Protein AF-A0A848WW21-F1 (afdb_monomer)

Structure (mmCIF, N/CA/C/O backbone):
data_AF-A0A848WW21-F1
#
_entry.id   AF-A0A848WW21-F1
#
loop_
_atom_site.group_PDB
_atom_site.id
_atom_site.type_symbol
_atom_site.label_atom_id
_atom_site.label_alt_id
_atom_site.label_comp_id
_atom_site.label_asym_id
_atom_site.label_entity_id
_atom_site.label_seq_id
_atom_site.pdbx_PDB_ins_code
_atom_site.Cartn_x
_atom_site.Cartn_y
_atom_site.Cartn_z
_atom_site.occupancy
_atom_site.B_iso_or_equiv
_atom_site.auth_seq_id
_atom_site.auth_comp_id
_atom_site.auth_asym_id
_atom_site.auth_atom_id
_atom_site.pdbx_PDB_model_num
ATOM 1 N N . ALA A 1 1 ? 15.641 -14.775 15.110 1.00 90.38 1 ALA A N 1
ATOM 2 C CA . ALA A 1 1 ? 14.722 -13.807 15.744 1.00 90.38 1 ALA A CA 1
ATOM 3 C C . ALA A 1 1 ? 13.717 -14.532 16.638 1.00 90.38 1 ALA A C 1
ATOM 5 O O . ALA A 1 1 ? 13.318 -15.645 16.284 1.00 90.38 1 ALA A O 1
ATOM 6 N N . SER A 1 2 ? 13.311 -13.917 17.759 1.00 95.12 2 SER A N 1
ATOM 7 C CA . SER A 1 2 ? 12.201 -14.426 18.583 1.00 95.12 2 SER A CA 1
ATOM 8 C C . SER A 1 2 ? 10.879 -14.392 17.809 1.00 95.12 2 SER A C 1
ATOM 10 O O . SER A 1 2 ? 10.785 -13.752 16.756 1.00 95.12 2 SER A O 1
ATOM 12 N N . ASP A 1 3 ? 9.860 -15.079 18.319 1.00 96.81 3 ASP A N 1
ATOM 13 C CA . ASP A 1 3 ? 8.545 -15.126 17.680 1.00 96.81 3 ASP A CA 1
ATOM 14 C C . ASP A 1 3 ? 7.829 -13.771 17.698 1.00 96.81 3 ASP A C 1
ATOM 16 O O . ASP A 1 3 ? 7.162 -13.437 16.724 1.00 96.81 3 ASP A O 1
ATOM 20 N N . GLU A 1 4 ? 8.033 -12.932 18.717 1.00 95.44 4 GLU A N 1
ATOM 21 C CA . GLU A 1 4 ? 7.510 -11.559 18.755 1.00 95.44 4 GLU A CA 1
ATOM 22 C C . GLU A 1 4 ? 8.121 -10.686 17.655 1.00 95.44 4 GLU A C 1
ATOM 24 O O . GLU A 1 4 ? 7.406 -9.945 16.973 1.00 95.44 4 GLU A O 1
ATOM 29 N N . VAL A 1 5 ? 9.443 -10.788 17.468 1.00 95.50 5 VAL A N 1
ATOM 30 C CA . VAL A 1 5 ? 10.165 -10.038 16.431 1.00 95.50 5 VAL A CA 1
ATOM 31 C C . VAL A 1 5 ? 9.717 -10.504 15.050 1.00 95.50 5 VAL A C 1
ATOM 33 O O . VAL A 1 5 ? 9.349 -9.675 14.218 1.00 95.50 5 VAL A O 1
ATOM 36 N N . PHE A 1 6 ? 9.682 -11.820 14.820 1.00 97.94 6 PHE A N 1
ATOM 37 C CA . PHE A 1 6 ? 9.220 -12.389 13.556 1.00 97.94 6 PHE A CA 1
ATOM 38 C C . PHE A 1 6 ? 7.774 -11.986 13.242 1.00 97.94 6 PHE A C 1
ATOM 40 O O . PHE A 1 6 ? 7.500 -11.521 12.139 1.00 97.94 6 PHE A O 1
ATOM 47 N N . LEU A 1 7 ? 6.862 -12.111 14.211 1.00 97.88 7 LEU A N 1
ATOM 48 C CA . LEU A 1 7 ? 5.455 -11.756 14.055 1.00 97.88 7 LEU A CA 1
ATOM 49 C C . LEU A 1 7 ? 5.302 -10.296 13.622 1.00 97.88 7 LEU A C 1
ATOM 51 O O . LEU A 1 7 ? 4.641 -10.008 12.624 1.00 97.88 7 LEU A O 1
ATOM 55 N N . ARG A 1 8 ? 5.937 -9.363 14.342 1.00 97.81 8 ARG A N 1
ATOM 56 C CA . ARG A 1 8 ? 5.851 -7.938 14.011 1.00 97.81 8 ARG A CA 1
ATOM 57 C C . ARG A 1 8 ? 6.451 -7.644 12.635 1.00 97.81 8 ARG A C 1
ATOM 59 O O . ARG A 1 8 ? 5.841 -6.898 11.870 1.00 97.81 8 ARG A O 1
ATOM 66 N N . ARG A 1 9 ? 7.604 -8.240 12.307 1.00 98.19 9 ARG A N 1
ATOM 67 C CA . ARG A 1 9 ? 8.256 -8.107 10.994 1.00 98.19 9 ARG A CA 1
ATOM 68 C C . ARG A 1 9 ? 7.339 -8.584 9.867 1.00 98.19 9 ARG A C 1
ATOM 70 O O . ARG A 1 9 ? 7.085 -7.823 8.939 1.00 98.19 9 ARG A O 1
ATOM 77 N N . ALA A 1 10 ? 6.774 -9.785 9.992 1.00 98.50 10 ALA A N 1
ATOM 78 C CA . ALA A 1 10 ? 5.896 -10.380 8.987 1.00 98.50 10 ALA A CA 1
ATOM 79 C C . ALA A 1 10 ? 4.628 -9.543 8.751 1.00 98.50 10 ALA A C 1
ATOM 81 O O . ALA A 1 10 ? 4.270 -9.272 7.607 1.00 98.50 10 ALA A O 1
ATOM 82 N N . PHE A 1 11 ? 3.976 -9.064 9.814 1.00 98.62 11 PHE A N 1
ATOM 83 C CA . PHE A 1 11 ? 2.808 -8.185 9.689 1.00 98.62 11 PHE A CA 1
ATOM 84 C C . PHE A 1 11 ? 3.141 -6.865 8.981 1.00 98.62 11 PHE A C 1
ATOM 86 O O . PHE A 1 11 ? 2.395 -6.425 8.100 1.00 98.62 11 PHE A O 1
ATOM 93 N N . LEU A 1 12 ? 4.269 -6.243 9.327 1.00 98.56 12 LEU A N 1
ATOM 94 C CA . LEU A 1 12 ? 4.681 -4.977 8.727 1.00 98.56 12 LEU A CA 1
ATOM 95 C C . LEU A 1 12 ? 5.134 -5.139 7.275 1.00 98.56 12 LEU A C 1
ATOM 97 O O . LEU A 1 12 ? 4.807 -4.279 6.461 1.00 98.56 12 LEU A O 1
ATOM 101 N N . ASP A 1 13 ? 5.837 -6.213 6.932 1.00 98.50 13 ASP A N 1
ATOM 102 C CA . ASP A 1 13 ? 6.341 -6.430 5.573 1.00 98.50 13 ASP A CA 1
ATOM 103 C C . ASP A 1 13 ? 5.297 -6.964 4.604 1.00 98.50 13 ASP A C 1
ATOM 105 O O . ASP A 1 13 ? 5.339 -6.635 3.420 1.00 98.50 13 ASP A O 1
ATOM 109 N N . LEU A 1 14 ? 4.372 -7.799 5.079 1.00 98.75 14 LEU A N 1
ATOM 110 C CA . LEU A 1 14 ? 3.370 -8.410 4.210 1.00 98.75 14 LEU A CA 1
ATOM 111 C C . LEU A 1 14 ? 2.110 -7.545 4.106 1.00 98.75 14 LEU A C 1
ATOM 113 O O . LEU A 1 14 ? 1.552 -7.441 3.012 1.00 98.75 14 LEU A O 1
ATOM 117 N N . LEU A 1 15 ? 1.685 -6.901 5.204 1.00 98.25 15 LEU A N 1
ATOM 118 C CA . LEU A 1 15 ? 0.415 -6.157 5.300 1.00 98.25 15 LEU A CA 1
ATOM 119 C C . LEU A 1 15 ? 0.560 -4.691 5.747 1.00 98.25 15 LEU A C 1
ATOM 121 O O . LEU A 1 15 ? -0.413 -3.927 5.721 1.00 98.25 15 LEU A O 1
ATOM 125 N N . GLY A 1 16 ? 1.749 -4.259 6.170 1.00 97.94 16 GLY A N 1
ATOM 126 C CA . GLY A 1 16 ? 2.003 -2.879 6.584 1.00 97.94 16 GLY A CA 1
ATOM 127 C C . GLY A 1 16 ? 1.248 -2.406 7.817 1.00 97.94 16 GLY A C 1
ATOM 128 O O . GLY A 1 16 ? 1.038 -1.203 7.943 1.00 97.94 16 GLY A O 1
ATOM 129 N N . ILE A 1 17 ? 0.806 -3.319 8.679 1.00 97.38 17 ILE A N 1
ATOM 130 C CA . ILE A 1 17 ? 0.058 -3.012 9.907 1.00 97.38 17 ILE A CA 1
ATOM 131 C C . ILE A 1 17 ? 0.729 -3.648 11.114 1.00 97.38 17 ILE A C 1
ATOM 133 O O . ILE A 1 17 ? 1.560 -4.540 10.975 1.00 97.38 17 ILE A O 1
ATOM 137 N N . LEU A 1 18 ? 0.355 -3.191 12.306 1.00 97.81 18 LEU A N 1
ATOM 138 C CA . LEU A 1 18 ? 0.752 -3.840 13.550 1.00 97.81 18 LEU A CA 1
ATOM 139 C C . LEU A 1 18 ? -0.082 -5.117 13.769 1.00 97.81 18 LEU A C 1
ATOM 141 O O . LEU A 1 18 ? -1.264 -5.123 13.407 1.00 97.81 18 LEU A O 1
ATOM 145 N N . PRO A 1 19 ? 0.482 -6.175 14.385 1.00 97.06 19 PRO A N 1
ATOM 146 C CA . PRO A 1 19 ? -0.275 -7.373 14.738 1.00 97.06 19 PRO A CA 1
ATOM 147 C C . PRO A 1 19 ? -1.460 -7.045 15.664 1.00 97.06 19 PRO A C 1
ATOM 149 O O . PRO A 1 19 ? -1.248 -6.477 16.742 1.00 97.06 19 PRO A O 1
ATOM 152 N N . PRO A 1 20 ? -2.704 -7.415 15.307 1.00 93.75 20 PRO A N 1
ATOM 153 C CA . PRO A 1 20 ? -3.845 -7.259 16.201 1.00 93.75 20 PRO A CA 1
ATOM 154 C C . PRO A 1 20 ? -3.658 -8.050 17.495 1.00 93.75 20 PRO A C 1
ATOM 156 O O . PRO A 1 20 ? -3.091 -9.141 17.502 1.00 93.75 20 PRO A O 1
ATOM 159 N N . GLU A 1 21 ? -4.170 -7.520 18.607 1.00 89.56 21 GLU A N 1
ATOM 160 C CA . GLU A 1 21 ? -3.867 -8.046 19.943 1.00 89.56 21 GLU A CA 1
ATOM 161 C C . GLU A 1 21 ? -4.230 -9.526 20.117 1.00 89.56 21 GLU A C 1
ATOM 163 O O . GLU A 1 21 ? -3.443 -10.296 20.670 1.00 89.56 21 GLU A O 1
ATOM 168 N N . LYS A 1 22 ? -5.395 -9.919 19.595 1.00 90.12 22 LYS A N 1
ATOM 169 C CA . LYS A 1 22 ? -5.862 -11.305 19.614 1.00 90.12 22 LYS A CA 1
ATOM 170 C C . LYS A 1 22 ? -4.994 -12.210 18.737 1.00 90.12 22 LYS A C 1
ATOM 172 O O . LYS A 1 22 ? -4.560 -13.249 19.209 1.00 90.12 22 LYS A O 1
ATOM 177 N N . GLU A 1 23 ? -4.706 -11.803 17.499 1.00 94.19 23 GLU A N 1
ATOM 178 C CA . GLU A 1 23 ? -3.871 -12.588 16.573 1.00 94.19 23 GLU A CA 1
ATOM 179 C C . GLU A 1 23 ? -2.459 -12.793 17.138 1.00 94.19 23 GLU A C 1
ATOM 181 O O . GLU A 1 23 ? -1.917 -13.894 17.073 1.00 94.19 23 GLU A O 1
ATOM 186 N N . ARG A 1 24 ? -1.894 -11.762 17.779 1.00 95.81 24 ARG A N 1
ATOM 187 C CA . ARG A 1 24 ? -0.615 -11.856 18.491 1.00 95.81 24 ARG A CA 1
ATOM 188 C C . ARG A 1 24 ? -0.673 -12.880 19.624 1.00 95.81 24 ARG A C 1
ATOM 190 O O . ARG A 1 24 ? 0.206 -13.728 19.713 1.00 95.81 24 ARG A O 1
ATOM 197 N N . ALA A 1 25 ? -1.673 -12.783 20.502 1.00 94.25 25 ALA A N 1
ATOM 198 C CA . ALA A 1 25 ? -1.812 -13.698 21.633 1.00 94.25 25 ALA A CA 1
ATOM 199 C C . ALA A 1 25 ? -2.003 -15.153 21.171 1.00 94.25 25 ALA A C 1
ATOM 201 O O . ALA A 1 25 ? -1.343 -16.046 21.696 1.00 94.25 25 ALA A O 1
ATOM 202 N N . ASP A 1 26 ? -2.847 -15.367 20.158 1.00 94.94 26 ASP A N 1
ATOM 203 C CA . ASP A 1 26 ? -3.117 -16.684 19.578 1.00 94.94 26 ASP A CA 1
ATOM 204 C C . ASP A 1 26 ? -1.839 -17.290 18.961 1.00 94.94 26 ASP A C 1
ATOM 206 O O . ASP A 1 26 ? -1.527 -18.455 19.212 1.00 94.94 26 ASP A O 1
ATOM 210 N N . PHE A 1 27 ? -1.060 -16.495 18.213 1.00 97.50 27 PHE A N 1
ATOM 211 C CA . PHE A 1 27 ? 0.204 -16.940 17.619 1.00 97.50 27 PHE A CA 1
ATOM 212 C C . PHE A 1 27 ? 1.270 -17.254 18.672 1.00 97.50 27 PHE A C 1
ATOM 214 O O . PHE A 1 27 ? 1.868 -18.321 18.623 1.00 97.50 27 PHE A O 1
ATOM 221 N N . LEU A 1 28 ? 1.505 -16.364 19.643 1.00 96.31 28 LEU A N 1
ATOM 222 C CA . LEU A 1 28 ? 2.552 -16.572 20.653 1.00 96.31 28 LEU A CA 1
ATOM 223 C C . LEU A 1 28 ? 2.242 -17.745 21.594 1.00 96.31 28 LEU A C 1
ATOM 225 O O . LEU A 1 28 ? 3.161 -18.333 22.157 1.00 96.31 28 LEU A O 1
ATOM 229 N N . ALA A 1 29 ? 0.966 -18.105 21.757 1.00 97.12 29 ALA A N 1
ATOM 230 C CA . ALA A 1 29 ? 0.577 -19.292 22.508 1.00 97.12 29 ALA A CA 1
ATOM 231 C C . ALA A 1 29 ? 0.917 -20.596 21.766 1.00 97.12 29 ALA A C 1
ATOM 233 O O . ALA A 1 29 ? 1.272 -21.578 22.413 1.00 97.12 29 ALA A O 1
ATOM 234 N N . ASN A 1 30 ? 0.806 -20.618 20.431 1.00 96.69 30 ASN A N 1
ATOM 235 C CA . ASN A 1 30 ? 1.115 -21.784 19.595 1.00 96.69 30 ASN A CA 1
ATOM 236 C C . ASN A 1 30 ? 1.792 -21.356 18.275 1.00 96.69 30 ASN A C 1
ATOM 238 O O . ASN A 1 30 ? 1.128 -21.322 17.231 1.00 96.69 30 ASN A O 1
ATOM 242 N N . PRO A 1 31 ? 3.098 -21.023 18.296 1.00 97.12 31 PRO A N 1
ATOM 243 C CA . PRO A 1 31 ? 3.770 -20.448 17.137 1.00 97.12 31 PRO A CA 1
ATOM 244 C C . PRO A 1 31 ? 3.814 -21.407 15.946 1.00 97.12 31 PRO A C 1
ATOM 246 O O . PRO A 1 31 ? 4.389 -22.492 16.006 1.00 97.12 31 PRO A O 1
ATOM 249 N N . ASN A 1 32 ? 3.240 -20.974 14.826 1.00 98.06 32 ASN A N 1
ATOM 250 C CA . ASN A 1 32 ? 3.401 -21.616 13.526 1.00 98.06 32 ASN A CA 1
ATOM 251 C C . ASN A 1 32 ? 3.624 -20.532 12.467 1.00 98.06 32 ASN A C 1
ATOM 253 O O . ASN A 1 32 ? 2.686 -19.877 12.012 1.00 98.06 32 ASN A O 1
ATOM 257 N N . ARG A 1 33 ? 4.898 -20.307 12.130 1.00 98.38 33 ARG A N 1
ATOM 258 C CA . ARG A 1 33 ? 5.339 -19.207 11.263 1.00 98.38 33 ARG A CA 1
ATOM 259 C C . ARG A 1 33 ? 4.861 -19.356 9.822 1.00 98.38 33 ARG A C 1
ATOM 261 O O . ARG A 1 33 ? 4.430 -18.371 9.236 1.00 98.38 33 ARG A O 1
ATOM 268 N N . GLU A 1 34 ? 4.901 -20.573 9.287 1.00 98.44 34 GLU A N 1
ATOM 269 C CA . GLU A 1 34 ? 4.442 -20.881 7.928 1.00 98.44 34 GLU A CA 1
ATOM 270 C C . GLU A 1 34 ? 2.944 -20.607 7.796 1.00 98.44 34 GLU A C 1
ATOM 272 O O . GLU A 1 34 ? 2.528 -19.808 6.958 1.00 98.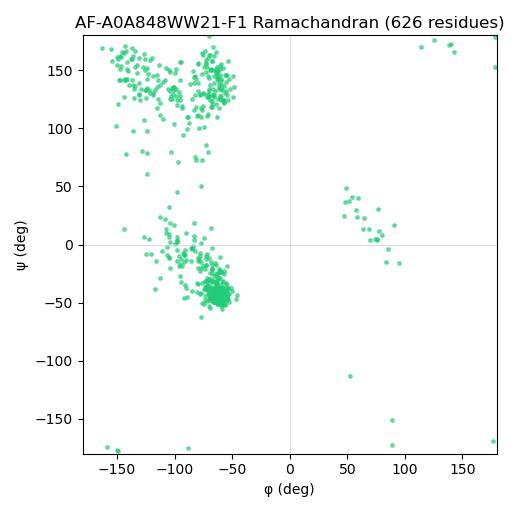44 34 GLU A O 1
ATOM 277 N N . LYS A 1 35 ? 2.144 -21.152 8.724 1.00 98.19 35 LYS A N 1
ATOM 278 C CA . LYS A 1 35 ? 0.705 -20.890 8.761 1.00 98.19 35 LYS A CA 1
ATOM 279 C C . LYS A 1 35 ? 0.394 -19.399 8.904 1.00 98.19 35 LYS A C 1
ATOM 281 O O . LYS A 1 35 ? -0.527 -18.912 8.254 1.00 98.19 35 LYS A O 1
ATOM 286 N N . LEU A 1 36 ? 1.139 -18.676 9.744 1.00 98.62 36 LEU A N 1
ATOM 287 C CA . LEU A 1 36 ? 0.965 -17.231 9.880 1.00 98.62 36 LEU A CA 1
ATOM 288 C C . LEU A 1 36 ? 1.187 -16.525 8.535 1.00 98.62 36 LEU A C 1
ATOM 290 O O . LEU A 1 36 ? 0.371 -15.696 8.151 1.00 98.62 36 LEU A O 1
ATOM 294 N N . ILE A 1 37 ? 2.271 -16.839 7.821 1.00 98.81 37 ILE A N 1
ATOM 295 C CA . ILE A 1 37 ? 2.577 -16.228 6.519 1.00 98.81 37 ILE A CA 1
ATOM 296 C C . ILE A 1 37 ? 1.438 -16.478 5.522 1.00 98.81 37 ILE A C 1
ATOM 298 O O . ILE A 1 37 ? 0.994 -15.534 4.862 1.00 98.81 37 ILE A O 1
ATOM 302 N N . ASP A 1 38 ? 0.930 -17.710 5.457 1.00 98.25 38 ASP A N 1
ATOM 303 C CA . ASP A 1 38 ? -0.189 -18.075 4.584 1.00 98.25 38 ASP A CA 1
ATOM 304 C C . ASP A 1 38 ? -1.470 -17.310 4.947 1.00 98.25 38 ASP A C 1
ATOM 306 O O . ASP A 1 38 ? -2.122 -16.730 4.073 1.00 98.25 38 ASP A O 1
ATOM 310 N N . ASP A 1 39 ? -1.805 -17.243 6.239 1.00 97.25 39 ASP A N 1
ATOM 311 C CA . ASP A 1 39 ? -2.976 -16.516 6.737 1.00 97.25 39 ASP A CA 1
ATOM 312 C C . ASP A 1 39 ? -2.879 -15.012 6.424 1.00 97.25 39 ASP A C 1
ATOM 314 O O . ASP A 1 39 ? -3.871 -14.392 6.030 1.00 97.25 39 ASP A O 1
ATOM 318 N N . LEU A 1 40 ? -1.687 -14.416 6.554 1.00 98.38 40 LEU A N 1
ATOM 319 C CA . LEU A 1 40 ? -1.456 -13.011 6.217 1.00 98.38 40 LEU A CA 1
ATOM 320 C C . LEU A 1 40 ? -1.624 -12.773 4.714 1.00 98.38 40 LEU A C 1
ATOM 322 O O . LEU A 1 40 ? -2.368 -11.878 4.316 1.00 98.38 40 LEU A O 1
ATOM 326 N N . LEU A 1 41 ? -0.992 -13.579 3.861 1.00 97.94 41 LEU A N 1
ATOM 327 C CA . LEU A 1 41 ? -1.080 -13.413 2.406 1.00 97.94 41 LEU A CA 1
ATOM 328 C C . LEU A 1 41 ? -2.482 -13.712 1.849 1.00 97.94 41 LEU A C 1
ATOM 330 O O . LEU A 1 41 ? -2.841 -13.189 0.788 1.00 97.94 41 LEU A O 1
ATOM 334 N N . ALA A 1 42 ? -3.308 -14.468 2.576 1.00 94.12 42 ALA A N 1
ATOM 335 C CA . ALA A 1 42 ? -4.722 -14.676 2.265 1.00 94.12 42 ALA A CA 1
ATOM 336 C C . ALA A 1 42 ? -5.613 -13.442 2.541 1.00 94.12 42 ALA A C 1
ATOM 338 O O . ALA A 1 42 ? -6.761 -13.394 2.084 1.00 94.12 42 ALA A O 1
ATOM 339 N N . ARG A 1 43 ? -5.116 -12.414 3.249 1.00 92.25 43 ARG A N 1
ATOM 340 C CA . ARG A 1 43 ? -5.841 -11.153 3.508 1.00 92.25 43 ARG A CA 1
ATOM 341 C C . ARG A 1 43 ? -5.745 -10.212 2.310 1.00 92.25 43 ARG A C 1
ATOM 343 O O . ARG A 1 43 ? -5.068 -9.189 2.344 1.00 92.25 43 ARG A O 1
ATOM 350 N N . ASP A 1 44 ? -6.465 -10.556 1.245 1.00 89.50 44 ASP A N 1
ATOM 351 C CA . ASP A 1 44 ? -6.372 -9.920 -0.079 1.00 89.50 44 ASP A CA 1
ATOM 352 C C . ASP A 1 44 ? -6.479 -8.383 -0.063 1.00 89.50 44 ASP A C 1
ATOM 354 O O . ASP A 1 44 ? -5.781 -7.708 -0.818 1.00 89.50 44 ASP A O 1
ATOM 358 N N . VAL A 1 45 ? -7.335 -7.823 0.799 1.00 90.25 45 VAL A N 1
ATOM 359 C CA . VAL A 1 45 ? -7.522 -6.366 0.921 1.00 90.25 45 VAL A CA 1
ATOM 360 C C . VAL A 1 45 ? -6.344 -5.709 1.634 1.00 90.25 45 VAL A C 1
ATOM 362 O O . VAL A 1 45 ? -5.769 -4.768 1.099 1.00 90.25 45 VAL A O 1
ATOM 365 N N . ASP A 1 46 ? -5.949 -6.217 2.804 1.00 94.62 46 ASP A N 1
ATOM 366 C CA . ASP A 1 46 ? -4.812 -5.666 3.553 1.00 94.62 46 ASP A CA 1
ATOM 367 C C . ASP A 1 46 ? -3.513 -5.772 2.744 1.00 94.62 46 ASP A C 1
ATOM 369 O O . ASP A 1 46 ? -2.718 -4.832 2.716 1.00 94.62 46 ASP A O 1
ATOM 373 N N . TYR A 1 47 ? -3.342 -6.890 2.030 1.00 97.62 47 TYR A N 1
ATOM 374 C CA . TYR A 1 47 ? -2.253 -7.105 1.085 1.00 97.62 47 TYR A CA 1
ATOM 375 C C . TYR A 1 47 ? -2.259 -6.040 -0.018 1.00 97.62 47 TYR A C 1
ATOM 377 O O . TYR A 1 47 ? -1.267 -5.335 -0.208 1.00 97.62 47 TYR A O 1
ATOM 385 N N . ALA A 1 48 ? -3.380 -5.883 -0.731 1.00 96.81 48 ALA A N 1
ATOM 386 C CA . ALA A 1 48 ? -3.471 -4.930 -1.831 1.00 96.81 48 ALA A CA 1
ATOM 387 C C . ALA A 1 48 ? -3.212 -3.495 -1.355 1.00 96.81 48 ALA A C 1
ATOM 389 O O . ALA A 1 48 ? -2.466 -2.754 -1.991 1.00 96.81 48 ALA A O 1
ATOM 390 N N . GLU A 1 49 ? -3.773 -3.111 -0.210 1.00 96.56 49 GLU A N 1
ATOM 391 C CA . GLU A 1 49 ? -3.622 -1.769 0.345 1.00 96.56 49 GLU A CA 1
ATOM 392 C C . GLU A 1 49 ? -2.208 -1.485 0.859 1.00 96.56 49 GLU A C 1
ATOM 394 O O . GLU A 1 49 ? -1.752 -0.343 0.759 1.00 96.56 49 GLU A O 1
ATOM 399 N N . HIS A 1 50 ? -1.478 -2.499 1.330 1.00 98.12 50 HIS A N 1
ATOM 400 C CA . HIS A 1 50 ? -0.061 -2.361 1.650 1.00 98.12 50 HIS A CA 1
ATOM 401 C C . HIS A 1 50 ? 0.798 -2.183 0.396 1.00 98.12 50 HIS A C 1
ATOM 403 O O . HIS A 1 50 ? 1.537 -1.201 0.265 1.00 98.12 50 HIS A O 1
ATOM 409 N N . TRP A 1 51 ? 0.682 -3.120 -0.547 1.00 98.44 51 TRP A N 1
ATOM 410 C CA . TRP A 1 51 ? 1.531 -3.172 -1.737 1.00 98.44 51 TRP A CA 1
ATOM 411 C C . TRP A 1 51 ? 1.200 -2.081 -2.756 1.00 98.44 51 TRP A C 1
ATOM 413 O O . TRP A 1 51 ? 2.064 -1.720 -3.558 1.00 98.44 51 TRP A O 1
ATOM 423 N N . LEU A 1 52 ? 0.019 -1.461 -2.661 1.00 97.75 52 LEU A N 1
ATOM 424 C CA . LEU A 1 52 ? -0.302 -0.223 -3.370 1.00 97.75 52 LEU A CA 1
ATOM 425 C C . LEU A 1 52 ? 0.781 0.840 -3.177 1.00 97.75 52 LEU A C 1
ATOM 427 O O . LEU A 1 52 ? 1.121 1.530 -4.128 1.00 97.75 52 LEU A O 1
ATOM 431 N N . THR A 1 53 ? 1.343 0.976 -1.975 1.00 96.19 53 THR A N 1
ATOM 432 C CA . THR A 1 53 ? 2.395 1.963 -1.693 1.00 96.19 53 THR A CA 1
ATOM 433 C C . THR A 1 53 ? 3.639 1.725 -2.547 1.00 96.19 53 THR A C 1
ATOM 435 O O . THR A 1 53 ? 4.101 2.645 -3.220 1.00 96.19 53 THR A O 1
ATOM 438 N N . PHE A 1 54 ? 4.140 0.486 -2.561 1.00 97.50 54 PHE A N 1
ATOM 439 C CA . PHE A 1 54 ? 5.311 0.083 -3.344 1.00 97.50 54 PHE A CA 1
ATOM 440 C C . PHE A 1 54 ? 5.090 0.314 -4.844 1.00 97.50 54 PHE A C 1
ATOM 442 O O . PHE A 1 54 ? 5.919 0.924 -5.519 1.00 97.50 54 PHE A O 1
ATOM 449 N N . TRP A 1 55 ? 3.938 -0.112 -5.362 1.00 98.12 55 TRP A N 1
ATOM 450 C CA . TRP A 1 55 ? 3.627 0.036 -6.781 1.00 98.12 55 TRP A CA 1
ATOM 451 C C . TRP A 1 55 ? 3.336 1.475 -7.185 1.00 98.12 55 TRP A C 1
ATOM 453 O O . TRP A 1 55 ? 3.730 1.886 -8.268 1.00 98.12 55 TRP A O 1
ATOM 463 N N . ASN A 1 56 ? 2.696 2.272 -6.334 1.00 97.00 56 ASN A N 1
ATOM 464 C CA . ASN A 1 56 ? 2.444 3.677 -6.631 1.00 97.00 56 ASN A CA 1
ATOM 465 C C . ASN A 1 56 ? 3.747 4.471 -6.799 1.00 97.00 56 ASN A C 1
ATOM 467 O O . ASN A 1 56 ? 3.830 5.320 -7.687 1.00 97.00 56 ASN A O 1
ATOM 471 N N . ASP A 1 57 ? 4.764 4.174 -5.987 1.00 96.12 57 ASP A N 1
ATOM 472 C CA . ASP A 1 57 ? 6.087 4.796 -6.084 1.00 96.12 57 ASP A CA 1
ATOM 473 C C . ASP A 1 57 ? 6.791 4.435 -7.406 1.00 96.12 57 ASP A C 1
ATOM 475 O O . ASP A 1 57 ? 7.323 5.312 -8.092 1.00 96.12 57 ASP A O 1
ATOM 479 N N . LEU A 1 58 ? 6.724 3.164 -7.818 1.00 95.81 58 LEU A N 1
ATOM 480 C CA . LEU A 1 58 ? 7.302 2.697 -9.082 1.00 95.81 58 LEU A CA 1
ATOM 481 C C . LEU A 1 58 ? 6.529 3.198 -10.309 1.00 95.81 58 LEU A C 1
ATOM 483 O O . LEU A 1 58 ? 7.121 3.627 -11.296 1.00 95.81 58 LEU A O 1
ATOM 487 N N . LEU A 1 59 ? 5.199 3.168 -10.253 1.00 95.56 59 LEU A N 1
ATOM 488 C CA . LEU A 1 59 ? 4.313 3.471 -11.378 1.00 95.56 59 LEU A CA 1
ATOM 489 C C . LEU A 1 59 ? 3.931 4.953 -11.453 1.00 95.56 59 LEU A C 1
ATOM 491 O O . LEU A 1 59 ? 3.050 5.332 -12.229 1.00 95.56 59 LEU A O 1
ATOM 495 N N . ARG A 1 60 ? 4.587 5.806 -10.654 1.00 93.06 60 ARG A N 1
ATOM 496 C CA . ARG A 1 60 ? 4.353 7.255 -10.604 1.00 93.06 60 ARG A CA 1
ATOM 497 C C . ARG A 1 60 ? 2.891 7.604 -10.253 1.00 93.06 60 ARG A C 1
ATOM 499 O O . ARG A 1 60 ? 2.390 8.624 -10.708 1.00 93.06 60 ARG A O 1
ATOM 506 N N . ASN A 1 61 ? 2.137 6.732 -9.584 1.00 93.50 61 ASN A N 1
ATOM 507 C CA . ASN A 1 61 ? 0.682 6.875 -9.432 1.00 93.50 61 ASN A CA 1
ATOM 508 C C . ASN A 1 61 ? 0.312 7.564 -8.110 1.00 93.50 61 ASN A C 1
ATOM 510 O O . ASN A 1 61 ? 0.669 7.089 -7.036 1.00 93.50 61 ASN A O 1
ATOM 514 N N . ASP A 1 62 ? -0.445 8.658 -8.168 1.00 90.56 62 ASP A N 1
ATOM 515 C CA . ASP A 1 62 ? -0.859 9.419 -6.982 1.00 90.56 62 ASP A CA 1
ATOM 516 C C . ASP A 1 62 ? -2.286 9.965 -7.124 1.00 90.56 62 ASP A C 1
ATOM 518 O O . ASP A 1 62 ? -2.890 9.902 -8.191 1.00 90.56 62 ASP A O 1
ATOM 522 N N . TYR A 1 63 ? -2.836 10.513 -6.042 1.00 85.25 63 TYR A N 1
ATOM 523 C CA . TYR A 1 63 ? -4.187 11.082 -5.997 1.00 85.25 63 TYR A CA 1
ATOM 524 C C . TYR A 1 63 ? -4.252 12.546 -6.440 1.00 85.25 63 TYR A C 1
ATOM 526 O O . TYR A 1 63 ? -5.341 13.088 -6.644 1.00 85.25 63 TYR A O 1
ATOM 534 N N . VAL A 1 64 ? -3.098 13.203 -6.528 1.00 80.94 64 VAL A N 1
ATOM 535 C CA . VAL A 1 64 ? -2.906 14.608 -6.905 1.00 80.94 64 VAL A CA 1
ATOM 536 C C . VAL A 1 64 ? -1.546 14.750 -7.591 1.00 80.94 64 VAL A C 1
ATOM 538 O O . VAL A 1 64 ? -0.696 13.881 -7.439 1.00 80.94 64 VAL A O 1
ATOM 541 N N . GLY A 1 65 ? -1.320 15.829 -8.338 1.00 79.75 65 GLY A N 1
ATOM 542 C CA . GLY A 1 65 ? -0.026 16.088 -8.979 1.00 79.75 65 GLY A CA 1
ATOM 543 C C . GLY A 1 65 ? -0.160 16.724 -10.357 1.00 79.75 65 GLY A C 1
ATOM 544 O O . GLY A 1 65 ? -1.247 16.735 -10.941 1.00 79.75 65 GLY A O 1
ATOM 545 N N . THR A 1 66 ? 0.950 17.252 -10.875 1.00 74.62 66 THR A N 1
ATOM 546 C CA . THR A 1 66 ? 0.985 18.000 -12.146 1.00 74.62 66 THR A CA 1
ATOM 547 C C . THR A 1 66 ? 0.471 17.188 -13.332 1.00 74.62 66 THR A C 1
ATOM 549 O O . THR A 1 66 ? -0.252 17.723 -14.171 1.00 74.62 66 THR A O 1
ATOM 552 N N . GLY A 1 67 ? 0.758 15.883 -13.357 1.00 70.50 67 GLY A N 1
ATOM 553 C CA . GLY A 1 67 ? 0.326 14.976 -14.420 1.00 70.50 67 GLY A CA 1
ATOM 554 C C . GLY A 1 67 ? -1.191 14.845 -14.591 1.00 70.50 67 GLY A C 1
ATOM 555 O O . GLY A 1 67 ? -1.632 14.468 -15.669 1.00 70.50 67 GLY A O 1
ATOM 556 N N . PHE A 1 68 ? -1.992 15.166 -13.571 1.00 78.00 68 PHE A N 1
ATOM 557 C CA . PHE A 1 68 ? -3.452 15.007 -13.621 1.00 78.00 68 PHE A CA 1
ATOM 558 C C . PHE A 1 68 ? -4.197 16.299 -13.998 1.00 78.00 68 PHE A C 1
ATOM 560 O O . PHE A 1 68 ? -5.402 16.259 -14.231 1.00 78.00 68 PHE A O 1
ATOM 567 N N . ILE A 1 69 ? -3.507 17.447 -14.045 1.00 72.94 69 ILE A N 1
ATOM 568 C CA . ILE A 1 69 ? -4.141 18.773 -14.180 1.00 72.94 69 ILE A CA 1
ATOM 569 C C . ILE A 1 69 ? -4.756 18.982 -15.569 1.00 72.94 69 ILE A C 1
ATOM 571 O O . ILE A 1 69 ? -5.777 19.653 -15.693 1.00 72.94 69 ILE A O 1
ATOM 575 N N . ASP A 1 70 ? -4.137 18.440 -16.616 1.00 69.44 70 ASP A N 1
ATOM 576 C CA . ASP A 1 70 ? -4.582 18.604 -18.004 1.00 69.44 70 ASP A CA 1
ATOM 577 C C . ASP A 1 70 ? -5.423 17.423 -18.521 1.00 69.44 70 ASP A C 1
ATOM 579 O O . ASP A 1 70 ? -5.801 17.404 -19.691 1.00 69.44 70 ASP A O 1
ATOM 583 N N . GLY A 1 71 ? -5.700 16.432 -17.664 1.00 68.81 71 GLY A N 1
ATOM 584 C CA . GLY A 1 71 ? -6.390 15.194 -18.031 1.00 68.81 71 GLY A CA 1
ATOM 585 C C . GLY A 1 71 ? -5.573 14.242 -18.916 1.00 68.81 71 GLY A C 1
ATOM 586 O O . GLY A 1 71 ? -6.099 13.206 -19.320 1.00 68.81 71 GLY A O 1
ATOM 587 N N . GLY A 1 72 ? -4.306 14.560 -19.216 1.00 70.75 72 GLY A N 1
ATOM 588 C CA . GLY A 1 72 ? -3.432 13.758 -20.073 1.00 70.75 72 GLY A CA 1
ATOM 589 C C . GLY A 1 72 ? -2.966 12.459 -19.415 1.00 70.75 72 GLY A C 1
ATOM 590 O O . GLY A 1 72 ? -2.795 11.447 -20.095 1.00 70.75 72 GLY A O 1
ATOM 591 N N . ARG A 1 73 ? -2.817 12.458 -18.086 1.00 82.12 73 ARG A N 1
ATOM 592 C CA . ARG A 1 73 ? -2.571 11.260 -17.279 1.00 82.12 73 ARG A CA 1
ATOM 593 C C . ARG A 1 73 ? -3.776 10.973 -16.387 1.00 82.12 73 ARG A C 1
ATOM 595 O O . ARG A 1 73 ? -4.320 11.884 -15.770 1.00 82.12 73 ARG A O 1
ATOM 602 N N . LYS A 1 74 ? -4.176 9.703 -16.289 1.00 84.50 74 LYS A N 1
ATOM 603 C CA . LYS A 1 74 ? -5.254 9.236 -15.399 1.00 84.50 74 LYS A CA 1
ATOM 604 C C . LYS A 1 74 ? -4.676 8.461 -14.215 1.00 84.50 74 LYS A C 1
ATOM 606 O O . LYS A 1 74 ? -3.607 7.865 -14.325 1.00 84.50 74 LYS A O 1
ATOM 611 N N . GLN A 1 75 ? -5.379 8.477 -13.086 1.00 87.19 75 GLN A N 1
ATOM 612 C CA . GLN A 1 75 ? -5.038 7.631 -11.939 1.00 87.19 75 GLN A CA 1
ATOM 613 C C . GLN A 1 75 ? -5.332 6.173 -12.280 1.00 87.19 75 GLN A C 1
ATOM 615 O O . GLN A 1 75 ? -6.396 5.883 -12.821 1.00 87.19 75 GLN A O 1
ATOM 620 N N . ILE A 1 76 ? -4.428 5.267 -11.912 1.00 91.19 76 ILE A N 1
ATOM 621 C CA . ILE A 1 76 ? -4.607 3.819 -12.115 1.00 91.19 76 ILE A CA 1
ATOM 622 C C . ILE A 1 76 ? -4.950 3.086 -10.814 1.00 91.19 76 ILE A C 1
ATOM 624 O O . ILE A 1 76 ? -4.963 1.863 -10.784 1.00 91.19 76 ILE A O 1
ATOM 628 N N . THR A 1 77 ? -5.222 3.808 -9.719 1.00 91.38 77 THR A N 1
ATOM 629 C CA . THR A 1 77 ? -5.433 3.217 -8.385 1.00 91.38 77 THR A CA 1
ATOM 630 C C . THR A 1 77 ? -6.537 2.162 -8.370 1.00 91.38 77 THR A C 1
ATOM 632 O O . THR A 1 77 ? -6.377 1.136 -7.717 1.00 91.38 77 THR A O 1
ATOM 635 N N . GLY A 1 78 ? -7.641 2.392 -9.091 1.00 84.69 78 GLY A N 1
ATOM 636 C CA . GLY A 1 78 ? -8.746 1.432 -9.188 1.00 84.69 78 GLY A CA 1
ATOM 637 C C . GLY A 1 78 ? -8.296 0.095 -9.777 1.00 84.69 78 GLY A C 1
ATOM 638 O O . GLY A 1 78 ? -8.466 -0.949 -9.144 1.00 84.69 78 GLY A O 1
ATOM 639 N N . TRP A 1 79 ? -7.646 0.152 -10.943 1.00 90.12 79 TRP A N 1
ATOM 640 C CA . TRP A 1 79 ? -7.062 -1.012 -11.607 1.00 90.12 79 TRP A CA 1
ATOM 641 C C . TRP A 1 79 ? -5.972 -1.667 -10.756 1.00 90.12 79 TRP A C 1
ATOM 643 O O . TRP A 1 79 ? -6.023 -2.869 -10.524 1.00 90.12 79 TRP A O 1
ATOM 653 N N . LEU A 1 80 ? -5.029 -0.886 -10.225 1.00 95.38 80 LEU A N 1
ATOM 654 C CA . LEU A 1 80 ? -3.882 -1.393 -9.472 1.00 95.38 80 LEU A CA 1
ATOM 655 C C . LEU A 1 80 ? -4.323 -2.112 -8.193 1.00 95.38 80 LEU A C 1
ATOM 657 O O . LEU A 1 80 ? -3.874 -3.220 -7.916 1.00 95.38 80 LEU A O 1
ATOM 661 N N . HIS A 1 81 ? -5.247 -1.516 -7.437 1.00 93.38 81 HIS A N 1
ATOM 662 C CA . HIS A 1 81 ? -5.821 -2.154 -6.257 1.00 93.38 81 HIS A CA 1
ATOM 663 C C . HIS A 1 81 ? -6.533 -3.460 -6.626 1.00 93.38 81 HIS A C 1
ATOM 665 O O . HIS A 1 81 ? -6.395 -4.462 -5.927 1.00 93.38 81 HIS A O 1
ATOM 671 N N . HIS A 1 82 ? -7.298 -3.470 -7.724 1.00 84.88 82 HIS A N 1
ATOM 672 C CA . HIS A 1 82 ? -7.961 -4.679 -8.201 1.00 84.88 82 HIS A CA 1
ATOM 673 C C . HIS A 1 82 ? -6.953 -5.765 -8.599 1.00 84.88 82 HIS A C 1
ATOM 675 O O . HIS A 1 82 ? -7.082 -6.897 -8.138 1.00 84.88 82 HIS A O 1
ATOM 681 N N . ALA A 1 83 ? -5.932 -5.420 -9.386 1.00 89.56 83 ALA A N 1
ATOM 682 C CA . ALA A 1 83 ? -4.908 -6.346 -9.853 1.00 89.56 83 ALA A CA 1
ATOM 683 C C . ALA A 1 83 ? -4.134 -6.985 -8.689 1.00 89.56 83 ALA A C 1
ATOM 685 O O . ALA A 1 83 ? -3.930 -8.196 -8.680 1.00 89.56 83 ALA A O 1
ATOM 686 N N . LEU A 1 84 ? -3.782 -6.197 -7.665 1.00 96.31 84 LEU A N 1
ATOM 687 C CA . LEU A 1 84 ? -3.137 -6.706 -6.449 1.00 96.31 84 LEU A CA 1
ATOM 688 C C . LEU A 1 84 ? -4.071 -7.602 -5.633 1.00 96.31 84 LEU A C 1
ATOM 690 O O . LEU A 1 84 ? -3.665 -8.673 -5.188 1.00 96.31 84 LEU A O 1
ATOM 694 N N . LYS A 1 85 ? -5.335 -7.198 -5.462 1.00 89.88 85 LYS A N 1
ATOM 695 C CA . LYS A 1 85 ? -6.323 -7.982 -4.709 1.00 89.88 85 LYS A CA 1
ATOM 696 C C . LYS A 1 85 ? -6.602 -9.338 -5.364 1.00 89.88 85 LYS A C 1
ATOM 698 O O . LYS A 1 85 ? -6.788 -10.319 -4.656 1.00 89.88 85 LYS A O 1
ATOM 703 N N . GLN A 1 86 ? -6.624 -9.389 -6.697 1.00 85.94 86 GLN A N 1
ATOM 704 C CA . GLN A 1 86 ? -6.791 -10.627 -7.469 1.00 85.94 86 GLN A CA 1
ATOM 705 C C . GLN A 1 86 ? -5.482 -11.398 -7.674 1.00 85.94 86 GLN A C 1
ATOM 707 O O . GLN A 1 86 ? -5.507 -12.456 -8.294 1.00 85.94 86 GLN A O 1
ATOM 712 N N . ASN A 1 87 ? -4.353 -10.878 -7.176 1.00 94.06 87 ASN A N 1
ATOM 713 C CA . ASN A 1 87 ? -3.021 -11.441 -7.388 1.00 94.06 87 ASN A CA 1
ATOM 714 C C . ASN A 1 87 ? -2.753 -11.758 -8.872 1.00 94.06 87 ASN A C 1
ATOM 716 O O . ASN A 1 87 ? -2.352 -12.867 -9.219 1.00 94.06 87 ASN A O 1
ATOM 720 N N . VAL A 1 88 ? -3.045 -10.795 -9.756 1.00 94.44 88 VAL A N 1
ATOM 721 C CA . VAL A 1 88 ? -2.805 -10.944 -11.199 1.00 94.44 88 VAL A CA 1
ATOM 722 C C . VAL A 1 88 ? -1.330 -11.312 -11.422 1.00 94.44 88 VAL A C 1
ATOM 724 O O . VAL A 1 88 ? -0.469 -10.591 -10.909 1.00 94.44 88 VAL A O 1
ATOM 727 N N . PRO A 1 89 ? -1.029 -12.382 -12.189 1.00 98.19 89 PRO A N 1
ATOM 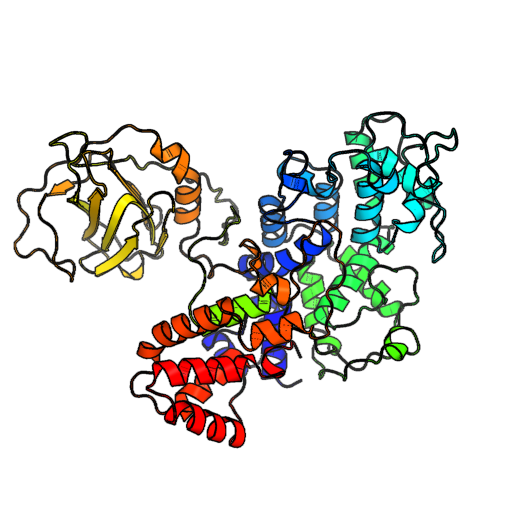728 C CA . PRO A 1 89 ? 0.339 -12.770 -12.523 1.00 98.19 89 PRO A CA 1
ATOM 729 C C . PRO A 1 89 ? 1.161 -11.587 -13.028 1.00 98.19 89 PRO A C 1
ATOM 731 O O . PRO A 1 89 ? 0.669 -10.779 -13.821 1.00 98.19 89 PRO A O 1
ATOM 734 N N . TYR A 1 90 ? 2.401 -11.446 -12.561 1.00 98.75 90 TYR A N 1
ATOM 735 C CA . TYR A 1 90 ? 3.190 -10.241 -12.818 1.00 98.75 90 TYR A CA 1
ATOM 736 C C . TYR A 1 90 ? 3.488 -10.005 -14.308 1.00 98.75 90 TYR A C 1
ATOM 738 O O . TYR A 1 90 ? 3.517 -8.861 -14.758 1.00 98.75 90 TYR A O 1
ATOM 746 N N . ASP A 1 91 ? 3.643 -11.059 -15.107 1.00 98.62 91 ASP A N 1
ATOM 747 C CA . ASP A 1 91 ? 3.747 -10.943 -16.563 1.00 98.62 91 ASP A CA 1
ATOM 748 C C . ASP A 1 91 ? 2.481 -10.299 -17.162 1.00 98.62 91 ASP A C 1
ATOM 750 O O . ASP A 1 91 ? 2.569 -9.350 -17.942 1.00 98.62 91 ASP A O 1
ATOM 754 N N . GLN A 1 92 ? 1.291 -10.731 -16.740 1.00 98.25 92 GLN A N 1
ATOM 755 C CA . GLN A 1 92 ? 0.020 -10.156 -17.184 1.00 98.25 92 GLN A CA 1
ATOM 756 C C . GLN A 1 92 ? -0.187 -8.740 -16.647 1.00 98.25 92 GLN A C 1
ATOM 758 O O . GLN A 1 92 ? -0.636 -7.861 -17.383 1.00 98.25 92 GLN A O 1
ATOM 763 N N . PHE A 1 93 ? 0.189 -8.493 -15.394 1.00 98.25 93 PHE A N 1
ATOM 764 C CA . PHE A 1 93 ? 0.185 -7.170 -14.779 1.00 98.25 93 PHE A CA 1
ATOM 765 C C . PHE A 1 93 ? 0.996 -6.172 -15.618 1.00 98.25 93 PHE A C 1
ATOM 767 O O . PHE A 1 93 ? 0.515 -5.085 -15.940 1.00 98.25 93 PHE A O 1
ATOM 774 N N . VAL A 1 94 ? 2.205 -6.555 -16.040 1.00 98.56 94 VAL A N 1
ATOM 775 C CA . VAL A 1 94 ? 3.078 -5.700 -16.854 1.00 98.56 94 VAL A CA 1
ATOM 776 C C . VAL A 1 94 ? 2.577 -5.575 -18.288 1.00 98.56 94 VAL A C 1
ATOM 778 O O . VAL A 1 94 ? 2.594 -4.470 -18.836 1.00 98.56 94 VAL A O 1
ATOM 781 N N . ARG A 1 95 ? 2.045 -6.649 -18.886 1.00 98.44 95 ARG A N 1
ATOM 782 C CA . ARG A 1 95 ? 1.396 -6.576 -20.206 1.00 98.44 95 ARG A CA 1
ATOM 783 C C . ARG A 1 95 ? 0.244 -5.577 -20.211 1.00 98.44 95 ARG A C 1
ATOM 785 O O . ARG A 1 95 ? 0.179 -4.755 -21.116 1.00 98.44 95 ARG A O 1
ATOM 792 N N . GLN A 1 96 ? -0.607 -5.592 -19.187 1.00 96.31 96 GLN A N 1
ATOM 793 C CA . GLN A 1 96 ? -1.732 -4.660 -19.054 1.00 96.31 96 GLN A CA 1
ATOM 794 C C . GLN A 1 96 ? -1.298 -3.215 -18.780 1.00 96.31 96 GLN A C 1
ATOM 796 O O . GLN A 1 96 ? -2.047 -2.289 -19.082 1.00 96.31 96 GLN A O 1
ATOM 801 N N . LEU A 1 97 ? -0.110 -2.992 -18.217 1.00 96.31 97 LEU A N 1
ATOM 802 C CA . LEU A 1 97 ? 0.447 -1.648 -18.062 1.00 96.31 97 LEU A CA 1
ATOM 803 C C . LEU A 1 97 ? 1.029 -1.117 -19.375 1.00 96.31 97 LEU A C 1
ATOM 805 O O . LEU A 1 97 ? 0.812 0.045 -19.706 1.00 96.31 97 LEU A O 1
ATOM 809 N N . ILE A 1 98 ? 1.760 -1.953 -20.121 1.00 97.75 98 ILE A N 1
ATOM 810 C CA . ILE A 1 98 ? 2.422 -1.564 -21.376 1.00 97.75 98 ILE A CA 1
ATOM 811 C C . ILE A 1 98 ? 1.427 -1.479 -22.538 1.00 97.75 98 ILE A C 1
ATOM 813 O O . ILE A 1 98 ? 1.484 -0.543 -23.330 1.00 97.75 98 ILE A O 1
ATOM 817 N N . ALA A 1 99 ? 0.506 -2.433 -22.633 1.00 96.62 99 ALA A N 1
ATOM 818 C CA . ALA A 1 99 ? -0.547 -2.497 -23.639 1.00 96.62 99 ALA A CA 1
ATOM 819 C C . ALA A 1 99 ? -1.923 -2.588 -22.946 1.00 96.62 99 ALA A C 1
ATOM 821 O O . ALA A 1 99 ? -2.487 -3.680 -22.840 1.00 96.62 99 ALA A O 1
ATOM 822 N N . PRO A 1 100 ? -2.461 -1.453 -22.455 1.00 91.88 100 PRO A N 1
ATOM 823 C CA . PRO A 1 100 ? -3.729 -1.411 -21.731 1.00 91.88 100 PRO A CA 1
ATOM 824 C C . PRO A 1 100 ? -4.882 -2.064 -22.507 1.00 91.88 100 PRO A C 1
ATOM 826 O O . PRO A 1 100 ? -5.156 -1.645 -23.634 1.00 91.88 100 PRO A O 1
ATOM 829 N N . PRO A 1 101 ? -5.589 -3.057 -21.929 1.00 82.12 101 PRO A N 1
ATOM 830 C CA . PRO A 1 101 ? -6.798 -3.615 -22.541 1.00 82.12 101 PRO A CA 1
ATOM 831 C C . PRO A 1 101 ? -7.992 -2.651 -22.436 1.00 82.12 101 PRO A C 1
ATOM 833 O O . PRO A 1 101 ? -8.950 -2.758 -23.196 1.00 82.12 101 PRO A O 1
ATOM 836 N N . THR A 1 102 ? -7.928 -1.717 -21.486 1.00 85.06 102 THR A N 1
ATOM 837 C CA . THR A 1 102 ? -8.931 -0.694 -21.177 1.00 85.06 102 THR A CA 1
ATOM 838 C C . THR A 1 102 ? -8.231 0.584 -20.714 1.00 85.06 102 THR A C 1
ATOM 840 O O . THR A 1 102 ? -7.078 0.535 -20.284 1.00 85.06 102 THR A O 1
ATOM 843 N N . ASP A 1 103 ? -8.949 1.704 -20.671 1.00 84.94 103 ASP A N 1
ATOM 844 C CA . ASP A 1 103 ? -8.442 2.983 -20.151 1.00 84.94 103 ASP A CA 1
ATOM 845 C C . ASP A 1 103 ? -7.938 2.924 -18.694 1.00 84.94 103 ASP A C 1
ATOM 847 O O . ASP A 1 103 ? -7.120 3.757 -18.295 1.00 84.94 103 ASP A O 1
ATOM 851 N N . ASP A 1 104 ? -8.399 1.959 -17.894 1.00 83.00 104 ASP A N 1
ATOM 852 C CA . ASP A 1 104 ? -8.161 1.914 -16.445 1.00 83.00 104 ASP A CA 1
ATOM 853 C C . ASP A 1 104 ? -6.682 1.747 -16.038 1.00 83.00 104 ASP A C 1
ATOM 855 O O . ASP A 1 104 ? -6.296 2.186 -14.953 1.00 83.00 104 ASP A O 1
ATOM 859 N N . SER A 1 105 ? -5.834 1.160 -16.895 1.00 89.06 105 SER A N 1
ATOM 860 C CA . SER A 1 105 ? -4.389 0.981 -16.648 1.00 89.06 105 SER A CA 1
ATOM 861 C C . SER A 1 105 ? -3.496 1.918 -17.474 1.00 89.06 105 SER A C 1
ATOM 863 O O . SER A 1 105 ? -2.276 1.935 -17.296 1.00 89.06 105 SER A O 1
ATOM 865 N N . GLN A 1 106 ? -4.073 2.756 -18.346 1.00 89.19 106 GLN A N 1
ATOM 866 C CA . GLN A 1 106 ? -3.304 3.548 -19.319 1.00 89.19 106 GLN A CA 1
ATOM 867 C C . GLN A 1 106 ? -2.415 4.630 -18.692 1.00 89.19 106 GLN A C 1
ATOM 869 O O . GLN A 1 106 ? -1.470 5.118 -19.314 1.00 89.19 106 GLN A O 1
ATOM 874 N N . GLY A 1 107 ? -2.722 5.033 -17.457 1.00 88.25 107 GLY A N 1
ATOM 875 C CA . GLY A 1 107 ? -2.073 6.154 -16.781 1.00 88.25 107 GLY A CA 1
ATOM 876 C C . GLY A 1 107 ? -0.583 5.960 -16.484 1.00 88.25 107 GLY A C 1
ATOM 877 O O . GLY A 1 107 ? 0.102 6.943 -16.204 1.00 88.25 107 GLY A O 1
ATOM 878 N N . PHE A 1 108 ? -0.063 4.730 -16.542 1.00 90.81 108 PHE A N 1
ATOM 879 C CA . PHE A 1 108 ? 1.362 4.464 -16.326 1.00 90.81 108 PHE A CA 1
ATOM 880 C C . PHE A 1 108 ? 2.228 4.848 -17.533 1.00 90.81 108 PHE A C 1
ATOM 882 O O . PHE A 1 108 ? 3.204 5.582 -17.381 1.00 90.81 108 PHE A O 1
ATOM 889 N N . ILE A 1 109 ? 1.858 4.389 -18.732 1.00 89.44 109 ILE A N 1
ATOM 890 C CA . ILE A 1 109 ? 2.590 4.709 -19.969 1.00 89.44 109 ILE A CA 1
ATOM 891 C C . ILE A 1 109 ? 2.299 6.127 -20.472 1.00 89.44 109 ILE A C 1
ATOM 893 O O . ILE A 1 109 ? 3.041 6.661 -21.296 1.00 89.44 109 ILE A O 1
ATOM 897 N N . ALA A 1 110 ? 1.239 6.758 -19.962 1.00 86.75 110 ALA A N 1
ATOM 898 C CA . ALA A 1 110 ? 0.967 8.169 -20.183 1.00 86.75 110 ALA A CA 1
ATOM 899 C C . ALA A 1 110 ? 1.980 9.045 -19.418 1.00 86.75 110 ALA A C 1
ATOM 901 O O . ALA A 1 110 ? 1.991 9.102 -18.187 1.00 86.75 110 ALA A O 1
ATOM 902 N N . GLY A 1 111 ? 2.838 9.751 -20.159 1.00 80.88 111 GLY A N 1
ATOM 903 C CA . GLY A 1 111 ? 3.772 10.731 -19.599 1.00 80.88 111 GLY A CA 1
ATOM 904 C C . GLY A 1 111 ? 3.097 12.037 -19.159 1.00 80.88 111 GLY A C 1
ATOM 905 O O . GLY A 1 111 ? 1.967 12.337 -19.541 1.00 80.88 111 GLY A O 1
ATOM 906 N N . ILE A 1 112 ? 3.823 12.854 -18.394 1.00 83.69 112 ILE A N 1
ATOM 907 C CA . ILE A 1 112 ? 3.377 14.196 -17.992 1.00 83.69 112 ILE A CA 1
ATOM 908 C C . ILE A 1 112 ? 3.567 15.151 -19.170 1.00 83.69 112 ILE A C 1
ATOM 910 O O . ILE A 1 112 ? 4.661 15.238 -19.731 1.00 83.69 112 ILE A O 1
ATOM 914 N N . LYS A 1 113 ? 2.519 15.894 -19.537 1.00 84.38 113 LYS A N 1
ATOM 915 C CA . LYS A 1 113 ? 2.632 17.010 -20.477 1.00 84.38 113 LYS A CA 1
ATOM 916 C C . LYS A 1 113 ? 2.943 18.289 -19.700 1.00 84.38 113 LYS A C 1
ATOM 918 O O . LYS A 1 113 ? 2.062 18.928 -19.130 1.00 84.38 113 LYS A O 1
ATOM 923 N N . TRP A 1 114 ? 4.211 18.664 -19.682 1.00 80.38 114 TRP A N 1
ATOM 924 C CA . TRP A 1 114 ? 4.649 19.911 -19.067 1.00 80.38 114 TRP A CA 1
ATOM 925 C C . TRP A 1 114 ? 4.146 21.140 -19.845 1.00 80.38 114 TRP A C 1
ATOM 927 O O . TRP A 1 114 ? 3.942 21.081 -21.060 1.00 80.38 114 TRP A O 1
ATOM 937 N N . ARG A 1 115 ? 3.919 22.256 -19.139 1.00 76.38 115 ARG A N 1
ATOM 938 C CA . ARG A 1 115 ? 3.560 23.547 -19.749 1.00 76.38 115 ARG A CA 1
ATOM 939 C C . ARG A 1 115 ? 4.834 24.309 -20.127 1.00 76.38 115 ARG A C 1
ATOM 941 O O . ARG A 1 115 ? 5.743 24.385 -19.309 1.00 76.38 115 ARG A O 1
ATOM 948 N N . GLY A 1 116 ? 4.844 24.931 -21.305 1.00 76.69 116 GLY A N 1
ATOM 949 C CA . GLY A 1 116 ? 5.988 25.699 -21.811 1.00 76.69 116 GLY A CA 1
ATOM 950 C C . GLY A 1 116 ? 6.986 24.855 -22.608 1.00 76.69 116 GLY A C 1
ATOM 951 O O . GLY A 1 116 ? 6.718 23.693 -22.920 1.00 76.69 116 GLY A O 1
ATOM 952 N N . GLU A 1 117 ? 8.119 25.460 -22.964 1.00 73.00 117 GLU A N 1
ATOM 953 C CA . GLU A 1 117 ? 9.234 24.747 -23.591 1.00 73.00 117 GLU A CA 1
ATOM 954 C C . GLU A 1 117 ? 9.884 23.815 -22.569 1.00 73.00 117 GLU A C 1
ATOM 956 O O . GLU A 1 117 ? 10.240 24.227 -21.465 1.00 73.00 117 GLU A O 1
ATOM 961 N N . VAL A 1 118 ? 10.024 22.544 -22.939 1.00 81.75 118 VAL A N 1
ATOM 962 C CA . VAL A 1 118 ? 10.702 21.543 -22.119 1.00 81.75 118 VAL A CA 1
ATOM 963 C C . VAL A 1 118 ? 11.801 20.866 -22.902 1.00 81.75 118 VAL A C 1
ATOM 965 O O . VAL A 1 118 ? 11.704 20.699 -24.118 1.00 81.75 118 VAL A O 1
ATOM 968 N N . ASN A 1 119 ? 12.823 20.440 -22.165 1.00 87.06 119 ASN A N 1
ATOM 969 C CA . ASN A 1 119 ? 13.941 19.700 -22.719 1.00 87.06 119 ASN A CA 1
ATOM 970 C C . ASN A 1 119 ? 13.458 18.437 -23.460 1.00 87.06 119 ASN A C 1
ATOM 972 O O . ASN A 1 119 ? 12.481 17.803 -23.046 1.00 87.06 119 ASN A O 1
ATOM 976 N N . ALA A 1 120 ? 14.141 18.042 -24.536 1.00 88.81 120 ALA A N 1
ATOM 977 C CA . ALA A 1 120 ? 13.761 16.891 -25.357 1.00 88.81 120 ALA A CA 1
ATOM 978 C C . ALA A 1 120 ? 13.626 15.587 -24.543 1.00 88.81 120 ALA A C 1
ATOM 980 O O . ALA A 1 120 ? 12.712 14.798 -24.793 1.00 88.81 120 ALA A O 1
ATOM 981 N N . SER A 1 121 ? 14.440 15.407 -23.495 1.00 88.75 121 SER A N 1
ATOM 982 C CA . SER A 1 121 ? 14.364 14.260 -22.572 1.00 88.75 121 SER A CA 1
ATOM 983 C C . SER A 1 121 ? 13.109 14.230 -21.693 1.00 88.75 12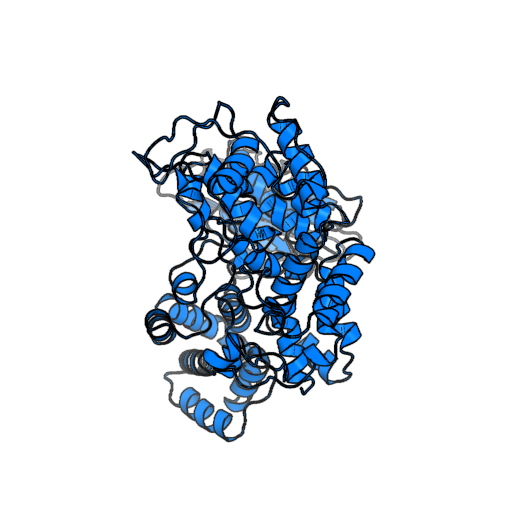1 SER A C 1
ATOM 985 O O . SER A 1 121 ? 12.804 13.203 -21.088 1.00 88.75 121 SER A O 1
ATOM 987 N N . GLN A 1 122 ? 12.378 15.344 -21.611 1.00 89.94 122 GLN A N 1
ATOM 988 C CA . GLN A 1 122 ? 11.133 15.483 -20.855 1.00 89.94 122 GLN A CA 1
ATOM 989 C C . GLN A 1 122 ? 9.890 15.320 -21.739 1.00 89.94 122 GLN A C 1
ATOM 991 O O . GLN A 1 122 ? 8.767 15.424 -21.237 1.00 89.94 122 GLN A O 1
ATOM 996 N N . ARG A 1 123 ? 10.046 15.039 -23.041 1.00 91.38 123 ARG A N 1
ATOM 997 C CA . ARG A 1 123 ? 8.925 14.660 -23.918 1.00 91.38 123 ARG A CA 1
ATOM 998 C C . ARG A 1 123 ? 8.301 13.343 -23.447 1.00 91.38 123 ARG A C 1
ATOM 1000 O O . ARG A 1 123 ? 8.961 12.524 -22.808 1.00 91.38 123 ARG A O 1
ATOM 1007 N N . ARG A 1 124 ? 7.011 13.129 -23.733 1.00 91.94 124 ARG A N 1
ATOM 1008 C CA . ARG A 1 124 ? 6.260 11.976 -23.194 1.00 91.94 124 ARG A CA 1
ATOM 1009 C C . ARG A 1 124 ? 6.831 10.644 -23.679 1.00 91.94 124 ARG A C 1
ATOM 1011 O O . ARG A 1 124 ? 6.869 9.692 -22.910 1.00 91.94 124 ARG A O 1
ATOM 1018 N N . GLU A 1 125 ? 7.315 10.614 -24.913 1.00 95.06 125 GLU A N 1
ATOM 1019 C CA . GLU A 1 125 ? 7.994 9.489 -25.552 1.00 95.06 125 GLU A CA 1
ATOM 1020 C C . GLU A 1 125 ? 9.258 9.092 -24.774 1.00 95.06 125 GLU A C 1
ATOM 1022 O O . GLU A 1 125 ? 9.451 7.921 -24.447 1.00 95.06 125 GLU A O 1
ATOM 1027 N N . LEU A 1 126 ? 10.093 10.067 -24.400 1.00 95.56 126 LEU A N 1
ATOM 1028 C CA . LEU A 1 126 ? 11.324 9.808 -23.647 1.00 95.56 126 LEU A CA 1
ATOM 1029 C C . LEU A 1 126 ? 11.030 9.460 -22.188 1.00 95.56 126 LEU A C 1
ATOM 1031 O O . LEU A 1 126 ? 11.633 8.533 -21.651 1.00 95.56 126 LEU A O 1
ATOM 1035 N N . GLN A 1 127 ? 10.044 10.116 -21.566 1.00 94.38 127 GLN A N 1
ATOM 1036 C CA . GLN A 1 127 ? 9.559 9.703 -20.249 1.00 94.38 127 GLN A CA 1
ATOM 1037 C C . GLN A 1 127 ? 9.120 8.232 -20.262 1.00 94.38 127 GLN A C 1
ATOM 1039 O O . GLN A 1 127 ? 9.435 7.500 -19.331 1.00 94.38 127 GLN A O 1
ATOM 1044 N N . PHE A 1 128 ? 8.402 7.783 -21.297 1.00 95.56 128 PHE A N 1
ATOM 1045 C CA . PHE A 1 128 ? 7.997 6.384 -21.438 1.00 95.56 128 PHE A CA 1
ATOM 1046 C C . PHE A 1 128 ? 9.205 5.443 -21.459 1.00 95.56 128 PHE A C 1
ATOM 1048 O O . PHE A 1 128 ? 9.261 4.537 -20.628 1.00 95.56 128 PHE A O 1
ATOM 1055 N N . SER A 1 129 ? 10.187 5.713 -22.326 1.00 96.94 129 SER A N 1
ATOM 1056 C CA . SER A 1 129 ? 11.438 4.945 -22.429 1.00 96.94 129 SER A CA 1
ATOM 1057 C C . SER A 1 129 ? 12.174 4.844 -21.086 1.00 96.94 129 SER A C 1
ATOM 1059 O O . SER A 1 129 ? 12.547 3.749 -20.654 1.00 96.94 129 SER A O 1
ATOM 1061 N N . GLN A 1 130 ? 12.285 5.967 -20.368 1.00 95.44 130 GLN A N 1
ATOM 1062 C CA . GLN A 1 130 ? 12.874 6.026 -19.028 1.00 95.44 130 GLN A CA 1
ATOM 1063 C C . GLN A 1 130 ? 12.123 5.148 -18.025 1.00 95.44 130 GLN A C 1
ATOM 1065 O O . GLN A 1 130 ? 12.743 4.344 -17.328 1.00 95.44 130 GLN A O 1
ATOM 1070 N N . ASN A 1 131 ? 10.796 5.270 -17.954 1.00 95.19 131 ASN A N 1
ATOM 1071 C CA . ASN A 1 131 ? 10.019 4.599 -16.913 1.00 95.19 131 ASN A CA 1
ATOM 1072 C C . ASN A 1 131 ? 9.970 3.087 -17.108 1.00 95.19 131 ASN A C 1
ATOM 1074 O O . ASN A 1 131 ? 10.194 2.358 -16.146 1.00 95.19 131 ASN A O 1
ATOM 1078 N N . ILE A 1 132 ? 9.681 2.597 -18.320 1.00 96.44 132 ILE A N 1
ATOM 1079 C CA . ILE A 1 132 ? 9.551 1.147 -18.532 1.00 96.44 132 ILE A CA 1
ATOM 1080 C C . ILE A 1 132 ? 10.888 0.436 -18.302 1.00 96.44 132 ILE A C 1
ATOM 1082 O O . ILE A 1 132 ? 10.915 -0.639 -17.703 1.00 96.44 132 ILE A O 1
ATOM 1086 N N . SER A 1 133 ? 11.996 1.076 -18.693 1.00 96.56 133 SER A N 1
ATOM 1087 C CA . SER A 1 133 ? 13.346 0.549 -18.496 1.00 96.56 133 SER A CA 1
ATOM 1088 C C . SER A 1 133 ? 13.720 0.532 -17.016 1.00 96.56 133 SER A C 1
ATOM 1090 O O . SER A 1 133 ? 14.189 -0.482 -16.497 1.00 96.56 133 SER A O 1
ATOM 1092 N N . GLN A 1 134 ? 13.448 1.625 -16.299 1.00 96.19 134 GLN A N 1
ATOM 1093 C CA . GLN A 1 134 ? 13.808 1.726 -14.888 1.00 96.19 134 GLN A CA 1
ATOM 1094 C C . GLN A 1 134 ? 12.964 0.783 -14.027 1.00 96.19 134 GLN A C 1
ATOM 1096 O O . GLN A 1 134 ? 13.505 0.069 -13.180 1.00 96.19 134 GLN A O 1
ATOM 1101 N N . VAL A 1 135 ? 11.647 0.746 -14.246 1.00 97.19 135 VAL A N 1
ATOM 1102 C CA . VAL A 1 135 ? 10.716 -0.032 -13.419 1.00 97.19 135 VAL A CA 1
ATOM 1103 C C . VAL A 1 135 ? 10.904 -1.532 -13.640 1.00 97.19 135 VAL A C 1
ATOM 1105 O O . VAL A 1 135 ? 11.117 -2.255 -12.666 1.00 97.19 135 VAL A O 1
ATOM 1108 N N . PHE A 1 136 ? 10.867 -1.995 -14.894 1.00 97.94 136 PHE A N 1
ATOM 1109 C CA . PHE A 1 136 ? 10.771 -3.428 -15.197 1.00 97.94 136 PHE A CA 1
ATOM 1110 C C . PHE A 1 136 ? 12.106 -4.113 -15.484 1.00 97.94 136 PHE A C 1
ATOM 1112 O O . PHE A 1 136 ? 12.179 -5.334 -15.386 1.00 97.94 136 PHE A O 1
ATOM 1119 N N . LEU A 1 137 ? 13.156 -3.356 -15.811 1.00 97.50 137 LEU A N 1
ATOM 1120 C CA . LEU A 1 137 ? 14.457 -3.922 -16.186 1.00 97.50 137 LEU A CA 1
ATOM 1121 C C . LEU A 1 137 ? 15.610 -3.477 -15.275 1.00 97.50 137 LEU A C 1
ATOM 1123 O O . LEU A 1 137 ? 16.733 -3.966 -15.426 1.00 97.50 137 LEU A O 1
ATOM 1127 N N . GLY A 1 138 ? 15.356 -2.526 -14.367 1.00 96.06 138 GLY A N 1
ATOM 1128 C CA . GLY A 1 138 ? 16.393 -1.931 -13.526 1.00 96.06 138 GLY A CA 1
ATOM 1129 C C . GLY A 1 138 ? 17.482 -1.259 -14.363 1.00 96.06 138 GLY A C 1
ATOM 1130 O O . GLY A 1 138 ? 18.666 -1.422 -14.076 1.00 96.06 138 GLY A O 1
ATOM 1131 N N . ILE A 1 139 ? 17.066 -0.585 -15.442 1.00 95.06 139 ILE A N 1
ATOM 1132 C CA . ILE A 1 139 ? 17.925 0.141 -16.378 1.00 95.06 139 ILE A CA 1
ATOM 1133 C C . ILE A 1 139 ? 17.617 1.634 -16.297 1.00 95.06 139 ILE A C 1
ATOM 1135 O O . ILE A 1 139 ? 16.479 2.054 -16.516 1.00 95.06 139 ILE A O 1
ATOM 1139 N N . ASN A 1 140 ? 18.636 2.452 -16.051 1.00 90.62 140 ASN A N 1
ATOM 1140 C CA . ASN A 1 140 ? 18.476 3.894 -15.961 1.00 90.62 140 ASN A CA 1
ATOM 1141 C C . ASN A 1 140 ? 18.731 4.589 -17.311 1.00 90.62 140 ASN A C 1
ATOM 1143 O O . ASN A 1 140 ? 19.849 4.973 -17.632 1.00 90.62 140 ASN A O 1
ATOM 1147 N N . MET A 1 141 ? 17.668 4.830 -18.083 1.00 91.88 141 MET A N 1
ATOM 1148 C CA . MET A 1 141 ? 17.765 5.545 -19.369 1.00 91.88 141 MET A CA 1
ATOM 1149 C C . MET A 1 141 ? 17.767 7.079 -19.240 1.00 91.88 141 MET A C 1
ATOM 1151 O O . MET A 1 141 ? 17.673 7.776 -20.253 1.00 91.88 141 MET A O 1
ATOM 1155 N N . LYS A 1 142 ? 17.830 7.656 -18.029 1.00 90.38 142 LYS A N 1
ATOM 1156 C CA . LYS A 1 142 ? 17.736 9.121 -17.868 1.00 90.38 142 LYS A CA 1
ATOM 1157 C C . LYS A 1 142 ? 18.915 9.843 -18.521 1.00 90.38 142 LYS A C 1
ATOM 1159 O O . LYS A 1 142 ? 18.686 10.779 -19.280 1.00 90.38 142 LYS A O 1
ATOM 1164 N N . CYS A 1 143 ? 20.150 9.386 -18.292 1.00 91.75 143 CYS A N 1
ATOM 1165 C CA . CYS A 1 143 ? 21.339 9.941 -18.953 1.00 91.75 143 CYS A CA 1
ATOM 1166 C C . CYS A 1 143 ? 21.263 9.737 -20.472 1.00 91.75 143 CYS A C 1
ATOM 1168 O O . CYS A 1 143 ? 21.329 10.710 -21.225 1.00 91.75 143 CYS A O 1
ATOM 1170 N N . ALA A 1 144 ? 20.979 8.490 -20.877 1.00 94.62 144 ALA A N 1
ATOM 1171 C CA . ALA A 1 144 ? 20.779 8.068 -22.263 1.00 94.62 144 ALA A CA 1
ATOM 1172 C C . ALA A 1 144 ? 19.708 8.886 -23.011 1.00 94.62 144 ALA A C 1
ATOM 1174 O O . ALA A 1 144 ? 19.694 8.917 -24.227 1.00 94.62 144 ALA A O 1
ATOM 1175 N N . SER A 1 145 ? 18.809 9.599 -22.330 1.00 93.94 145 SER A N 1
ATOM 1176 C CA . SER A 1 145 ? 17.785 10.418 -22.996 1.00 93.94 145 SER A CA 1
ATOM 1177 C C . SER A 1 145 ? 18.296 11.770 -23.517 1.00 93.94 145 SER A C 1
ATOM 1179 O O . SER A 1 145 ? 17.582 12.431 -24.270 1.00 93.94 145 SER A O 1
ATOM 1181 N N . CYS A 1 146 ? 19.502 12.192 -23.119 1.00 93.81 146 CYS A N 1
ATOM 1182 C CA . CYS A 1 146 ? 20.150 13.424 -23.587 1.00 93.81 146 CYS A CA 1
ATOM 1183 C C . CYS A 1 146 ? 21.453 13.149 -24.349 1.00 93.81 146 CYS A C 1
ATOM 1185 O O . CYS A 1 146 ? 21.763 13.845 -25.314 1.00 93.81 146 CYS A O 1
ATOM 1187 N N . HIS A 1 147 ? 22.240 12.173 -23.907 1.00 95.00 147 HIS A N 1
ATOM 1188 C CA . HIS A 1 147 ? 23.526 11.782 -24.488 1.00 95.00 147 HIS A CA 1
ATOM 1189 C C . HIS A 1 147 ? 23.806 10.317 -24.138 1.00 95.00 147 HIS A C 1
ATOM 1191 O O . HIS A 1 147 ? 23.149 9.780 -23.258 1.00 95.00 147 HIS A O 1
ATOM 1197 N N . ASP A 1 148 ? 24.798 9.676 -24.757 1.00 96.00 148 ASP A N 1
ATOM 1198 C CA . ASP A 1 148 ? 25.210 8.324 -24.345 1.00 96.00 148 ASP A CA 1
ATOM 1199 C C . ASP A 1 148 ? 25.604 8.308 -22.864 1.00 96.00 148 ASP A C 1
ATOM 1201 O O . ASP A 1 148 ? 26.264 9.234 -22.387 1.00 96.00 148 ASP A O 1
ATOM 1205 N N . SER A 1 149 ? 25.170 7.296 -22.122 1.00 93.38 149 SER A N 1
ATOM 1206 C CA . SER A 1 149 ? 25.388 7.233 -20.679 1.00 93.38 149 SER A CA 1
ATOM 1207 C C . SER A 1 149 ? 26.877 7.242 -20.312 1.00 93.38 149 SER A C 1
ATOM 1209 O O . SER A 1 149 ? 27.702 6.623 -20.978 1.00 93.38 149 SER A O 1
ATOM 1211 N N . PHE A 1 150 ? 27.224 7.949 -19.232 1.00 91.00 150 PHE A N 1
ATOM 1212 C CA . PHE A 1 150 ? 28.597 7.992 -18.703 1.00 91.00 150 PHE A CA 1
ATOM 1213 C C . PHE A 1 150 ? 28.877 6.904 -17.663 1.00 91.00 150 PHE A C 1
ATOM 1215 O O . PHE A 1 150 ? 30.025 6.712 -17.276 1.00 91.00 150 PHE A O 1
ATOM 1222 N N . ILE A 1 151 ? 27.825 6.252 -17.164 1.00 87.38 151 ILE A N 1
ATOM 1223 C CA . ILE A 1 151 ? 27.893 5.330 -16.022 1.00 87.38 151 ILE A CA 1
ATOM 1224 C C . ILE A 1 151 ? 27.523 3.896 -16.401 1.00 87.38 151 ILE A C 1
ATOM 1226 O O . ILE A 1 151 ? 27.774 2.980 -15.629 1.00 87.38 151 ILE A O 1
ATOM 1230 N N . ASP A 1 152 ? 26.928 3.693 -17.577 1.00 88.88 152 ASP A N 1
ATOM 1231 C CA . ASP A 1 152 ? 26.549 2.381 -18.093 1.00 88.88 152 ASP A CA 1
ATOM 1232 C C . ASP A 1 152 ? 26.588 2.358 -19.634 1.00 88.88 152 ASP A C 1
ATOM 1234 O O . ASP A 1 152 ? 27.005 3.319 -20.278 1.00 88.88 152 ASP A O 1
ATOM 1238 N N . ARG A 1 153 ? 26.202 1.228 -20.241 1.00 93.50 153 ARG A N 1
ATOM 1239 C CA . ARG A 1 153 ? 26.363 0.990 -21.687 1.00 93.50 153 ARG A CA 1
ATOM 1240 C C . ARG A 1 153 ? 25.334 1.679 -22.588 1.00 93.50 153 ARG A C 1
ATOM 1242 O O . ARG A 1 153 ? 25.419 1.512 -23.805 1.00 93.50 153 ARG A O 1
ATOM 1249 N N . TRP A 1 154 ? 24.307 2.309 -22.024 1.00 95.38 154 TRP A N 1
ATOM 1250 C CA . TRP A 1 154 ? 23.112 2.669 -22.786 1.00 95.38 154 TRP A CA 1
ATOM 1251 C C . TRP A 1 154 ? 23.336 3.904 -23.647 1.00 95.38 154 TRP A C 1
ATOM 1253 O O . TRP A 1 154 ? 23.802 4.945 -23.175 1.00 95.38 154 TRP A O 1
ATOM 1263 N N . LYS A 1 155 ? 22.979 3.786 -24.925 1.00 96.25 155 LYS A N 1
ATOM 1264 C CA . LYS A 1 155 ? 23.181 4.835 -25.923 1.00 96.25 155 LYS A CA 1
ATOM 1265 C C . LYS A 1 155 ? 21.958 5.724 -26.090 1.00 96.25 155 LYS A C 1
ATOM 1267 O O . LYS A 1 155 ? 20.821 5.307 -25.860 1.00 96.25 155 LYS A O 1
ATOM 1272 N N . LEU A 1 156 ? 22.210 6.931 -26.592 1.00 97.00 156 LEU A N 1
ATOM 1273 C CA . LEU A 1 156 ? 21.181 7.899 -26.961 1.00 97.00 156 LEU A CA 1
ATOM 1274 C C . LEU A 1 156 ? 20.159 7.298 -27.927 1.00 97.00 156 LEU A C 1
ATOM 1276 O O . LEU A 1 156 ? 18.951 7.401 -27.725 1.00 97.00 156 LEU A O 1
ATOM 1280 N N . GLU A 1 157 ? 20.658 6.619 -28.952 1.00 96.94 157 GLU A N 1
ATOM 1281 C CA . GLU A 1 157 ? 19.838 5.986 -29.978 1.00 96.94 157 GLU A CA 1
ATOM 1282 C C . GLU A 1 157 ? 18.891 4.925 -29.389 1.00 96.94 157 GLU A C 1
ATOM 1284 O O . GLU A 1 157 ? 17.702 4.932 -29.699 1.00 96.94 157 GLU A O 1
ATOM 1289 N N . GLU A 1 158 ? 19.367 4.073 -28.470 1.00 97.12 158 GLU A N 1
ATOM 1290 C CA . GLU A 1 158 ? 18.549 3.032 -27.826 1.00 97.12 158 GLU A CA 1
ATOM 1291 C C . GLU A 1 158 ? 17.396 3.639 -27.009 1.00 97.12 158 GLU A C 1
ATOM 1293 O O . GLU A 1 158 ? 16.257 3.165 -27.081 1.00 97.12 158 GLU A O 1
ATOM 1298 N N . ALA A 1 159 ? 17.658 4.726 -26.274 1.00 97.50 159 ALA A N 1
ATOM 1299 C CA . ALA A 1 159 ? 16.628 5.426 -25.509 1.00 97.50 159 ALA A CA 1
ATOM 1300 C C . ALA A 1 159 ? 15.540 6.015 -26.423 1.00 97.50 159 ALA A C 1
ATOM 1302 O O . ALA A 1 159 ? 14.346 5.903 -26.117 1.00 97.50 159 ALA A O 1
ATOM 1303 N N . TYR A 1 160 ? 15.939 6.602 -27.554 1.00 98.19 160 TYR A N 1
ATOM 1304 C CA . TYR A 1 160 ? 15.025 7.160 -28.550 1.00 98.19 160 TYR A CA 1
ATOM 1305 C C . TYR A 1 160 ? 14.269 6.084 -29.338 1.00 98.19 160 TYR A C 1
ATOM 1307 O O . TYR A 1 160 ? 13.088 6.261 -29.633 1.00 98.19 160 TYR A O 1
ATOM 1315 N N . HIS A 1 161 ? 14.900 4.954 -29.644 1.00 98.00 161 HIS A N 1
ATOM 1316 C CA . HIS A 1 161 ? 14.255 3.827 -30.316 1.00 98.00 161 HIS A CA 1
ATOM 1317 C C . HIS A 1 161 ? 13.140 3.213 -29.475 1.00 98.00 161 HIS A C 1
ATOM 1319 O O . HIS A 1 161 ? 12.036 2.971 -29.970 1.00 98.00 161 HIS A O 1
ATOM 1325 N N . LEU A 1 162 ? 13.386 3.051 -28.176 1.00 98.06 162 LEU A N 1
ATOM 1326 C CA . LEU A 1 162 ? 12.364 2.592 -27.247 1.00 98.06 162 LEU A CA 1
ATOM 1327 C C . LEU A 1 162 ? 11.245 3.638 -27.082 1.00 98.06 162 LEU A C 1
ATOM 1329 O O . LEU A 1 162 ? 10.064 3.294 -27.049 1.00 98.06 162 LEU A O 1
ATOM 1333 N N . ALA A 1 163 ? 11.593 4.928 -27.047 1.00 97.94 163 ALA A N 1
ATOM 1334 C CA . ALA A 1 163 ? 10.630 6.030 -26.998 1.00 97.94 163 ALA A CA 1
ATOM 1335 C C . ALA A 1 163 ? 9.726 6.082 -28.241 1.00 97.94 163 ALA A C 1
ATOM 1337 O O . ALA A 1 163 ? 8.518 6.324 -28.139 1.00 97.94 163 ALA A O 1
ATOM 1338 N N . ALA A 1 164 ? 10.294 5.799 -29.416 1.00 98.00 164 ALA A N 1
ATOM 1339 C CA . ALA A 1 164 ? 9.588 5.829 -30.686 1.00 98.00 164 ALA A CA 1
ATOM 1340 C C . ALA A 1 164 ? 8.415 4.839 -30.735 1.00 98.00 164 ALA A C 1
ATOM 1342 O O . ALA A 1 164 ? 7.476 5.091 -31.482 1.00 98.00 164 ALA A O 1
ATOM 1343 N N . ILE A 1 165 ? 8.393 3.782 -29.908 1.00 98.00 165 ILE A N 1
ATOM 1344 C CA . ILE A 1 165 ? 7.289 2.804 -29.807 1.00 98.00 165 ILE A CA 1
ATOM 1345 C C . ILE A 1 165 ? 5.934 3.475 -29.546 1.00 98.00 165 ILE A C 1
ATOM 1347 O O . ILE A 1 165 ? 4.927 3.052 -30.118 1.00 98.00 165 ILE A O 1
ATOM 1351 N N . ILE A 1 166 ? 5.893 4.530 -28.725 1.00 96.25 166 ILE A N 1
ATOM 1352 C CA . ILE A 1 166 ? 4.644 5.247 -28.418 1.00 96.25 166 ILE A CA 1
ATOM 1353 C C . ILE A 1 166 ? 4.437 6.517 -29.240 1.00 96.25 166 ILE A C 1
ATOM 1355 O O . ILE A 1 166 ? 3.373 7.138 -29.128 1.00 96.25 166 ILE A O 1
ATOM 1359 N N . ALA A 1 167 ? 5.426 6.894 -30.053 1.00 95.44 167 ALA A N 1
ATOM 1360 C CA . ALA A 1 167 ? 5.371 8.085 -30.881 1.00 95.44 167 ALA A CA 1
ATOM 1361 C C . ALA A 1 167 ? 4.292 7.941 -31.964 1.00 95.44 167 ALA A C 1
ATOM 1363 O O . ALA A 1 167 ? 4.177 6.903 -32.623 1.00 95.44 167 ALA A O 1
ATOM 1364 N N . GLU A 1 168 ? 3.487 8.987 -32.132 1.00 91.62 168 GLU A N 1
ATOM 1365 C CA . GLU A 1 168 ? 2.438 9.067 -33.162 1.00 91.62 168 GLU A CA 1
ATOM 1366 C C . GLU A 1 168 ? 2.942 9.714 -34.455 1.00 91.62 168 GLU A C 1
ATOM 1368 O O . GLU A 1 168 ? 2.310 9.587 -35.498 1.00 91.62 168 GLU A O 1
ATOM 1373 N N . GLN A 1 169 ? 4.091 10.383 -34.381 1.00 92.44 169 GLN A N 1
ATOM 1374 C CA . GLN A 1 169 ? 4.789 11.028 -35.487 1.00 92.44 169 GLN A CA 1
ATOM 1375 C C . GLN A 1 169 ? 6.265 10.607 -35.468 1.00 92.44 169 GLN A C 1
ATOM 1377 O O . GLN A 1 169 ? 6.741 10.151 -34.421 1.00 92.44 169 GLN A O 1
ATOM 1382 N N . PRO A 1 170 ? 7.001 10.754 -36.587 1.00 94.31 170 PRO A N 1
ATOM 1383 C CA . PRO A 1 170 ? 8.446 10.546 -36.609 1.00 94.31 170 PRO A CA 1
ATOM 1384 C C . PRO A 1 170 ? 9.142 11.311 -35.476 1.00 94.31 170 PRO A C 1
ATOM 1386 O O . PRO A 1 170 ? 8.929 12.511 -35.303 1.00 94.31 170 PRO A O 1
ATOM 1389 N N . LEU A 1 171 ? 9.953 10.605 -34.686 1.00 96.00 171 LEU A N 1
ATOM 1390 C CA . LEU A 1 171 ? 10.638 11.166 -33.524 1.00 96.00 171 LEU A CA 1
ATOM 1391 C C . LEU A 1 171 ? 12.094 11.472 -33.886 1.00 96.00 171 LEU A C 1
ATOM 1393 O O . LEU A 1 171 ? 12.916 10.564 -33.968 1.00 96.00 171 LEU A O 1
ATOM 1397 N N . GLU A 1 172 ? 12.417 12.746 -34.101 1.00 96.38 172 GLU A N 1
ATOM 1398 C CA . GLU A 1 172 ? 13.797 13.183 -34.339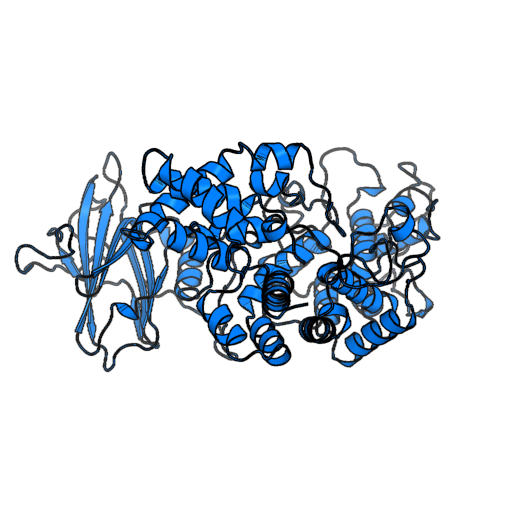 1.00 96.38 172 GLU A CA 1
ATOM 1399 C C . GLU A 1 172 ? 14.646 13.071 -33.062 1.00 96.38 172 GLU A C 1
ATOM 1401 O O . GLU A 1 172 ? 14.227 13.488 -31.972 1.00 96.38 172 GLU A O 1
ATOM 1406 N N . ILE A 1 173 ? 15.847 12.513 -33.205 1.00 97.12 173 ILE A N 1
ATOM 1407 C CA . ILE A 1 173 ? 16.808 12.341 -32.120 1.00 97.12 173 ILE A CA 1
ATOM 1408 C C . ILE A 1 173 ? 17.432 13.697 -31.782 1.00 97.12 173 ILE A C 1
ATOM 1410 O O . ILE A 1 173 ? 17.928 14.410 -32.657 1.00 97.12 173 ILE A O 1
ATOM 1414 N N . HIS A 1 174 ? 17.428 14.043 -30.493 1.00 96.12 174 HIS A N 1
ATOM 1415 C CA . HIS A 1 174 ? 18.099 15.232 -29.979 1.00 96.12 174 HIS A CA 1
ATOM 1416 C C . HIS A 1 174 ? 19.213 14.840 -29.011 1.00 96.12 174 HIS A C 1
ATOM 1418 O O . HIS A 1 174 ? 18.997 14.056 -28.085 1.00 96.12 174 HIS A O 1
ATOM 1424 N N . ARG A 1 175 ? 20.394 15.440 -29.193 1.00 94.19 175 ARG A N 1
ATOM 1425 C CA . ARG A 1 175 ? 21.460 15.440 -28.189 1.00 94.19 175 ARG A CA 1
ATOM 1426 C C . ARG A 1 175 ? 21.261 16.657 -27.293 1.00 94.19 175 ARG A C 1
ATOM 1428 O O . ARG A 1 175 ? 21.437 17.798 -27.731 1.00 94.19 175 ARG A O 1
ATOM 1435 N N . CYS A 1 176 ? 20.867 16.411 -26.050 1.00 90.75 176 CYS A N 1
ATOM 1436 C CA . CYS A 1 176 ? 20.216 17.400 -25.195 1.00 90.75 176 CYS A CA 1
ATOM 1437 C C . CYS A 1 176 ? 19.014 18.006 -25.944 1.00 90.75 176 CYS A C 1
ATOM 1439 O O . CYS A 1 176 ? 18.083 17.278 -26.264 1.00 90.75 176 CYS A O 1
ATOM 1441 N N . ASP A 1 177 ? 19.058 19.293 -26.291 1.00 92.06 177 ASP A N 1
ATOM 1442 C CA . ASP A 1 177 ? 17.988 19.975 -27.036 1.00 92.06 177 ASP A CA 1
ATOM 1443 C C . ASP A 1 177 ? 18.330 20.234 -28.509 1.00 92.06 177 ASP A C 1
ATOM 1445 O O . ASP A 1 177 ? 17.575 20.895 -29.218 1.00 92.06 177 ASP A O 1
ATOM 1449 N N . LYS A 1 178 ? 19.469 19.722 -28.994 1.00 94.06 178 LYS A N 1
ATOM 1450 C CA . LYS A 1 178 ? 19.916 19.934 -30.376 1.00 94.06 178 LYS A CA 1
ATOM 1451 C C . LYS A 1 178 ? 19.554 18.732 -31.251 1.00 94.06 178 LYS A C 1
ATOM 1453 O O . LYS A 1 178 ? 20.044 17.640 -30.954 1.00 94.06 178 LYS A O 1
ATOM 1458 N N . PRO A 1 179 ? 18.746 18.903 -32.312 1.00 94.88 179 PRO A N 1
ATOM 1459 C CA . PRO A 1 179 ? 18.472 17.821 -33.251 1.00 94.88 179 PRO A CA 1
ATOM 1460 C C . PRO A 1 179 ? 19.765 17.390 -33.947 1.00 94.88 179 PRO A C 1
ATOM 1462 O O . PRO A 1 179 ? 20.618 18.228 -34.251 1.00 94.88 179 PRO A O 1
ATOM 1465 N N . ILE A 1 180 ? 19.916 16.087 -34.186 1.00 96.25 180 ILE A N 1
ATOM 1466 C CA . ILE A 1 180 ? 21.088 15.528 -34.884 1.00 96.25 180 ILE A CA 1
ATOM 1467 C C . ILE A 1 180 ? 20.786 15.128 -36.336 1.00 96.25 180 ILE A C 1
ATOM 1469 O O . ILE A 1 180 ? 21.673 14.633 -37.023 1.00 96.25 180 ILE A O 1
ATOM 1473 N N . GLY A 1 181 ? 19.556 15.355 -36.813 1.00 94.94 181 GLY A N 1
ATOM 1474 C CA . GLY A 1 181 ? 19.126 15.033 -38.179 1.00 94.94 181 GLY A CA 1
ATOM 1475 C C . GLY A 1 181 ? 18.768 13.561 -38.410 1.00 94.94 181 GLY A C 1
ATOM 1476 O O . GLY A 1 181 ? 18.529 13.158 -39.546 1.00 94.94 181 GLY A O 1
ATOM 1477 N N . GLU A 1 182 ? 18.708 12.754 -37.350 1.00 96.56 182 GLU A N 1
ATOM 1478 C CA . GLU A 1 182 ? 18.344 11.338 -37.407 1.00 96.56 182 GLU A CA 1
ATOM 1479 C C . GLU A 1 182 ? 16.953 11.107 -36.811 1.00 96.56 182 GLU A C 1
ATOM 1481 O O . GLU A 1 182 ? 16.576 11.714 -35.809 1.00 96.56 182 GLU A O 1
ATOM 1486 N N . THR A 1 183 ? 16.176 10.212 -37.420 1.00 96.94 183 THR A N 1
ATOM 1487 C CA . THR A 1 183 ? 14.845 9.828 -36.930 1.00 96.94 183 THR A CA 1
ATOM 1488 C C . THR A 1 183 ? 14.909 8.469 -36.248 1.00 96.94 183 THR A C 1
ATOM 1490 O O . THR A 1 183 ? 15.359 7.491 -36.843 1.00 96.94 183 THR A O 1
ATOM 1493 N N . ALA A 1 184 ? 14.397 8.401 -35.024 1.00 97.44 184 ALA A N 1
ATOM 1494 C CA . ALA A 1 184 ? 14.329 7.184 -34.236 1.00 97.44 184 ALA A CA 1
ATOM 1495 C C . ALA A 1 184 ? 13.393 6.142 -34.866 1.00 97.44 184 ALA A C 1
ATOM 1497 O O . ALA A 1 184 ? 12.284 6.459 -35.308 1.00 97.44 184 ALA A O 1
ATOM 1498 N N . LYS A 1 185 ? 13.810 4.875 -34.843 1.00 96.81 185 LYS A N 1
ATOM 1499 C CA . LYS A 1 185 ? 12.983 3.728 -35.239 1.00 96.81 185 LYS A CA 1
ATOM 1500 C C . LYS A 1 185 ? 12.427 3.041 -33.998 1.00 96.81 185 LYS A C 1
ATOM 1502 O O . LYS A 1 185 ? 13.170 2.769 -33.067 1.00 96.81 185 LYS A O 1
ATOM 1507 N N . ALA A 1 186 ? 11.129 2.739 -33.986 1.00 98.12 186 ALA A N 1
ATOM 1508 C CA . ALA A 1 186 ? 10.531 1.983 -32.889 1.00 98.12 186 ALA A CA 1
ATOM 1509 C C . ALA A 1 186 ? 11.145 0.579 -32.822 1.00 98.12 186 ALA A C 1
ATOM 1511 O O . ALA A 1 186 ? 10.893 -0.237 -33.706 1.00 98.12 186 ALA A O 1
ATOM 1512 N N . ALA A 1 187 ? 11.950 0.324 -31.791 1.00 97.75 187 ALA A N 1
ATOM 1513 C CA . ALA A 1 187 ? 12.688 -0.922 -31.636 1.00 97.75 187 ALA A CA 1
ATOM 1514 C C . ALA A 1 187 ? 12.839 -1.311 -30.162 1.00 97.75 187 ALA A C 1
ATOM 1516 O O . ALA A 1 187 ? 12.817 -0.470 -29.260 1.00 97.75 187 ALA A O 1
ATOM 1517 N N . TRP A 1 188 ? 12.986 -2.614 -29.939 1.00 97.44 188 TRP A N 1
ATOM 1518 C CA . TRP A 1 188 ? 13.315 -3.185 -28.641 1.00 97.44 188 TRP A CA 1
ATOM 1519 C C . TRP A 1 188 ? 14.829 -3.163 -28.408 1.00 97.44 188 TRP A C 1
ATOM 1521 O O . TRP A 1 188 ? 15.608 -3.266 -29.350 1.00 97.44 188 TRP A O 1
ATOM 1531 N N . ILE A 1 189 ? 15.240 -3.031 -27.146 1.00 94.88 189 ILE A N 1
ATOM 1532 C CA . ILE A 1 189 ? 16.648 -2.845 -26.758 1.00 94.88 189 ILE A CA 1
ATOM 1533 C C . ILE A 1 189 ? 17.437 -4.161 -26.594 1.00 94.88 189 ILE A C 1
ATOM 1535 O O . ILE A 1 189 ? 18.635 -4.114 -26.326 1.00 94.88 189 ILE A O 1
ATOM 1539 N N . PHE A 1 190 ? 16.778 -5.317 -26.748 1.00 96.38 190 PHE A N 1
ATOM 1540 C CA . PHE A 1 190 ? 17.398 -6.652 -26.732 1.00 96.38 190 PHE A CA 1
ATOM 1541 C C . PHE A 1 190 ? 16.967 -7.445 -27.977 1.00 96.38 190 PHE A C 1
ATOM 1543 O O . PHE A 1 190 ? 16.013 -8.227 -27.900 1.00 96.38 190 PHE A O 1
ATOM 1550 N N . PRO A 1 191 ? 17.598 -7.210 -29.141 1.00 94.38 191 PRO A N 1
ATOM 1551 C CA . PRO A 1 191 ? 17.201 -7.837 -30.404 1.00 94.38 191 PRO A CA 1
ATOM 1552 C C . PRO A 1 191 ? 17.262 -9.370 -30.370 1.00 94.38 191 PRO A C 1
ATOM 1554 O O . PRO A 1 191 ? 16.530 -10.029 -31.102 1.00 94.38 191 PRO A O 1
ATOM 1557 N N . GLU A 1 192 ? 18.076 -9.951 -29.487 1.00 95.75 192 GLU A N 1
ATOM 1558 C CA . GLU A 1 192 ? 18.176 -11.394 -29.274 1.00 95.75 192 GLU A CA 1
ATOM 1559 C C . GLU A 1 192 ? 16.859 -12.051 -28.824 1.00 95.75 192 GLU A C 1
ATOM 1561 O O . GLU A 1 192 ? 16.664 -13.237 -29.066 1.00 95.75 192 GLU A O 1
ATOM 1566 N N . LEU A 1 193 ? 15.936 -11.290 -28.220 1.00 97.00 193 LEU A N 1
ATOM 1567 C CA . LEU A 1 193 ? 14.612 -11.773 -27.803 1.00 97.00 193 LEU A CA 1
ATOM 1568 C C . LEU A 1 193 ? 13.530 -11.568 -28.874 1.00 97.00 193 LEU A C 1
ATOM 1570 O O . LEU A 1 193 ? 12.401 -12.031 -28.710 1.00 97.00 193 LEU A O 1
ATOM 1574 N N . GLY A 1 194 ? 13.852 -10.839 -29.943 1.00 96.94 194 GLY A N 1
ATOM 1575 C CA . GLY A 1 194 ? 12.935 -10.480 -31.016 1.00 96.94 194 GLY A CA 1
ATOM 1576 C C . GLY A 1 194 ? 12.856 -8.976 -31.275 1.00 96.94 194 GLY A C 1
ATOM 1577 O O . GLY A 1 194 ? 13.445 -8.146 -30.580 1.00 96.94 194 GLY A O 1
ATOM 1578 N N . GLU A 1 195 ? 12.091 -8.626 -32.306 1.00 96.75 195 GLU A N 1
ATOM 1579 C CA . GLU A 1 195 ? 12.036 -7.276 -32.864 1.00 96.75 195 GLU A CA 1
ATOM 1580 C C . GLU A 1 195 ? 10.619 -6.685 -32.825 1.00 96.75 195 GLU A C 1
ATOM 1582 O O . GLU A 1 195 ? 9.614 -7.396 -32.767 1.00 96.75 195 GLU A O 1
ATOM 1587 N N . ILE A 1 196 ? 10.543 -5.353 -32.891 1.00 97.94 196 ILE A N 1
ATOM 1588 C CA . ILE A 1 196 ? 9.293 -4.601 -33.043 1.00 97.94 196 ILE A CA 1
ATOM 1589 C C . ILE A 1 196 ? 9.201 -4.129 -34.490 1.00 97.94 196 ILE A C 1
ATOM 1591 O O . ILE A 1 196 ? 10.149 -3.549 -35.007 1.00 97.94 196 ILE A O 1
ATOM 1595 N N . ASN A 1 197 ? 8.045 -4.324 -35.128 1.00 97.44 197 ASN A N 1
ATOM 1596 C CA . ASN A 1 197 ? 7.773 -3.770 -36.451 1.00 97.44 197 ASN A CA 1
ATOM 1597 C C . ASN A 1 197 ? 7.582 -2.243 -36.335 1.00 97.44 197 ASN A C 1
ATOM 1599 O O . ASN A 1 197 ? 6.545 -1.806 -35.814 1.00 97.44 197 ASN A O 1
ATOM 1603 N N . PRO A 1 198 ? 8.509 -1.414 -36.853 1.00 96.19 198 PRO A N 1
ATOM 1604 C CA . PRO A 1 198 ? 8.430 0.033 -36.674 1.00 96.19 198 PRO A CA 1
ATOM 1605 C C . PRO A 1 198 ? 7.244 0.673 -37.408 1.00 96.19 198 PRO A C 1
ATOM 1607 O O . PRO A 1 198 ? 6.815 1.768 -37.051 1.00 96.19 198 PRO A O 1
ATOM 1610 N N . GLN A 1 199 ? 6.703 -0.009 -38.418 1.00 95.56 199 GLN A N 1
ATOM 1611 C CA . GLN A 1 199 ? 5.638 0.463 -39.303 1.00 95.56 199 GLN A CA 1
ATOM 1612 C C . GLN A 1 199 ? 4.252 0.058 -38.792 1.00 95.56 199 GLN A C 1
ATOM 1614 O O . GLN A 1 199 ? 3.237 0.494 -39.334 1.00 95.56 199 GLN A O 1
ATOM 1619 N N . ALA A 1 200 ? 4.186 -0.770 -37.747 1.00 97.06 200 ALA A N 1
ATOM 1620 C CA . ALA A 1 200 ? 2.928 -1.164 -37.140 1.00 97.06 200 ALA A CA 1
ATOM 1621 C C . ALA A 1 200 ? 2.261 0.023 -36.410 1.00 97.06 200 ALA A C 1
ATOM 1623 O O . ALA A 1 200 ? 2.940 0.904 -35.866 1.00 97.06 200 ALA A O 1
ATOM 1624 N N . PRO A 1 201 ? 0.918 0.057 -36.330 1.00 96.75 201 PRO A N 1
ATOM 1625 C CA . PRO A 1 201 ? 0.226 1.084 -35.561 1.00 96.75 201 PRO A CA 1
ATOM 1626 C C . PRO A 1 201 ? 0.622 1.013 -34.077 1.00 96.75 201 PRO A C 1
ATOM 1628 O O . PRO A 1 201 ? 0.950 -0.054 -33.556 1.00 96.75 201 PRO A O 1
ATOM 1631 N N . LYS A 1 202 ? 0.577 2.153 -33.375 1.00 96.00 202 LYS A N 1
ATOM 1632 C CA . LYS A 1 202 ? 0.997 2.283 -31.962 1.00 96.00 202 LYS A CA 1
ATOM 1633 C C . LYS A 1 202 ? 0.451 1.174 -31.037 1.00 96.00 202 LYS A C 1
ATOM 1635 O O . LYS A 1 202 ? 1.262 0.590 -30.322 1.00 96.00 202 LYS A O 1
ATOM 1640 N N . PRO A 1 203 ? -0.847 0.801 -31.068 1.00 96.31 203 PRO A N 1
ATOM 1641 C CA . PRO A 1 203 ? -1.347 -0.300 -30.239 1.00 96.31 203 PRO A CA 1
ATOM 1642 C C . PRO A 1 203 ? -0.660 -1.646 -30.517 1.00 96.31 203 PRO A C 1
ATOM 1644 O O . PRO A 1 203 ? -0.366 -2.389 -29.586 1.00 96.31 203 PRO A O 1
ATOM 1647 N N . ALA A 1 204 ? -0.345 -1.946 -31.782 1.00 97.94 204 ALA A N 1
ATOM 1648 C CA . ALA A 1 204 ? 0.355 -3.174 -32.154 1.00 97.94 204 ALA A CA 1
ATOM 1649 C C . ALA A 1 204 ? 1.826 -3.155 -31.708 1.00 97.94 204 ALA A C 1
ATOM 1651 O O . ALA A 1 204 ? 2.331 -4.170 -31.234 1.00 97.94 204 ALA A O 1
ATOM 1652 N N . ARG A 1 205 ? 2.500 -1.998 -31.782 1.00 98.31 205 ARG A N 1
ATOM 1653 C CA . ARG A 1 205 ? 3.870 -1.836 -31.260 1.00 98.31 205 ARG A CA 1
ATOM 1654 C C . ARG A 1 205 ? 3.928 -2.003 -29.739 1.00 98.31 205 ARG A C 1
ATOM 1656 O O . ARG A 1 205 ? 4.828 -2.667 -29.236 1.00 98.31 205 ARG A O 1
ATOM 1663 N N . LEU A 1 206 ? 2.941 -1.474 -29.012 1.00 98.19 206 LEU A N 1
ATOM 1664 C CA . LEU A 1 206 ? 2.804 -1.687 -27.567 1.00 98.19 206 LEU A CA 1
ATOM 1665 C C . LEU A 1 206 ? 2.559 -3.161 -27.215 1.00 98.19 206 LEU A C 1
ATOM 1667 O O . LEU A 1 206 ? 3.170 -3.661 -26.277 1.00 98.19 206 LEU A O 1
ATOM 1671 N N . GLN A 1 207 ? 1.718 -3.870 -27.975 1.00 98.44 207 GLN A N 1
ATOM 1672 C CA . GLN A 1 207 ? 1.500 -5.314 -27.803 1.00 98.44 207 GLN A CA 1
ATOM 1673 C C . GLN A 1 207 ? 2.791 -6.122 -28.022 1.00 98.44 207 GLN A C 1
ATOM 1675 O O . GLN A 1 207 ? 3.113 -6.995 -27.218 1.00 98.44 207 GLN A O 1
ATOM 1680 N N . GLN A 1 208 ? 3.567 -5.796 -29.061 1.00 98.62 208 GLN A N 1
ATOM 1681 C CA . GLN A 1 208 ? 4.871 -6.425 -29.313 1.00 98.62 208 GLN A CA 1
ATOM 1682 C C . GLN A 1 208 ? 5.853 -6.156 -28.167 1.00 98.62 208 GLN A C 1
ATOM 1684 O O . GLN A 1 208 ? 6.443 -7.094 -27.636 1.00 98.62 208 GLN A O 1
ATOM 1689 N N . LEU A 1 209 ? 5.964 -4.901 -27.713 1.00 98.69 209 LEU A N 1
ATOM 1690 C CA . LEU A 1 209 ? 6.793 -4.542 -26.561 1.00 98.69 209 LEU A CA 1
ATOM 1691 C C . LEU A 1 209 ? 6.361 -5.278 -25.287 1.00 98.69 209 LEU A C 1
ATOM 1693 O O . LEU A 1 209 ? 7.210 -5.776 -24.559 1.00 98.69 209 LEU A O 1
ATOM 1697 N N . ALA A 1 210 ? 5.060 -5.357 -25.004 1.00 98.56 210 ALA A N 1
ATOM 1698 C CA . ALA A 1 210 ? 4.534 -6.076 -23.847 1.00 98.56 210 ALA A CA 1
ATOM 1699 C C . ALA A 1 210 ? 4.918 -7.565 -23.892 1.00 98.56 210 ALA A C 1
ATOM 1701 O O . ALA A 1 210 ? 5.303 -8.139 -22.870 1.00 98.56 210 ALA A O 1
ATOM 1702 N N . GLY A 1 211 ? 4.866 -8.170 -25.084 1.00 98.56 211 GLY A N 1
ATOM 1703 C CA . GLY A 1 211 ? 5.326 -9.532 -25.337 1.00 98.56 211 GLY A CA 1
ATOM 1704 C C . GLY A 1 211 ? 6.820 -9.725 -25.079 1.00 98.56 211 GLY A C 1
ATOM 1705 O O . GLY A 1 211 ? 7.182 -10.653 -24.364 1.00 98.56 211 GLY A O 1
ATOM 1706 N N . LEU A 1 212 ? 7.663 -8.832 -25.604 1.00 98.62 212 LEU A N 1
ATOM 1707 C CA . LEU A 1 212 ? 9.124 -8.891 -25.461 1.00 98.62 212 LEU A CA 1
ATOM 1708 C C . LEU A 1 212 ? 9.590 -8.586 -24.029 1.00 98.62 212 LEU A C 1
ATOM 1710 O O . LEU A 1 212 ? 10.446 -9.281 -23.486 1.00 98.62 212 LEU A O 1
ATOM 1714 N N . MET A 1 213 ? 8.983 -7.591 -23.375 1.00 98.56 213 MET A N 1
ATOM 1715 C CA . MET A 1 213 ? 9.274 -7.226 -21.985 1.00 98.56 213 MET A CA 1
ATOM 1716 C C . MET A 1 213 ? 9.048 -8.410 -21.043 1.00 98.56 213 MET A C 1
ATOM 1718 O O . MET A 1 213 ? 9.848 -8.644 -20.145 1.00 98.56 213 MET A O 1
ATOM 1722 N N . THR A 1 214 ? 7.970 -9.160 -21.265 1.00 98.44 214 THR A N 1
ATOM 1723 C CA . THR A 1 214 ? 7.554 -10.284 -20.413 1.00 98.44 214 THR A CA 1
ATOM 1724 C C . THR A 1 214 ? 7.879 -11.640 -21.039 1.00 98.44 214 THR A C 1
ATOM 1726 O O . THR A 1 214 ? 7.284 -12.655 -20.678 1.00 98.44 214 THR A O 1
ATOM 1729 N N . HIS A 1 215 ? 8.795 -11.665 -22.010 1.00 98.06 215 HIS A N 1
ATOM 1730 C CA . HIS A 1 215 ? 9.239 -12.895 -22.651 1.00 98.06 215 HIS A CA 1
ATOM 1731 C C . HIS A 1 215 ? 9.897 -13.818 -21.619 1.00 98.06 215 HIS A C 1
ATOM 1733 O O . HIS A 1 215 ? 10.629 -13.348 -20.748 1.00 98.06 215 HIS A O 1
ATOM 1739 N N . ARG A 1 216 ? 9.676 -15.135 -21.717 1.00 95.94 216 ARG A N 1
ATOM 1740 C CA . ARG A 1 216 ? 10.186 -16.110 -20.735 1.00 95.94 216 ARG A CA 1
ATOM 1741 C C . ARG A 1 216 ? 11.712 -16.094 -20.613 1.00 95.94 216 ARG A C 1
ATOM 1743 O O . ARG A 1 216 ? 12.239 -16.271 -19.519 1.00 95.94 216 ARG A O 1
ATOM 1750 N N . GLU A 1 217 ? 12.394 -15.851 -21.728 1.00 96.62 217 GLU A N 1
ATOM 1751 C CA . GLU A 1 217 ? 13.858 -15.755 -21.799 1.00 96.62 217 GLU A CA 1
ATOM 1752 C C . GLU A 1 217 ? 14.394 -14.370 -21.400 1.00 96.62 217 GLU A C 1
ATOM 1754 O O . GLU A 1 217 ? 15.602 -14.186 -21.271 1.00 96.62 217 GLU A O 1
ATOM 1759 N N . ASN A 1 218 ? 13.523 -13.384 -21.149 1.00 97.62 218 ASN A N 1
ATOM 1760 C CA . ASN A 1 218 ? 13.948 -12.106 -20.587 1.00 97.62 218 ASN A CA 1
ATOM 1761 C C . ASN A 1 218 ? 14.234 -12.249 -19.081 1.00 97.62 218 ASN A C 1
ATOM 1763 O O . ASN A 1 218 ? 13.484 -11.753 -18.242 1.00 97.62 218 ASN A O 1
ATOM 1767 N N . GLY A 1 219 ? 15.341 -12.899 -18.714 1.00 95.62 219 GLY A N 1
ATOM 1768 C CA . GLY A 1 219 ? 15.713 -13.113 -17.308 1.00 95.62 219 GLY A CA 1
ATOM 1769 C C . GLY A 1 219 ? 15.908 -11.813 -16.513 1.00 95.62 219 GLY A C 1
ATOM 1770 O O . GLY A 1 219 ? 15.727 -11.780 -15.296 1.00 95.62 219 GLY A O 1
ATOM 1771 N N . ARG A 1 220 ? 16.205 -10.690 -17.185 1.00 96.19 220 ARG A N 1
ATOM 1772 C CA . ARG A 1 220 ? 16.300 -9.374 -16.532 1.00 96.19 220 ARG A CA 1
ATOM 1773 C C . ARG A 1 220 ? 14.957 -8.936 -15.938 1.00 96.19 220 ARG A C 1
ATOM 1775 O O . ARG A 1 220 ? 14.954 -8.301 -14.883 1.00 96.19 220 ARG A O 1
ATOM 1782 N N . PHE A 1 221 ? 13.840 -9.283 -16.576 1.00 98.38 221 PHE A N 1
ATOM 1783 C CA . PHE A 1 221 ? 12.492 -8.942 -16.117 1.00 98.38 221 PHE A CA 1
ATOM 1784 C C . PHE A 1 221 ? 12.182 -9.532 -14.733 1.00 98.38 221 PHE A C 1
ATOM 1786 O O . PHE A 1 221 ? 11.789 -8.810 -13.812 1.00 98.38 221 PHE A O 1
ATOM 1793 N N . THR A 1 222 ? 12.418 -10.833 -14.557 1.00 98.50 222 THR A N 1
ATOM 1794 C CA . THR A 1 222 ? 12.161 -11.541 -13.295 1.00 98.50 222 THR A CA 1
ATOM 1795 C C . THR A 1 222 ? 13.192 -11.187 -12.230 1.00 98.50 222 THR A C 1
ATOM 1797 O O . THR A 1 222 ? 12.803 -10.835 -11.114 1.00 98.50 222 THR A O 1
ATOM 1800 N N . ARG A 1 223 ? 14.488 -11.145 -12.583 1.00 98.69 223 ARG A N 1
ATOM 1801 C CA . ARG A 1 223 ? 15.565 -10.717 -11.669 1.00 98.69 223 ARG A CA 1
ATOM 1802 C C . ARG A 1 223 ? 15.302 -9.333 -11.081 1.00 98.69 223 ARG A C 1
ATOM 1804 O O . ARG A 1 223 ? 15.540 -9.116 -9.895 1.00 98.69 223 ARG A O 1
ATOM 1811 N N . THR A 1 224 ? 14.789 -8.398 -11.882 1.00 98.69 224 THR A N 1
ATOM 1812 C CA . THR A 1 224 ? 14.499 -7.033 -11.416 1.00 98.69 224 THR A CA 1
ATOM 1813 C C . THR A 1 224 ? 13.410 -7.025 -10.348 1.00 98.69 224 THR A C 1
ATOM 1815 O O . THR A 1 224 ? 13.609 -6.420 -9.292 1.00 98.69 224 THR A O 1
ATOM 1818 N N . LEU A 1 225 ? 12.270 -7.690 -10.575 1.00 98.69 225 LEU A N 1
ATOM 1819 C CA . LEU A 1 225 ? 11.208 -7.709 -9.566 1.00 98.69 225 LEU A CA 1
ATOM 1820 C C . LEU A 1 225 ? 11.653 -8.448 -8.302 1.00 98.69 225 LEU A C 1
ATOM 1822 O O . LEU A 1 225 ? 11.475 -7.918 -7.206 1.00 98.69 225 LEU A O 1
ATOM 1826 N N . VAL A 1 226 ? 12.269 -9.624 -8.449 1.00 98.75 226 VAL A N 1
ATOM 1827 C CA . VAL A 1 226 ? 12.785 -10.408 -7.318 1.00 98.75 226 VAL A CA 1
ATOM 1828 C C . VAL A 1 226 ? 13.742 -9.578 -6.473 1.00 98.75 226 VAL A C 1
ATOM 1830 O O . VAL A 1 226 ? 13.575 -9.508 -5.259 1.00 98.75 226 VAL A O 1
ATOM 1833 N N . ASN A 1 227 ? 14.685 -8.870 -7.100 1.00 98.75 227 ASN A N 1
ATOM 1834 C CA . ASN A 1 227 ? 15.624 -8.017 -6.383 1.00 98.75 227 ASN A CA 1
ATOM 1835 C C . ASN A 1 227 ? 14.927 -6.874 -5.622 1.00 98.75 227 ASN A C 1
ATOM 1837 O O . ASN A 1 227 ? 15.289 -6.565 -4.486 1.00 98.75 227 ASN A O 1
ATOM 1841 N N . ARG A 1 228 ? 13.901 -6.254 -6.221 1.00 98.50 228 ARG A N 1
ATOM 1842 C CA . ARG A 1 228 ? 13.120 -5.180 -5.584 1.00 98.50 228 ARG A CA 1
ATOM 1843 C C . ARG A 1 228 ? 12.291 -5.686 -4.403 1.00 98.50 228 ARG A C 1
ATOM 1845 O O . ARG A 1 228 ? 12.252 -5.017 -3.372 1.00 98.50 228 ARG A O 1
ATOM 1852 N N . ILE A 1 229 ? 11.651 -6.849 -4.535 1.00 98.62 229 ILE A N 1
ATOM 1853 C CA . ILE A 1 229 ? 10.891 -7.484 -3.448 1.00 98.62 229 ILE A CA 1
ATOM 1854 C C . ILE A 1 229 ? 11.836 -7.920 -2.327 1.00 98.62 229 ILE A C 1
ATOM 1856 O O . ILE A 1 229 ? 11.582 -7.613 -1.164 1.00 98.62 229 ILE A O 1
ATOM 1860 N N . TRP A 1 230 ? 12.971 -8.534 -2.672 1.00 98.56 230 TRP A N 1
ATOM 1861 C CA . TRP A 1 230 ? 14.017 -8.878 -1.714 1.00 98.56 230 TRP A CA 1
ATOM 1862 C C . TRP A 1 230 ? 14.495 -7.643 -0.952 1.00 98.56 230 TRP A C 1
ATOM 1864 O O . TRP A 1 230 ? 14.463 -7.633 0.272 1.00 98.56 230 TRP A O 1
ATOM 1874 N N . HIS A 1 231 ? 14.856 -6.562 -1.650 1.00 97.38 231 HIS A N 1
ATOM 1875 C CA . HIS A 1 231 ? 15.216 -5.291 -1.019 1.00 97.38 231 HIS A CA 1
ATOM 1876 C C . HIS A 1 231 ? 14.115 -4.793 -0.075 1.00 97.38 231 HIS A C 1
ATOM 1878 O O . HIS A 1 231 ? 14.395 -4.390 1.054 1.00 97.38 231 HIS A O 1
ATOM 1884 N N . ARG A 1 232 ? 12.852 -4.849 -0.516 1.00 97.25 232 ARG A N 1
ATOM 1885 C CA . ARG A 1 232 ? 11.708 -4.397 0.278 1.00 97.25 232 ARG A CA 1
ATOM 1886 C C . ARG A 1 232 ? 11.523 -5.201 1.563 1.00 97.25 232 ARG A C 1
ATOM 1888 O O . ARG A 1 232 ? 11.047 -4.614 2.520 1.00 97.25 232 ARG A O 1
ATOM 1895 N N . MET A 1 233 ? 11.896 -6.479 1.598 1.00 97.62 233 MET A N 1
ATOM 1896 C CA . MET A 1 233 ? 11.771 -7.339 2.784 1.00 97.62 233 MET A CA 1
ATOM 1897 C C . MET A 1 233 ? 13.051 -7.385 3.633 1.00 97.62 233 MET A C 1
ATOM 1899 O O . MET A 1 233 ? 12.979 -7.467 4.856 1.00 97.62 233 MET A O 1
ATOM 1903 N N . MET A 1 234 ? 14.225 -7.276 3.012 1.00 96.44 234 MET A N 1
ATOM 1904 C CA . MET A 1 234 ? 15.522 -7.509 3.659 1.00 96.44 234 MET A CA 1
ATOM 1905 C C . MET A 1 234 ? 16.329 -6.235 3.928 1.00 96.44 234 MET A C 1
ATOM 1907 O O . MET A 1 234 ? 17.367 -6.307 4.575 1.00 96.44 234 MET A O 1
ATOM 1911 N N . GLY A 1 235 ? 15.915 -5.070 3.420 1.00 93.56 235 GLY A N 1
ATOM 1912 C CA . GLY A 1 235 ? 16.628 -3.796 3.616 1.00 93.56 235 GLY A CA 1
ATOM 1913 C C . GLY A 1 235 ? 17.788 -3.529 2.657 1.00 93.56 235 GLY A C 1
ATOM 1914 O O . GLY A 1 235 ? 18.191 -2.382 2.503 1.00 93.56 235 GLY A O 1
ATOM 1915 N N . ARG A 1 236 ? 18.279 -4.544 1.940 1.00 93.75 236 ARG A N 1
ATOM 1916 C CA . ARG A 1 236 ? 19.223 -4.393 0.824 1.00 93.75 236 ARG A CA 1
ATOM 1917 C C . ARG A 1 236 ? 18.878 -5.391 -0.273 1.00 93.75 236 ARG A C 1
ATOM 1919 O O . ARG A 1 236 ? 18.521 -6.526 0.026 1.00 93.75 236 ARG A O 1
ATOM 1926 N N . GLY A 1 237 ? 18.993 -4.978 -1.534 1.00 95.06 237 GLY A N 1
ATOM 1927 C CA . GLY A 1 237 ? 18.831 -5.869 -2.683 1.00 95.06 237 GLY A CA 1
ATOM 1928 C C . GLY A 1 237 ? 19.929 -6.932 -2.761 1.00 95.06 237 GLY A C 1
ATOM 1929 O O . GLY A 1 237 ? 20.999 -6.791 -2.161 1.00 95.06 237 GLY A O 1
ATOM 1930 N N . ILE A 1 238 ? 19.667 -7.986 -3.531 1.00 96.88 238 ILE A N 1
ATOM 1931 C CA . ILE A 1 238 ? 20.705 -8.901 -4.016 1.00 96.88 238 ILE A CA 1
ATOM 1932 C C . ILE A 1 238 ? 21.678 -8.164 -4.939 1.00 96.88 238 ILE A C 1
ATOM 1934 O O . ILE A 1 238 ? 22.893 -8.271 -4.796 1.00 96.88 238 ILE A O 1
ATOM 1938 N N . VAL A 1 239 ? 21.127 -7.312 -5.795 1.00 95.69 239 VAL A N 1
ATOM 1939 C CA . VAL A 1 239 ? 21.853 -6.289 -6.544 1.00 95.69 239 VAL A CA 1
ATOM 1940 C C . VAL A 1 239 ? 21.548 -4.930 -5.920 1.00 95.69 239 VAL A C 1
ATOM 1942 O O . VAL A 1 239 ? 20.386 -4.619 -5.629 1.00 95.69 239 VAL A O 1
ATOM 1945 N N . HIS A 1 240 ? 22.582 -4.122 -5.700 1.00 92.75 240 HIS A N 1
ATOM 1946 C CA . HIS A 1 240 ? 22.457 -2.770 -5.169 1.00 92.75 240 HIS A CA 1
ATOM 1947 C C . HIS A 1 240 ? 23.330 -1.807 -5.993 1.00 92.75 240 HIS A C 1
ATOM 1949 O O . HIS A 1 240 ? 24.469 -2.163 -6.298 1.00 92.75 240 HIS A O 1
ATOM 1955 N N . PRO A 1 241 ? 22.835 -0.610 -6.355 1.00 92.12 241 PRO A N 1
ATOM 1956 C CA . PRO A 1 241 ? 21.452 -0.128 -6.232 1.00 92.12 241 PRO A CA 1
ATOM 1957 C C . PRO A 1 241 ? 20.423 -0.968 -7.015 1.00 92.12 241 PRO A C 1
ATOM 1959 O O . PRO A 1 241 ? 20.745 -1.613 -8.010 1.00 92.12 241 PRO A O 1
ATOM 1962 N N . VAL A 1 242 ? 19.156 -0.971 -6.579 1.00 93.31 242 VAL A N 1
ATOM 1963 C CA . VAL A 1 242 ? 18.097 -1.825 -7.175 1.00 93.31 242 VAL A CA 1
ATOM 1964 C C . VAL A 1 242 ? 17.667 -1.401 -8.586 1.00 93.31 242 VAL A C 1
ATOM 1966 O O . VAL A 1 242 ? 16.923 -2.117 -9.254 1.00 93.31 242 VAL A O 1
ATOM 1969 N N . ASP A 1 243 ? 18.085 -0.220 -9.029 1.00 89.88 243 ASP A N 1
ATOM 1970 C CA . ASP A 1 243 ? 17.849 0.345 -10.357 1.00 89.88 243 ASP A CA 1
ATOM 1971 C C . ASP A 1 243 ? 19.102 0.364 -11.242 1.00 89.88 243 ASP A C 1
ATOM 1973 O O . ASP A 1 243 ? 19.092 0.975 -12.310 1.00 89.88 243 ASP A O 1
ATOM 1977 N N . ALA A 1 244 ? 20.141 -0.357 -10.821 1.00 91.31 244 ALA A N 1
ATOM 1978 C CA . ALA A 1 244 ? 21.360 -0.599 -11.569 1.00 91.31 244 ALA A CA 1
ATOM 1979 C C . ALA A 1 244 ? 21.588 -2.112 -11.709 1.00 91.31 244 ALA A C 1
ATOM 1981 O O . ALA A 1 244 ? 22.602 -2.647 -11.285 1.00 91.31 244 ALA A O 1
ATOM 1982 N N . MET A 1 245 ? 20.657 -2.832 -12.347 1.00 94.81 245 MET A N 1
ATOM 1983 C CA . MET A 1 245 ? 20.692 -4.305 -12.472 1.00 94.81 245 MET A CA 1
ATOM 1984 C C . MET A 1 245 ? 21.831 -4.847 -13.368 1.00 94.81 245 MET A C 1
ATOM 1986 O O . MET A 1 245 ? 21.765 -5.980 -13.846 1.00 94.81 245 MET A O 1
ATOM 1990 N N . HIS A 1 246 ? 22.821 -4.023 -13.699 1.00 91.81 246 HIS A N 1
ATOM 1991 C CA . HIS A 1 246 ? 24.076 -4.427 -14.328 1.00 91.81 246 HIS A CA 1
ATOM 1992 C C . HIS A 1 246 ? 25.208 -4.588 -13.302 1.00 91.81 246 HIS A C 1
ATOM 1994 O O . HIS A 1 246 ? 26.238 -5.154 -13.656 1.00 91.81 246 HIS A O 1
ATOM 2000 N N . THR A 1 247 ? 25.036 -4.090 -12.070 1.00 91.88 247 THR A N 1
ATOM 2001 C CA . THR A 1 247 ? 26.025 -4.246 -11.002 1.00 91.88 247 THR A CA 1
ATOM 2002 C C . THR A 1 247 ? 26.047 -5.682 -10.489 1.00 91.88 247 THR A C 1
ATOM 2004 O O . THR A 1 247 ? 25.077 -6.437 -10.630 1.00 91.88 247 THR A O 1
ATOM 2007 N N . GLU A 1 248 ? 27.189 -6.073 -9.930 1.00 92.38 248 GLU A N 1
ATOM 2008 C CA . GLU A 1 248 ? 27.413 -7.437 -9.469 1.00 92.38 248 GLU A CA 1
ATOM 2009 C C . GLU A 1 248 ? 26.506 -7.769 -8.266 1.00 92.38 248 GLU A C 1
ATOM 2011 O O . GLU A 1 248 ? 26.436 -6.997 -7.302 1.00 92.38 248 GLU A O 1
ATOM 2016 N N . PRO A 1 249 ? 25.760 -8.889 -8.304 1.00 95.25 249 PRO A N 1
ATOM 2017 C CA . PRO A 1 249 ? 25.005 -9.353 -7.148 1.00 95.25 249 PRO A CA 1
ATOM 2018 C C . PRO A 1 249 ? 25.951 -9.888 -6.069 1.00 95.25 249 PRO A C 1
ATOM 2020 O O . PRO A 1 249 ? 26.898 -10.600 -6.381 1.00 95.25 249 PRO A O 1
ATOM 2023 N N . TRP A 1 250 ? 25.626 -9.688 -4.787 1.00 95.12 250 TRP A N 1
ATOM 2024 C CA . TRP A 1 250 ? 26.392 -10.351 -3.713 1.00 95.12 250 TRP A CA 1
ATOM 2025 C C . TRP A 1 250 ? 26.197 -11.874 -3.691 1.00 95.12 250 TRP A C 1
ATOM 2027 O O . TRP A 1 250 ? 26.976 -12.595 -3.075 1.00 95.12 250 TRP A O 1
ATOM 2037 N N . ASN A 1 251 ? 25.141 -12.371 -4.343 1.00 96.56 251 ASN A N 1
ATOM 2038 C CA . ASN A 1 251 ? 24.937 -13.788 -4.613 1.00 96.56 251 ASN A CA 1
ATOM 2039 C C . ASN A 1 251 ? 24.123 -13.959 -5.906 1.00 96.56 251 ASN A C 1
ATOM 2041 O O . ASN A 1 251 ? 22.908 -13.746 -5.920 1.00 96.56 251 ASN A O 1
ATOM 2045 N N . GLY A 1 252 ? 24.811 -14.293 -7.001 1.00 96.88 252 GLY A N 1
ATOM 2046 C CA . GLY A 1 252 ? 24.197 -14.500 -8.315 1.00 96.88 252 GLY A CA 1
ATOM 2047 C C . GLY A 1 252 ? 23.257 -15.702 -8.348 1.00 96.88 252 GLY A C 1
ATOM 2048 O O . GLY A 1 252 ? 22.111 -15.552 -8.765 1.00 96.88 252 GLY A O 1
ATOM 2049 N N . ASP A 1 253 ? 23.702 -16.843 -7.817 1.00 98.00 253 ASP A N 1
ATOM 2050 C CA . ASP A 1 253 ? 22.948 -18.102 -7.828 1.00 98.00 253 ASP A CA 1
ATOM 2051 C C . ASP A 1 253 ? 21.593 -17.975 -7.122 1.00 98.00 253 ASP A C 1
ATOM 2053 O O . ASP A 1 253 ? 20.578 -18.452 -7.622 1.00 98.00 253 ASP A O 1
ATOM 2057 N N . LEU A 1 254 ? 21.547 -17.281 -5.979 1.00 98.12 254 LEU A N 1
ATOM 2058 C CA . LEU A 1 254 ? 20.304 -17.008 -5.258 1.00 98.12 254 LEU A CA 1
ATOM 2059 C C . LEU A 1 254 ? 19.344 -16.150 -6.088 1.00 98.12 254 LEU A C 1
ATOM 2061 O O . LEU A 1 254 ? 18.141 -16.414 -6.105 1.00 98.12 254 LEU A O 1
ATOM 2065 N N . LEU A 1 255 ? 19.860 -15.106 -6.743 1.00 98.69 255 LEU A N 1
ATOM 2066 C CA . LEU A 1 255 ? 19.043 -14.227 -7.575 1.00 98.69 255 LEU A CA 1
ATOM 2067 C C . LEU A 1 255 ? 18.476 -14.980 -8.779 1.00 98.69 255 LEU A C 1
ATOM 2069 O O . LEU A 1 255 ? 17.291 -14.830 -9.068 1.00 98.69 255 LEU A O 1
ATOM 2073 N N . ASP A 1 256 ? 19.299 -15.782 -9.451 1.00 98.38 256 ASP A N 1
ATOM 2074 C CA . ASP A 1 256 ? 18.867 -16.602 -10.582 1.00 98.38 256 ASP A CA 1
ATOM 2075 C C . ASP A 1 256 ? 17.848 -17.654 -10.159 1.00 98.38 256 ASP A C 1
ATOM 2077 O O . ASP A 1 256 ? 16.789 -17.756 -10.774 1.00 98.38 256 ASP A O 1
ATOM 2081 N N . TRP A 1 257 ? 18.103 -18.359 -9.057 1.00 98.56 257 TRP A N 1
ATOM 2082 C CA . TRP A 1 257 ? 17.179 -19.362 -8.539 1.00 98.56 257 TRP A CA 1
ATOM 2083 C C . TRP A 1 257 ? 15.817 -18.762 -8.170 1.00 98.56 257 TRP A C 1
ATOM 2085 O O . TRP A 1 257 ? 14.788 -19.284 -8.587 1.00 98.56 257 TRP A O 1
ATOM 2095 N N . LEU A 1 258 ? 15.787 -17.636 -7.445 1.00 98.69 258 LEU A N 1
ATOM 2096 C CA . LEU A 1 258 ? 14.530 -16.962 -7.098 1.00 98.69 258 LEU A CA 1
ATOM 2097 C C . LEU A 1 258 ? 13.804 -16.408 -8.333 1.00 98.69 258 LEU A C 1
ATOM 2099 O O . LEU A 1 258 ? 12.575 -16.422 -8.379 1.00 98.69 258 LEU A O 1
ATOM 2103 N N . ALA A 1 259 ? 14.542 -15.881 -9.313 1.00 98.75 259 ALA A N 1
ATOM 2104 C CA . ALA A 1 259 ? 13.974 -15.346 -10.548 1.00 98.75 259 ALA A CA 1
ATOM 2105 C C . ALA A 1 259 ? 13.352 -16.441 -11.423 1.00 98.75 259 ALA A C 1
ATOM 2107 O O . ALA A 1 259 ? 12.300 -16.209 -12.025 1.00 98.75 259 ALA A O 1
ATOM 2108 N N . GLU A 1 260 ? 13.979 -17.613 -11.464 1.00 98.38 260 GLU A N 1
ATOM 2109 C CA . GLU A 1 260 ? 13.488 -18.780 -12.187 1.00 98.38 260 GLU A CA 1
ATOM 2110 C C . GLU A 1 260 ? 12.295 -19.425 -11.472 1.00 98.38 260 GLU A C 1
ATOM 2112 O O . GLU A 1 260 ? 11.246 -19.596 -12.092 1.00 98.38 260 GLU A O 1
ATOM 2117 N N . ASP A 1 261 ? 12.388 -19.658 -10.156 1.00 98.56 261 ASP A N 1
ATOM 2118 C CA . ASP A 1 261 ? 11.272 -20.158 -9.336 1.00 98.56 261 ASP A CA 1
ATOM 2119 C C . ASP A 1 261 ? 10.044 -19.246 -9.472 1.00 98.56 261 ASP A C 1
ATOM 2121 O O . ASP A 1 261 ? 8.921 -19.719 -9.654 1.00 98.56 261 ASP A O 1
ATOM 2125 N N . PHE A 1 262 ? 10.244 -17.925 -9.476 1.00 98.75 262 PHE A N 1
ATOM 2126 C CA . PHE A 1 262 ? 9.165 -16.966 -9.694 1.00 98.75 262 PHE A CA 1
ATOM 2127 C C . PHE A 1 262 ? 8.497 -17.114 -11.071 1.00 98.75 262 PHE A C 1
ATOM 2129 O O . PHE A 1 262 ? 7.268 -17.054 -11.164 1.00 98.75 262 PHE A O 1
ATOM 2136 N N . ALA A 1 263 ? 9.278 -17.325 -12.136 1.00 98.38 263 ALA A N 1
ATOM 2137 C CA . ALA A 1 263 ? 8.746 -17.545 -13.480 1.00 98.38 263 ALA A CA 1
ATOM 2138 C C . ALA A 1 263 ? 7.979 -18.876 -13.582 1.00 98.38 263 ALA A C 1
ATOM 2140 O O . ALA A 1 263 ? 6.867 -18.910 -14.110 1.00 98.38 263 ALA A O 1
ATOM 2141 N N . GLU A 1 264 ? 8.543 -19.962 -13.048 1.00 97.94 264 GLU A N 1
ATOM 2142 C CA . GLU A 1 264 ? 7.945 -21.304 -13.066 1.00 97.94 264 GLU A CA 1
ATOM 2143 C C . GLU A 1 264 ? 6.657 -21.390 -12.241 1.00 97.94 264 GLU A C 1
ATOM 2145 O O . GLU A 1 264 ? 5.714 -22.087 -12.617 1.00 97.94 264 GLU A O 1
ATOM 2150 N N . ASN A 1 265 ? 6.565 -20.620 -11.155 1.00 97.88 265 ASN A N 1
ATOM 2151 C CA . ASN A 1 265 ? 5.373 -20.553 -10.312 1.00 97.88 265 ASN A CA 1
ATOM 2152 C C . ASN A 1 265 ? 4.294 -19.591 -10.837 1.00 97.88 265 ASN A C 1
ATOM 2154 O O . ASN A 1 265 ? 3.389 -19.208 -10.086 1.00 97.88 265 ASN A O 1
ATOM 2158 N N . GLY A 1 266 ? 4.356 -19.238 -12.125 1.00 97.94 266 GLY A N 1
ATOM 2159 C CA . GLY A 1 266 ? 3.332 -18.458 -12.815 1.00 97.94 266 GLY A CA 1
ATOM 2160 C C . GLY A 1 266 ? 3.373 -16.972 -12.481 1.00 97.94 266 GLY A C 1
ATOM 2161 O O . GLY A 1 266 ? 2.324 -16.335 -12.466 1.00 97.94 266 GLY A O 1
ATOM 2162 N N . TYR A 1 267 ? 4.559 -16.426 -12.186 1.00 98.62 267 TYR A N 1
ATOM 2163 C CA . TYR A 1 267 ? 4.757 -15.004 -11.890 1.00 98.62 267 TYR A CA 1
ATOM 2164 C C . TYR A 1 267 ? 3.913 -14.499 -10.700 1.00 98.62 267 TYR A C 1
ATOM 2166 O O . TYR A 1 267 ? 3.515 -13.332 -10.645 1.00 98.62 267 TYR A O 1
ATOM 2174 N N . ASP A 1 268 ? 3.629 -15.386 -9.743 1.00 98.69 268 ASP A N 1
ATOM 2175 C CA . ASP A 1 268 ? 2.804 -15.124 -8.564 1.00 98.69 268 ASP A CA 1
ATOM 2176 C C . ASP A 1 268 ? 3.611 -14.398 -7.472 1.00 98.69 268 ASP A C 1
ATOM 2178 O O . ASP A 1 268 ? 4.513 -14.957 -6.839 1.00 98.69 268 ASP A O 1
ATOM 2182 N N . ILE A 1 269 ? 3.279 -13.125 -7.237 1.00 98.69 269 ILE A N 1
ATOM 2183 C CA . ILE A 1 269 ? 4.001 -12.271 -6.283 1.00 98.69 269 ILE A CA 1
ATOM 2184 C C . ILE A 1 269 ? 3.786 -12.747 -4.843 1.00 98.69 269 ILE A C 1
ATOM 2186 O O . ILE A 1 269 ? 4.720 -12.701 -4.042 1.00 98.69 269 ILE A O 1
ATOM 2190 N N . LYS A 1 270 ? 2.586 -13.222 -4.486 1.00 98.69 270 LYS A N 1
ATOM 2191 C CA . LYS A 1 270 ? 2.327 -13.735 -3.133 1.00 98.69 270 LYS A CA 1
ATOM 2192 C C . LYS A 1 270 ? 3.143 -14.993 -2.857 1.00 98.69 270 LYS A C 1
ATOM 2194 O O . LYS A 1 270 ? 3.697 -15.104 -1.767 1.00 98.69 270 LYS A O 1
ATOM 2199 N N . LYS A 1 271 ? 3.299 -15.892 -3.834 1.00 98.69 271 LYS A N 1
ATOM 2200 C CA . LYS A 1 271 ? 4.194 -17.052 -3.687 1.00 98.69 271 LYS A CA 1
ATOM 2201 C C . LYS A 1 271 ? 5.652 -16.640 -3.513 1.00 98.69 271 LYS A C 1
ATOM 2203 O O . LYS A 1 271 ? 6.313 -17.188 -2.637 1.00 98.69 271 LYS A O 1
ATOM 2208 N N . LEU A 1 272 ? 6.136 -15.648 -4.266 1.00 98.88 272 LEU A N 1
ATOM 2209 C CA . LEU A 1 272 ? 7.486 -15.101 -4.075 1.00 98.88 272 LEU A CA 1
ATOM 2210 C C . LEU A 1 272 ? 7.671 -14.535 -2.657 1.00 98.88 272 LEU A C 1
ATOM 2212 O O . LEU A 1 272 ? 8.657 -14.843 -1.987 1.00 98.88 272 LEU A O 1
ATOM 2216 N N . LEU A 1 273 ? 6.706 -13.750 -2.169 1.00 98.88 273 LEU A N 1
ATOM 2217 C CA . LEU A 1 273 ? 6.720 -13.217 -0.803 1.00 98.88 273 LEU A CA 1
ATOM 2218 C C . LEU A 1 273 ? 6.716 -14.334 0.244 1.00 98.88 273 LEU A C 1
ATOM 2220 O O . LEU A 1 273 ? 7.507 -14.285 1.183 1.00 98.88 273 LEU A O 1
ATOM 2224 N N . ALA A 1 274 ? 5.880 -15.359 0.064 1.00 98.81 274 ALA A N 1
ATOM 2225 C CA . ALA A 1 274 ? 5.836 -16.524 0.942 1.00 98.81 274 ALA A CA 1
ATOM 2226 C C . ALA A 1 274 ? 7.167 -17.288 0.934 1.00 98.81 274 ALA A C 1
ATOM 2228 O O . ALA A 1 274 ? 7.643 -17.702 1.989 1.00 98.81 274 ALA A O 1
ATOM 2229 N N . ARG A 1 275 ? 7.793 -17.454 -0.239 1.00 98.62 275 ARG A N 1
ATOM 2230 C CA . ARG A 1 275 ? 9.099 -18.109 -0.399 1.00 98.62 275 ARG A CA 1
ATOM 2231 C C . ARG A 1 275 ? 10.181 -17.376 0.384 1.00 98.62 275 ARG A C 1
ATOM 2233 O O . ARG A 1 275 ? 10.922 -18.006 1.135 1.00 98.62 275 ARG A O 1
ATOM 2240 N N . ILE A 1 276 ? 10.228 -16.050 0.262 1.00 98.75 276 ILE A N 1
ATOM 2241 C CA . ILE A 1 276 ? 11.178 -15.219 1.001 1.00 98.75 276 ILE A CA 1
ATOM 2242 C C . ILE A 1 276 ? 10.872 -15.278 2.503 1.00 98.75 276 ILE A C 1
ATOM 2244 O O . ILE A 1 276 ? 11.774 -15.580 3.281 1.00 98.75 276 ILE A O 1
ATOM 2248 N N . ALA A 1 277 ? 9.620 -15.072 2.920 1.00 98.75 277 ALA A N 1
ATOM 2249 C CA . ALA A 1 277 ? 9.231 -15.034 4.333 1.00 98.75 277 ALA A CA 1
ATOM 2250 C C . ALA A 1 277 ? 9.444 -16.371 5.072 1.00 98.75 277 ALA A C 1
ATOM 2252 O O . ALA A 1 277 ? 9.793 -16.389 6.256 1.00 98.75 277 ALA A O 1
ATOM 2253 N N . ASN A 1 278 ? 9.283 -17.501 4.378 1.00 98.62 278 ASN A N 1
ATOM 2254 C CA . ASN A 1 278 ? 9.540 -18.831 4.936 1.00 98.62 278 ASN A CA 1
ATOM 2255 C C . ASN A 1 278 ? 11.034 -19.191 4.999 1.00 98.62 278 ASN A C 1
ATOM 2257 O O . ASN A 1 278 ? 11.397 -20.187 5.622 1.00 98.62 278 ASN A O 1
ATOM 2261 N N . SER A 1 279 ? 11.920 -18.402 4.386 1.00 98.44 279 SER A N 1
ATOM 2262 C CA . SER A 1 279 ? 13.354 -18.697 4.384 1.00 98.44 279 SER A CA 1
ATOM 2263 C C . SER A 1 279 ? 14.009 -18.451 5.748 1.00 98.44 279 SER A C 1
ATOM 2265 O O . SER A 1 279 ? 13.675 -17.508 6.471 1.00 98.44 279 SER A O 1
ATOM 2267 N N . ALA A 1 280 ? 15.042 -19.240 6.062 1.00 97.50 280 ALA A N 1
ATOM 2268 C CA . ALA A 1 280 ? 15.901 -18.982 7.219 1.00 97.50 280 ALA A CA 1
ATOM 2269 C C . ALA A 1 280 ? 16.564 -17.591 7.148 1.00 97.50 280 ALA A C 1
ATOM 2271 O O . ALA A 1 280 ? 16.764 -16.954 8.179 1.00 97.50 280 ALA A O 1
ATOM 2272 N N . ALA A 1 281 ? 16.844 -17.098 5.934 1.00 96.94 281 ALA A N 1
ATOM 2273 C CA . ALA A 1 281 ? 17.415 -15.775 5.702 1.00 96.94 281 ALA A CA 1
ATOM 2274 C C . ALA A 1 281 ? 16.482 -14.646 6.159 1.00 96.94 281 ALA A C 1
ATOM 2276 O O . ALA A 1 281 ? 16.959 -13.688 6.757 1.00 96.94 281 ALA A O 1
ATOM 2277 N N . TYR A 1 282 ? 15.171 -14.755 5.912 1.00 98.25 282 TYR A N 1
ATOM 2278 C CA . TYR A 1 282 ? 14.198 -13.758 6.371 1.00 98.25 282 TYR A CA 1
ATOM 2279 C C . TYR A 1 282 ? 13.912 -13.883 7.863 1.00 98.25 282 TYR A C 1
ATOM 2281 O O . TYR A 1 282 ? 13.660 -12.885 8.523 1.00 98.25 282 TYR A O 1
ATOM 2289 N N . GLN A 1 283 ? 13.938 -15.099 8.409 1.00 97.94 283 GLN A N 1
ATOM 2290 C CA . GLN A 1 283 ? 13.596 -15.369 9.810 1.00 97.94 283 GLN A CA 1
ATOM 2291 C C . GLN A 1 283 ? 14.767 -15.180 10.790 1.00 97.94 283 GLN A C 1
ATOM 2293 O O . GLN A 1 283 ? 14.594 -15.303 12.014 1.00 97.94 283 GLN A O 1
ATOM 2298 N N . SER A 1 284 ? 15.961 -14.878 10.276 1.00 97.31 284 SER A N 1
ATOM 2299 C CA . SER A 1 284 ? 17.153 -14.632 11.083 1.00 97.31 284 SER A CA 1
ATOM 2300 C C . SER A 1 284 ? 17.027 -13.352 11.914 1.00 97.31 284 SER A C 1
ATOM 2302 O O . SER A 1 284 ? 16.086 -12.562 11.788 1.00 97.31 284 SER A O 1
ATOM 2304 N N . GLU A 1 285 ? 17.971 -13.148 12.827 1.00 96.19 285 GLU A N 1
ATOM 2305 C CA . GLU A 1 285 ? 18.090 -11.871 13.533 1.00 96.19 285 GLU A CA 1
ATOM 2306 C C . GLU A 1 285 ? 18.434 -10.732 12.575 1.00 96.19 285 GLU A C 1
ATOM 2308 O O . GLU A 1 285 ? 19.038 -10.950 11.523 1.00 96.19 285 GLU A O 1
ATOM 2313 N N . THR A 1 286 ? 17.997 -9.527 12.935 1.00 95.31 286 THR A N 1
ATOM 2314 C CA . THR A 1 286 ? 18.313 -8.304 12.201 1.00 95.31 286 THR A CA 1
ATOM 2315 C C . THR A 1 286 ? 19.805 -8.031 12.305 1.00 95.31 286 THR A C 1
ATOM 2317 O O . THR A 1 286 ? 20.353 -7.975 13.406 1.00 95.31 286 THR A O 1
ATOM 2320 N N . ALA A 1 287 ? 20.458 -7.845 11.167 1.00 94.44 287 ALA A N 1
ATOM 2321 C CA . ALA A 1 287 ? 21.859 -7.478 11.106 1.00 94.44 287 ALA A CA 1
ATOM 2322 C C . ALA A 1 287 ? 22.052 -5.969 11.361 1.00 94.44 287 ALA A C 1
ATOM 2324 O O . ALA A 1 287 ? 21.136 -5.173 11.115 1.00 94.44 287 ALA A O 1
ATOM 2325 N N . PRO A 1 288 ? 23.251 -5.550 11.809 1.00 88.69 288 PRO A N 1
ATOM 2326 C CA . PRO A 1 288 ? 23.639 -4.145 11.807 1.00 88.69 288 PRO A CA 1
ATOM 2327 C C . PRO A 1 288 ? 23.493 -3.522 10.415 1.00 88.69 288 PRO A C 1
ATOM 2329 O O . PRO A 1 288 ? 23.739 -4.183 9.402 1.00 88.69 288 PRO A O 1
ATOM 2332 N N . THR A 1 289 ? 23.118 -2.243 10.372 1.00 87.75 289 THR A N 1
ATOM 2333 C CA . THR A 1 289 ? 23.046 -1.487 9.120 1.00 87.75 289 THR A CA 1
ATOM 2334 C C . THR A 1 289 ? 24.425 -1.440 8.458 1.00 87.75 289 THR A C 1
ATOM 2336 O O . THR A 1 289 ? 25.375 -1.018 9.122 1.00 87.75 289 THR A O 1
ATOM 2339 N N . PRO A 1 290 ? 24.549 -1.858 7.185 1.00 86.94 290 PRO A N 1
ATOM 2340 C CA . PRO A 1 290 ? 25.812 -1.785 6.462 1.00 86.94 290 PRO A CA 1
ATOM 2341 C C . PRO A 1 290 ? 26.289 -0.340 6.304 1.00 86.94 290 PRO A C 1
ATOM 2343 O O . PRO A 1 290 ? 25.469 0.575 6.183 1.00 86.94 290 PRO A O 1
ATOM 2346 N N . THR A 1 291 ? 27.603 -0.136 6.269 1.00 86.88 291 THR A N 1
ATOM 2347 C CA . THR A 1 291 ? 28.187 1.163 5.902 1.00 86.88 291 THR A CA 1
ATOM 2348 C C . THR A 1 291 ? 27.987 1.457 4.412 1.00 86.88 291 THR A C 1
ATOM 2350 O O . THR A 1 291 ? 27.697 0.555 3.628 1.00 86.88 291 THR A O 1
ATOM 2353 N N . GLU A 1 292 ? 28.151 2.717 3.992 1.00 82.88 292 GLU A N 1
ATOM 2354 C CA . GLU A 1 292 ? 28.086 3.073 2.564 1.00 82.88 292 GLU A CA 1
ATOM 2355 C C . GLU A 1 292 ? 29.121 2.298 1.734 1.00 82.88 292 GLU A C 1
ATOM 2357 O O . GLU A 1 292 ? 28.787 1.809 0.657 1.00 82.88 292 GLU A O 1
ATOM 2362 N N . ASP A 1 293 ? 30.323 2.089 2.277 1.00 84.31 293 ASP A N 1
ATOM 2363 C CA . ASP A 1 293 ? 31.364 1.286 1.631 1.00 84.31 293 ASP A CA 1
ATOM 2364 C C . ASP A 1 293 ? 30.928 -0.180 1.479 1.00 84.31 293 ASP A C 1
ATOM 2366 O O . ASP A 1 293 ? 31.000 -0.725 0.380 1.00 84.31 293 ASP A O 1
ATOM 2370 N N . GLU A 1 294 ? 30.383 -0.792 2.542 1.00 85.50 294 GLU A N 1
ATOM 2371 C CA . GLU A 1 294 ? 29.855 -2.166 2.505 1.00 85.50 294 GLU A CA 1
ATOM 2372 C C . GLU A 1 294 ? 28.659 -2.310 1.549 1.00 85.50 294 GLU A C 1
ATOM 2374 O O . GLU A 1 294 ? 28.357 -3.413 1.099 1.00 85.50 294 GLU A O 1
ATOM 2379 N N . LEU A 1 295 ? 27.915 -1.236 1.260 1.00 80.12 295 LEU A N 1
ATOM 2380 C CA . LEU A 1 295 ? 26.808 -1.289 0.302 1.00 80.12 295 LEU A CA 1
ATOM 2381 C C . LEU A 1 295 ? 27.303 -1.396 -1.140 1.00 80.12 295 LEU A C 1
ATOM 2383 O O . LEU A 1 295 ? 26.618 -2.037 -1.947 1.00 80.12 295 LEU A O 1
ATOM 2387 N N . VAL A 1 296 ? 28.456 -0.792 -1.436 1.00 74.56 296 VAL A N 1
ATOM 2388 C CA . VAL A 1 296 ? 29.059 -0.722 -2.771 1.00 74.56 296 VAL A CA 1
ATOM 2389 C C . VAL A 1 296 ? 29.968 -1.918 -3.038 1.00 74.56 296 VAL A C 1
ATOM 2391 O O . VAL A 1 296 ? 29.863 -2.510 -4.109 1.00 74.56 296 VAL A O 1
ATOM 2394 N N . ASP A 1 297 ? 30.815 -2.294 -2.080 1.00 78.81 297 ASP A N 1
ATOM 2395 C CA . ASP A 1 297 ? 31.808 -3.359 -2.237 1.00 78.81 297 ASP A CA 1
ATOM 2396 C C . ASP A 1 297 ? 31.926 -4.216 -0.962 1.00 78.81 297 ASP A C 1
ATOM 2398 O O . ASP A 1 297 ? 31.686 -3.758 0.153 1.00 78.81 297 ASP A O 1
ATOM 2402 N N . GLY A 1 298 ? 32.259 -5.498 -1.117 1.00 81.81 298 GLY A N 1
ATOM 2403 C CA . GLY A 1 298 ? 32.469 -6.416 0.009 1.00 81.81 298 GLY A CA 1
ATOM 2404 C C . GLY A 1 298 ? 31.215 -6.781 0.819 1.00 81.81 298 GLY A C 1
ATOM 2405 O O . GLY A 1 298 ? 31.337 -7.355 1.906 1.00 81.81 298 GLY A O 1
ATOM 2406 N N . PHE A 1 299 ? 30.005 -6.486 0.321 1.00 89.81 299 PHE A N 1
ATOM 2407 C CA . PHE A 1 299 ? 28.767 -6.819 1.030 1.00 89.81 299 PHE A CA 1
ATOM 2408 C C . PHE A 1 299 ? 28.647 -8.325 1.290 1.00 89.81 299 PHE A C 1
ATOM 2410 O O . PHE A 1 299 ? 28.595 -9.130 0.361 1.00 89.81 299 PHE A O 1
ATOM 2417 N N . THR A 1 300 ? 28.478 -8.700 2.558 1.00 89.88 300 THR A N 1
ATOM 2418 C CA . THR A 1 300 ? 28.133 -10.068 2.959 1.00 89.88 300 THR A CA 1
ATOM 2419 C C . THR A 1 300 ? 26.794 -10.072 3.681 1.00 89.88 300 THR A C 1
ATOM 2421 O O . THR A 1 300 ? 26.588 -9.332 4.648 1.00 89.88 300 THR A O 1
ATOM 2424 N N . TYR A 1 301 ? 25.875 -10.934 3.243 1.00 92.75 301 TYR A N 1
ATOM 2425 C CA . TYR A 1 301 ? 24.577 -11.066 3.895 1.00 92.75 301 TYR A CA 1
ATOM 2426 C C . TYR A 1 301 ? 24.724 -11.691 5.289 1.00 92.75 301 TYR A C 1
ATOM 2428 O O . TYR A 1 301 ? 25.153 -12.835 5.430 1.00 92.75 301 TYR A O 1
ATOM 2436 N N . ARG A 1 302 ? 24.333 -10.937 6.322 1.00 94.19 302 ARG A N 1
ATOM 2437 C CA . ARG A 1 302 ? 24.344 -11.364 7.737 1.00 94.19 302 ARG A CA 1
ATOM 2438 C C . ARG A 1 302 ? 22.940 -11.551 8.324 1.00 94.19 302 ARG A C 1
ATOM 2440 O O . ARG A 1 302 ? 22.803 -11.988 9.461 1.00 94.19 302 ARG A O 1
ATOM 2447 N N . GLY A 1 303 ? 21.911 -11.200 7.562 1.00 95.25 303 GLY A N 1
ATOM 2448 C CA . GLY A 1 303 ? 20.525 -11.099 8.008 1.00 95.25 303 GLY A CA 1
ATOM 2449 C C . GLY A 1 303 ? 19.840 -9.877 7.391 1.00 95.25 303 GLY A C 1
ATOM 2450 O O . GLY A 1 303 ? 20.507 -9.070 6.734 1.00 95.25 303 GLY A O 1
ATOM 2451 N N . PRO A 1 304 ? 18.521 -9.725 7.589 1.00 96.12 304 PRO A N 1
ATOM 2452 C CA . PRO A 1 304 ? 17.801 -8.543 7.149 1.00 96.12 304 PRO A CA 1
ATOM 2453 C C . PRO A 1 304 ? 18.300 -7.309 7.902 1.00 96.12 304 PRO A C 1
ATOM 2455 O O . PRO A 1 304 ? 18.677 -7.386 9.069 1.00 96.12 304 PRO A O 1
ATOM 2458 N N . VAL A 1 305 ? 18.280 -6.161 7.239 1.00 94.38 305 VAL A N 1
ATOM 2459 C CA . VAL A 1 305 ? 18.670 -4.871 7.808 1.00 94.38 305 VAL A CA 1
ATOM 2460 C C . VAL A 1 305 ? 17.431 -4.148 8.321 1.00 94.38 305 VAL A C 1
ATOM 2462 O O . VAL A 1 305 ? 16.371 -4.190 7.690 1.00 94.38 305 VAL A O 1
ATOM 2465 N N . ALA A 1 306 ? 17.571 -3.463 9.457 1.00 93.50 306 ALA A N 1
ATOM 2466 C CA . ALA A 1 306 ? 16.500 -2.642 10.000 1.00 93.50 306 ALA A CA 1
ATOM 2467 C C . ALA A 1 306 ? 16.108 -1.540 9.003 1.00 93.50 306 ALA A C 1
ATOM 2469 O O . ALA A 1 306 ? 16.956 -0.771 8.550 1.00 93.50 306 ALA A O 1
ATOM 2470 N N . ARG A 1 307 ? 14.815 -1.445 8.696 1.00 94.00 307 ARG A N 1
ATOM 2471 C CA . ARG A 1 307 ? 14.251 -0.434 7.790 1.00 94.00 307 ARG A CA 1
ATOM 2472 C C . ARG A 1 307 ? 13.323 0.489 8.541 1.00 94.00 307 ARG A C 1
ATOM 2474 O O . ARG A 1 307 ? 12.594 0.034 9.418 1.00 94.00 307 ARG A O 1
ATOM 2481 N N . ARG A 1 308 ? 13.265 1.760 8.167 1.00 94.06 308 ARG A N 1
ATOM 2482 C CA . ARG A 1 308 ? 12.231 2.659 8.676 1.00 94.06 308 ARG A CA 1
ATOM 2483 C C . ARG A 1 308 ? 10.854 2.223 8.196 1.00 94.06 308 ARG A C 1
ATOM 2485 O O . ARG A 1 308 ? 10.669 1.767 7.067 1.00 94.06 308 ARG A O 1
ATOM 2492 N N . LEU A 1 309 ? 9.860 2.411 9.060 1.00 96.75 309 LEU A N 1
ATOM 2493 C CA . LEU A 1 309 ? 8.472 2.389 8.627 1.00 96.75 309 LEU A CA 1
ATOM 2494 C C . LEU A 1 309 ? 8.295 3.435 7.529 1.00 96.75 309 LEU A C 1
ATOM 2496 O O . LEU A 1 309 ? 8.669 4.598 7.684 1.00 96.75 309 LEU A O 1
ATOM 2500 N N . THR A 1 310 ? 7.678 3.024 6.426 1.00 96.81 310 THR A N 1
ATOM 2501 C CA . THR A 1 310 ? 7.190 3.992 5.442 1.00 96.81 310 THR A CA 1
ATOM 2502 C C . THR A 1 310 ? 6.174 4.931 6.082 1.00 96.81 310 THR A C 1
ATOM 2504 O O . THR A 1 310 ? 5.495 4.551 7.036 1.00 96.81 310 THR A O 1
ATOM 2507 N N . ALA A 1 311 ? 6.020 6.133 5.523 1.00 97.06 311 ALA A N 1
ATOM 2508 C CA . ALA A 1 311 ? 4.983 7.076 5.934 1.00 97.06 311 ALA A CA 1
ATOM 2509 C C . ALA A 1 311 ? 3.606 6.409 6.081 1.00 97.06 311 ALA A C 1
ATOM 2511 O O . ALA A 1 311 ? 2.910 6.634 7.066 1.00 97.06 311 ALA A O 1
ATOM 2512 N N . GLU A 1 312 ? 3.236 5.547 5.132 1.00 98.00 312 GLU A N 1
ATOM 2513 C CA . GLU A 1 312 ? 1.980 4.811 5.166 1.00 98.00 312 GLU A CA 1
ATOM 2514 C C . GLU A 1 312 ? 1.905 3.840 6.357 1.00 98.00 312 GLU A C 1
ATOM 2516 O O . GLU A 1 312 ? 0.945 3.907 7.118 1.00 98.00 312 GLU A O 1
ATOM 2521 N N . GLN A 1 313 ? 2.934 3.014 6.588 1.00 98.31 313 GLN A N 1
ATOM 2522 C CA . GLN A 1 313 ? 2.984 2.111 7.751 1.00 98.31 313 GLN A CA 1
ATOM 2523 C C . GLN A 1 313 ? 2.965 2.870 9.084 1.00 98.31 313 GLN A C 1
ATOM 2525 O O . GLN A 1 313 ? 2.276 2.458 10.013 1.00 98.31 313 GLN A O 1
ATOM 2530 N N . PHE A 1 314 ? 3.711 3.974 9.188 1.00 98.19 314 PHE A N 1
ATOM 2531 C CA . PHE A 1 314 ? 3.764 4.788 10.401 1.00 98.19 314 PHE A CA 1
ATOM 2532 C C . PHE A 1 314 ? 2.387 5.378 10.719 1.00 98.19 314 PHE A C 1
ATOM 2534 O O . PHE A 1 314 ? 1.898 5.240 11.838 1.00 98.19 314 PHE A O 1
ATOM 2541 N N . ILE A 1 315 ? 1.728 5.991 9.733 1.00 98.25 315 ILE A N 1
ATOM 2542 C CA . ILE A 1 315 ? 0.402 6.584 9.928 1.00 98.25 315 ILE A CA 1
ATOM 2543 C C . ILE A 1 315 ? -0.658 5.516 10.203 1.00 98.25 315 ILE A C 1
ATOM 2545 O O . ILE A 1 315 ? -1.468 5.702 11.107 1.00 98.25 315 ILE A O 1
ATOM 2549 N N . ASP A 1 316 ? -0.630 4.385 9.496 1.00 98.44 316 ASP A N 1
ATOM 2550 C CA . ASP A 1 316 ? -1.549 3.272 9.752 1.00 98.44 316 ASP A CA 1
ATOM 2551 C C . ASP A 1 316 ? -1.391 2.728 11.178 1.00 98.44 316 ASP A C 1
ATOM 2553 O O . ASP A 1 316 ? -2.386 2.464 11.859 1.00 98.44 316 ASP A O 1
ATOM 2557 N N . ALA A 1 317 ? -0.152 2.606 11.661 1.00 98.38 317 ALA A N 1
ATOM 2558 C CA . ALA A 1 317 ? 0.150 2.206 13.029 1.00 98.38 317 ALA A CA 1
ATOM 2559 C C . ALA A 1 317 ? -0.373 3.231 14.050 1.00 98.38 317 ALA A C 1
ATOM 2561 O O . ALA A 1 317 ? -1.038 2.847 15.013 1.00 98.38 317 ALA A O 1
ATOM 2562 N N . VAL A 1 318 ? -0.154 4.531 13.815 1.00 98.38 318 VAL A N 1
ATOM 2563 C CA . VAL A 1 318 ? -0.698 5.607 14.662 1.00 98.38 318 VAL A CA 1
ATOM 2564 C C . VAL A 1 318 ? -2.223 5.557 14.687 1.00 98.38 318 VAL A C 1
ATOM 2566 O O . VAL A 1 318 ? -2.810 5.564 15.768 1.00 98.38 318 VAL A O 1
ATOM 2569 N N . TRP A 1 319 ? -2.889 5.461 13.535 1.00 97.69 319 TRP A N 1
ATOM 2570 C CA . TRP A 1 319 ? -4.349 5.368 13.456 1.00 97.69 319 TRP A CA 1
ATOM 2571 C C . TRP A 1 319 ? -4.900 4.136 14.156 1.00 97.69 319 TRP A C 1
ATOM 2573 O O . TRP A 1 319 ? -5.925 4.246 14.828 1.00 97.69 319 TRP A O 1
ATOM 2583 N N . THR A 1 320 ? -4.202 3.005 14.059 1.00 96.19 320 THR A N 1
ATOM 2584 C CA . THR A 1 320 ? -4.584 1.761 14.735 1.00 96.19 320 THR A CA 1
ATOM 2585 C C . THR A 1 320 ? -4.514 1.931 16.249 1.00 96.19 320 THR A C 1
ATOM 2587 O O . THR A 1 320 ? -5.482 1.639 16.949 1.00 96.19 320 THR A O 1
ATOM 2590 N N . LEU A 1 321 ? -3.397 2.460 16.761 1.00 97.00 321 LEU A N 1
ATOM 2591 C CA . LEU A 1 321 ? -3.193 2.669 18.197 1.00 97.00 321 LEU A CA 1
ATOM 2592 C C . LEU A 1 321 ? -4.173 3.694 18.774 1.00 97.00 321 LEU A C 1
ATOM 2594 O O . LEU A 1 321 ? -4.708 3.493 19.857 1.00 97.00 321 LEU A O 1
ATOM 2598 N N . THR A 1 322 ? -4.440 4.768 18.033 1.00 95.44 322 THR A N 1
ATOM 2599 C CA . THR A 1 322 ? -5.286 5.890 18.474 1.00 95.44 322 THR A CA 1
ATOM 2600 C C . THR A 1 322 ? -6.768 5.724 18.117 1.00 95.44 322 THR A C 1
ATOM 2602 O O . THR A 1 322 ? -7.605 6.520 18.544 1.00 95.44 322 THR A O 1
ATOM 2605 N N . LYS A 1 323 ? -7.128 4.715 17.316 1.00 91.50 323 LYS A N 1
ATOM 2606 C CA . LYS A 1 323 ? -8.469 4.547 16.724 1.00 91.50 323 LYS A CA 1
ATOM 2607 C C . LYS A 1 323 ? -8.935 5.794 15.953 1.00 91.50 323 LYS A C 1
ATOM 2609 O O . LYS A 1 323 ? -10.091 6.195 16.050 1.00 91.50 323 LYS A O 1
ATOM 2614 N N . THR A 1 324 ? -8.032 6.430 15.201 1.00 89.56 324 THR A N 1
ATOM 2615 C CA . THR A 1 324 ? -8.301 7.687 14.462 1.00 89.56 324 THR A CA 1
ATOM 2616 C C . THR A 1 324 ? -8.283 7.534 12.939 1.00 89.56 324 THR A C 1
ATOM 2618 O O . THR A 1 324 ? -8.067 8.512 12.221 1.00 89.56 324 THR A O 1
ATOM 2621 N N . HIS A 1 325 ? -8.528 6.322 12.434 1.00 88.06 325 HIS A N 1
ATOM 2622 C CA . HIS A 1 325 ? -8.621 6.076 10.995 1.00 88.06 325 HIS A CA 1
ATOM 2623 C C . HIS A 1 325 ? -9.620 7.028 10.315 1.00 88.06 325 HIS A C 1
ATOM 2625 O O . HIS A 1 325 ? -10.689 7.298 10.874 1.00 88.06 325 HIS A O 1
ATOM 2631 N N . PRO A 1 326 ? -9.323 7.497 9.090 1.00 82.31 326 PRO A N 1
ATOM 2632 C CA . PRO A 1 326 ? -10.300 8.200 8.276 1.00 82.31 326 PRO A CA 1
ATOM 2633 C C . PRO A 1 326 ? -11.551 7.348 8.058 1.00 82.31 326 PRO A C 1
ATOM 2635 O O . PRO A 1 326 ? -11.473 6.128 7.910 1.00 82.31 326 PRO A O 1
ATOM 2638 N N . VAL A 1 327 ? -12.708 8.002 7.985 1.00 71.50 327 VAL A N 1
ATOM 2639 C CA . VAL A 1 327 ? -13.983 7.318 7.722 1.00 71.50 327 VAL A CA 1
ATOM 2640 C C . VAL A 1 327 ? -14.089 6.914 6.249 1.00 71.50 327 VAL A C 1
ATOM 2642 O O . VAL A 1 327 ? -14.570 5.828 5.935 1.00 71.50 327 VAL A O 1
ATOM 2645 N N . THR A 1 328 ? -13.607 7.762 5.336 1.00 67.50 328 THR A N 1
ATOM 2646 C CA . THR A 1 328 ? -13.714 7.555 3.887 1.00 67.50 328 THR A CA 1
ATOM 2647 C C . THR A 1 328 ? -12.339 7.579 3.206 1.00 67.50 328 THR A C 1
ATOM 2649 O O . THR A 1 328 ? -11.514 8.453 3.488 1.00 67.50 328 THR A O 1
ATOM 2652 N N . PRO A 1 329 ? -12.049 6.629 2.295 1.00 80.62 329 PRO A N 1
ATOM 2653 C CA . PRO A 1 329 ? -10.859 6.701 1.455 1.00 80.62 329 PRO A CA 1
ATOM 2654 C C . PRO A 1 329 ? -11.036 7.762 0.359 1.00 80.62 329 PRO A C 1
ATOM 2656 O O . PRO A 1 329 ? -12.143 8.013 -0.112 1.00 80.62 329 PRO A O 1
ATOM 2659 N N . THR A 1 330 ? -9.929 8.348 -0.111 1.00 83.25 330 THR A N 1
ATOM 2660 C CA . THR A 1 330 ? -9.948 9.127 -1.364 1.00 83.25 330 THR A CA 1
ATOM 2661 C C . THR A 1 330 ? -10.070 8.201 -2.574 1.00 83.25 330 THR A C 1
ATOM 2663 O O . THR A 1 330 ? -10.720 8.539 -3.562 1.00 83.25 330 THR A O 1
ATOM 2666 N N . ALA A 1 331 ? -9.429 7.033 -2.509 1.00 79.94 331 ALA A N 1
ATOM 2667 C CA . ALA A 1 331 ? -9.478 6.032 -3.561 1.00 79.94 331 ALA A CA 1
ATOM 2668 C C . ALA A 1 331 ? -10.894 5.455 -3.728 1.00 79.94 331 ALA A C 1
ATOM 2670 O O . ALA A 1 331 ? -11.490 4.947 -2.777 1.00 79.94 331 ALA A O 1
ATOM 2671 N N . LYS A 1 332 ? -11.401 5.454 -4.964 1.00 77.75 332 LYS A N 1
ATOM 2672 C CA . LYS A 1 332 ? -12.658 4.789 -5.332 1.00 77.75 332 LYS A CA 1
ATOM 2673 C C . LYS A 1 332 ? -12.414 3.292 -5.567 1.00 77.75 332 LYS A C 1
ATOM 2675 O O . LYS A 1 332 ? -12.318 2.851 -6.708 1.00 77.75 332 LYS A O 1
ATOM 2680 N N . VAL A 1 333 ? -12.248 2.526 -4.488 1.00 75.44 333 VAL A N 1
ATOM 2681 C CA . VAL A 1 333 ? -11.912 1.089 -4.543 1.00 75.44 333 VAL A CA 1
ATOM 2682 C C . VAL A 1 333 ? -12.864 0.222 -3.717 1.00 75.44 333 VAL A C 1
ATOM 2684 O O . VAL A 1 333 ? -13.449 0.654 -2.723 1.00 75.44 333 VAL A O 1
ATOM 2687 N N . THR A 1 334 ? -12.999 -1.040 -4.125 1.00 71.44 334 THR A N 1
ATOM 2688 C CA . THR A 1 334 ? -13.760 -2.073 -3.407 1.00 71.44 334 THR A CA 1
ATOM 2689 C C . THR A 1 334 ? -12.865 -2.778 -2.383 1.00 71.44 334 THR A C 1
ATOM 2691 O O . THR A 1 334 ? -11.997 -3.570 -2.767 1.00 71.44 334 THR A O 1
ATOM 2694 N N . ARG A 1 335 ? -13.115 -2.541 -1.090 1.00 78.81 335 ARG A N 1
ATOM 2695 C CA . ARG A 1 335 ? -12.246 -2.884 0.056 1.00 78.81 335 ARG A CA 1
ATOM 2696 C C . ARG A 1 335 ? -12.724 -4.095 0.867 1.00 78.81 335 ARG A C 1
ATOM 2698 O O . ARG A 1 335 ? -12.556 -4.169 2.076 1.00 78.81 335 ARG A O 1
ATOM 2705 N N . TYR A 1 336 ? -13.353 -5.053 0.202 1.00 65.69 336 TYR A N 1
ATOM 2706 C CA . TYR A 1 336 ? -13.714 -6.353 0.771 1.00 65.69 336 TYR A CA 1
ATOM 2707 C C . TYR A 1 336 ? -13.518 -7.442 -0.283 1.00 65.69 336 TYR A C 1
ATOM 2709 O O . TYR A 1 336 ? -13.336 -7.168 -1.485 1.00 65.69 336 TYR A O 1
ATOM 2717 N N . LYS A 1 337 ? -13.536 -8.689 0.186 1.00 52.66 337 LYS A N 1
ATOM 2718 C CA . LYS A 1 337 ? -13.471 -9.869 -0.666 1.00 52.66 337 LYS A CA 1
ATOM 2719 C C . LYS A 1 337 ? -14.824 -10.080 -1.343 1.00 52.66 337 LYS A C 1
ATOM 2721 O O . LYS A 1 337 ? -15.840 -10.248 -0.677 1.00 52.66 337 LYS A O 1
ATOM 2726 N N . VAL A 1 338 ? -14.832 -10.031 -2.670 1.00 48.22 338 VAL A N 1
ATOM 2727 C CA . VAL A 1 338 ? -16.003 -10.380 -3.478 1.00 48.22 338 VAL A CA 1
ATOM 2728 C C . VAL A 1 338 ? -15.839 -11.849 -3.850 1.00 48.22 338 VAL A C 1
ATOM 2730 O O . VAL A 1 338 ? -14.850 -12.195 -4.490 1.00 48.22 338 VAL A O 1
ATOM 2733 N N . GLU A 1 339 ? -16.759 -12.706 -3.409 1.00 44.53 339 GLU A N 1
ATOM 2734 C CA . GLU A 1 339 ? -16.743 -14.132 -3.757 1.00 44.53 339 GLU A CA 1
ATOM 2735 C C . GLU A 1 339 ? -16.845 -14.319 -5.286 1.00 44.53 339 GLU A C 1
ATOM 2737 O O . GLU A 1 339 ? -17.659 -13.634 -5.924 1.00 44.53 339 GLU A O 1
ATOM 2742 N N . PRO A 1 340 ? -16.063 -15.233 -5.894 1.00 36.38 340 PRO A N 1
ATOM 2743 C CA . PRO A 1 340 ? -16.142 -15.523 -7.324 1.00 36.38 340 PRO A CA 1
ATOM 2744 C C . PRO A 1 340 ? -17.581 -15.831 -7.767 1.00 36.38 340 PRO A C 1
ATOM 2746 O O . PRO A 1 340 ? -18.297 -16.588 -7.116 1.00 36.38 340 PRO A O 1
ATOM 2749 N N . GLY A 1 341 ? -18.025 -15.229 -8.874 1.00 35.38 341 GLY A N 1
ATOM 2750 C CA . GLY A 1 341 ? -19.384 -15.404 -9.407 1.00 35.38 341 GLY A CA 1
ATOM 2751 C C . GLY A 1 341 ? -20.455 -14.484 -8.806 1.00 35.38 341 GLY A C 1
ATOM 2752 O O . GLY A 1 341 ? -21.581 -14.472 -9.297 1.00 35.38 341 GLY A O 1
ATOM 2753 N N . LYS A 1 342 ? -20.125 -13.660 -7.803 1.00 36.12 342 LYS A N 1
ATOM 2754 C CA . LYS A 1 342 ? -20.994 -12.572 -7.328 1.00 36.12 342 LYS A CA 1
ATOM 2755 C C . LYS A 1 342 ? -20.480 -11.235 -7.848 1.00 36.12 342 LYS A C 1
ATOM 2757 O O . LYS A 1 342 ? -19.812 -10.498 -7.128 1.00 36.12 342 LYS A O 1
ATOM 2762 N N . PHE A 1 343 ? -20.769 -10.917 -9.108 1.00 34.22 343 PHE A N 1
ATOM 2763 C CA . PHE A 1 343 ? -20.517 -9.565 -9.602 1.00 34.22 343 PHE A CA 1
ATOM 2764 C C . PHE A 1 343 ? -21.33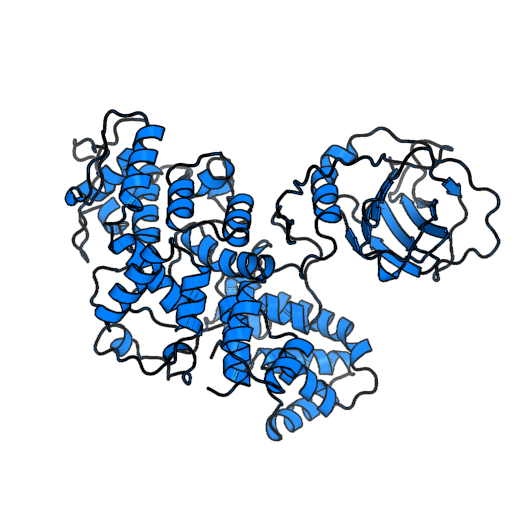9 -8.542 -8.807 1.00 34.22 343 PHE A C 1
ATOM 2766 O O . PHE A 1 343 ? -22.506 -8.753 -8.478 1.00 34.22 343 PHE A O 1
ATOM 2773 N N . LEU A 1 344 ? -20.687 -7.425 -8.492 1.00 44.12 344 LEU A N 1
ATOM 2774 C CA . LEU A 1 344 ? -21.305 -6.188 -8.039 1.00 44.12 344 LEU A CA 1
ATOM 2775 C C . LEU A 1 344 ? -22.053 -5.545 -9.216 1.00 44.12 344 LEU A C 1
ATOM 2777 O O . LEU A 1 344 ? -21.578 -4.576 -9.790 1.00 44.12 344 LEU A O 1
ATOM 2781 N N . ASP A 1 345 ? -23.250 -6.039 -9.504 1.00 50.00 345 ASP A N 1
ATOM 2782 C CA . ASP A 1 345 ? -24.350 -5.158 -9.890 1.00 50.00 345 ASP A CA 1
ATOM 2783 C C . ASP A 1 345 ? -25.170 -4.917 -8.621 1.00 50.00 345 ASP A C 1
ATOM 2785 O O . ASP A 1 345 ? -26.257 -5.461 -8.434 1.00 50.00 345 ASP A O 1
ATOM 2789 N N . VAL A 1 346 ? -24.623 -4.143 -7.669 1.00 62.47 346 VAL A N 1
ATOM 2790 C CA . VAL A 1 346 ? -25.483 -3.571 -6.621 1.00 62.47 346 VAL A CA 1
ATOM 2791 C C . VAL A 1 346 ? -26.289 -2.475 -7.301 1.00 62.47 346 VAL A C 1
ATOM 2793 O O . VAL A 1 346 ? -25.897 -1.306 -7.352 1.00 62.47 346 VAL A O 1
ATOM 2796 N N . GLU A 1 347 ? -27.398 -2.901 -7.893 1.00 77.81 347 GLU A N 1
ATOM 2797 C CA . GLU A 1 347 ? -28.442 -2.017 -8.368 1.00 77.81 347 GLU A CA 1
ATOM 2798 C C . GLU A 1 347 ? -28.987 -1.258 -7.156 1.00 77.81 347 GLU A C 1
ATOM 2800 O O . GLU A 1 347 ? -29.471 -1.846 -6.185 1.00 77.81 347 GLU A O 1
ATOM 2805 N N . LEU A 1 348 ? -28.830 0.066 -7.180 1.00 86.62 348 LEU A N 1
ATOM 2806 C CA . LEU A 1 348 ? -29.394 0.929 -6.154 1.00 86.62 348 LEU A CA 1
ATOM 2807 C C . LEU A 1 348 ? -30.880 1.081 -6.435 1.00 86.62 348 LEU A C 1
ATOM 2809 O O . LEU A 1 348 ? -31.272 1.618 -7.470 1.00 86.62 348 LEU A O 1
ATOM 2813 N N . THR A 1 349 ? -31.696 0.617 -5.500 1.00 91.19 349 THR A N 1
ATOM 2814 C CA . THR A 1 349 ? -33.160 0.634 -5.628 1.00 91.19 349 THR A CA 1
ATOM 2815 C C . THR A 1 349 ? -33.810 1.714 -4.767 1.00 91.19 349 THR A C 1
ATOM 2817 O O . THR A 1 349 ? -35.001 2.002 -4.923 1.00 91.19 349 THR A O 1
ATOM 2820 N N . GLY A 1 350 ? -33.036 2.330 -3.865 1.00 92.12 350 GLY A N 1
ATOM 2821 C CA . GLY A 1 350 ? -33.508 3.380 -2.972 1.00 92.12 350 GLY A CA 1
ATOM 2822 C C . GLY A 1 350 ? -33.977 4.636 -3.700 1.00 92.12 350 GLY A C 1
ATOM 2823 O O . GLY A 1 350 ? -33.475 5.022 -4.756 1.00 92.12 350 GLY A O 1
ATOM 2824 N N . LYS A 1 351 ? -34.958 5.301 -3.099 1.00 95.50 351 LYS A N 1
ATOM 2825 C CA . LYS A 1 351 ? -35.536 6.560 -3.555 1.00 95.50 351 LYS A CA 1
ATOM 2826 C C . LYS A 1 351 ? -35.422 7.583 -2.439 1.00 95.50 351 LYS A C 1
ATOM 2828 O O . LYS A 1 351 ? -35.647 7.268 -1.277 1.00 95.50 351 LYS A O 1
ATOM 2833 N N . TRP A 1 352 ? -35.142 8.824 -2.808 1.00 95.44 352 TRP A N 1
ATOM 2834 C CA . TRP A 1 352 ? -35.150 9.934 -1.864 1.00 95.44 352 TRP A CA 1
ATOM 2835 C C . TRP A 1 352 ? -36.566 10.165 -1.339 1.00 95.44 352 TRP A C 1
ATOM 2837 O O . TRP A 1 352 ? -37.523 10.196 -2.116 1.00 95.44 352 TRP A O 1
ATOM 2847 N N . VAL A 1 353 ? -36.715 10.300 -0.023 1.00 96.19 353 VAL A N 1
ATOM 2848 C CA . VAL A 1 353 ? -38.018 10.448 0.637 1.00 96.19 353 VAL A CA 1
ATOM 2849 C C . VAL A 1 353 ? -38.022 11.586 1.652 1.00 96.19 353 VAL A C 1
ATOM 2851 O O . VAL A 1 353 ? -37.015 11.856 2.301 1.00 96.19 353 VAL A O 1
ATOM 2854 N N . TRP A 1 354 ? -39.174 12.238 1.816 1.00 95.12 354 TRP A N 1
ATOM 2855 C CA . TRP A 1 354 ? -39.407 13.232 2.869 1.00 95.12 354 TRP A CA 1
ATOM 2856 C C . TRP A 1 354 ? -40.876 13.254 3.326 1.00 95.12 354 TRP A C 1
ATOM 2858 O O . TRP A 1 354 ? -41.700 12.458 2.861 1.00 95.12 354 TRP A O 1
ATOM 2868 N N . SER A 1 355 ? -41.219 14.155 4.249 1.00 91.50 355 SER A N 1
ATOM 2869 C CA . SER A 1 355 ? -42.605 14.440 4.629 1.00 91.50 355 SER A CA 1
ATOM 2870 C C . SER A 1 355 ? -43.413 14.997 3.428 1.00 91.50 355 SER A C 1
ATOM 2872 O O . SER A 1 355 ? -42.876 15.723 2.591 1.00 91.50 355 SER A O 1
ATOM 2874 N N . PRO A 1 356 ? -44.713 14.667 3.294 1.00 84.75 356 PRO A N 1
ATOM 2875 C CA . PRO A 1 356 ? -45.588 15.155 2.228 1.00 84.75 356 PRO A CA 1
ATOM 2876 C C . PRO A 1 356 ? -46.197 16.542 2.504 1.00 84.75 356 PRO A C 1
ATOM 2878 O O . PRO A 1 356 ? -47.050 16.966 1.729 1.00 84.75 356 PRO A O 1
ATOM 2881 N N . THR A 1 357 ? -45.852 17.220 3.606 1.00 81.69 357 THR A N 1
ATOM 2882 C CA . THR A 1 357 ? -46.597 18.401 4.075 1.00 81.69 357 THR A CA 1
ATOM 2883 C C . THR A 1 357 ? -46.309 19.675 3.288 1.00 81.69 357 THR A C 1
ATOM 2885 O O . THR A 1 357 ? -47.222 20.234 2.693 1.00 81.69 357 THR A O 1
ATOM 2888 N N . GLU A 1 358 ? -45.064 20.150 3.295 1.00 82.25 358 GLU A N 1
ATOM 2889 C CA . GLU A 1 358 ? -44.657 21.426 2.694 1.00 82.25 358 GLU A CA 1
ATOM 2890 C C . GLU A 1 358 ? -43.355 21.192 1.923 1.00 82.25 358 GLU A C 1
ATOM 2892 O O . GLU A 1 358 ? -42.490 20.449 2.389 1.00 82.25 358 GLU A O 1
ATOM 2897 N N . TRP A 1 359 ? -43.247 21.756 0.717 1.00 82.81 359 TRP A N 1
ATOM 2898 C CA . TRP A 1 359 ? -42.075 21.587 -0.140 1.00 82.81 359 TRP A CA 1
ATOM 2899 C C . TRP A 1 359 ? -41.654 22.929 -0.758 1.00 82.81 359 TRP A C 1
ATOM 2901 O O . TRP A 1 359 ? -42.486 23.548 -1.428 1.00 82.81 359 TRP A O 1
ATOM 2911 N N . PRO A 1 360 ? -40.386 23.358 -0.606 1.00 86.00 360 PRO A N 1
ATOM 2912 C CA . PRO A 1 360 ? -39.311 22.694 0.142 1.00 86.00 360 PRO A CA 1
ATOM 2913 C C . PRO A 1 360 ? -39.559 22.680 1.669 1.00 86.00 360 PRO A C 1
ATOM 2915 O O . PRO A 1 360 ? -40.330 23.506 2.161 1.00 86.00 360 PRO A O 1
ATOM 2918 N N . PRO A 1 361 ? -38.935 21.756 2.426 1.00 85.19 361 PRO A N 1
ATOM 2919 C CA . PRO A 1 361 ? -39.035 21.728 3.884 1.00 85.19 361 PRO A CA 1
ATOM 2920 C C . PRO A 1 361 ? -38.564 23.037 4.529 1.00 85.19 361 PRO A C 1
ATOM 2922 O O . PRO A 1 361 ? -37.699 23.742 4.001 1.00 85.19 361 PRO A O 1
ATOM 2925 N N . LYS A 1 362 ? -39.106 23.362 5.708 1.00 86.19 362 LYS A N 1
ATOM 2926 C CA . LYS A 1 362 ? -38.667 24.549 6.458 1.00 86.19 362 LYS A CA 1
ATOM 2927 C C . LYS A 1 362 ? -37.230 24.379 6.943 1.00 86.19 362 LYS A C 1
ATOM 2929 O O . LYS A 1 362 ? -36.792 23.270 7.255 1.00 86.19 362 LYS A O 1
ATOM 2934 N N . ALA A 1 363 ? -36.518 25.497 7.057 1.00 83.44 363 ALA A N 1
ATOM 2935 C CA . ALA A 1 363 ? -35.215 25.533 7.708 1.00 83.44 363 ALA A CA 1
ATOM 2936 C C . ALA A 1 363 ? -35.311 24.983 9.139 1.00 83.44 363 ALA A C 1
ATOM 2938 O O . ALA A 1 363 ? -36.213 25.360 9.892 1.00 83.44 363 ALA A O 1
ATOM 2939 N N . GLY A 1 364 ? -34.395 24.087 9.508 1.00 84.50 364 GLY A N 1
ATOM 2940 C CA . GLY A 1 364 ? -34.370 23.463 10.832 1.00 84.50 364 GLY A CA 1
ATOM 2941 C C . GLY A 1 364 ? -35.451 22.403 11.064 1.00 84.50 364 GLY A C 1
ATOM 2942 O O . GLY A 1 364 ? -35.562 21.898 12.183 1.00 84.50 364 GLY A O 1
ATOM 2943 N N . GLU A 1 365 ? -36.254 22.050 10.050 1.00 90.56 365 GLU A N 1
ATOM 2944 C CA . GLU A 1 365 ? -37.228 20.964 10.172 1.00 90.56 365 GLU A CA 1
ATOM 2945 C C . GLU A 1 365 ? -36.517 19.637 10.468 1.00 90.56 365 GLU A C 1
ATOM 2947 O O . GLU A 1 365 ? -35.534 19.271 9.824 1.00 90.56 365 GLU A O 1
ATOM 2952 N N . ALA A 1 366 ? -37.049 18.895 11.437 1.00 93.12 366 ALA A N 1
ATOM 2953 C CA . ALA A 1 366 ? -36.588 17.562 11.780 1.00 93.12 366 ALA A CA 1
ATOM 2954 C C . ALA A 1 366 ? -37.774 16.600 11.836 1.00 93.12 366 ALA A C 1
ATOM 2956 O O . ALA A 1 366 ? -38.799 16.905 12.449 1.00 93.12 366 ALA A O 1
ATOM 2957 N N . ILE A 1 367 ? -37.617 15.431 11.219 1.00 94.25 367 ILE A N 1
ATOM 2958 C CA . ILE A 1 367 ? -38.646 14.391 11.158 1.00 94.25 367 ILE A CA 1
ATOM 2959 C C . ILE A 1 367 ? -38.067 13.020 11.497 1.00 94.25 367 ILE A C 1
ATOM 2961 O O . ILE A 1 367 ? -36.884 12.746 11.302 1.00 94.25 367 ILE A O 1
ATOM 2965 N N . SER A 1 368 ? -38.931 12.135 11.978 1.00 95.75 368 SER A N 1
ATOM 2966 C CA . SER A 1 368 ? -38.635 10.713 12.122 1.00 95.75 368 SER A CA 1
ATOM 2967 C C . SER A 1 368 ? -39.145 9.970 10.896 1.00 95.75 368 SER A C 1
ATOM 2969 O O . SER A 1 368 ? -40.324 10.090 10.580 1.00 95.75 368 SER A O 1
ATOM 2971 N N . ILE A 1 369 ? -38.305 9.168 10.247 1.00 97.06 369 ILE A N 1
ATOM 2972 C CA . ILE A 1 369 ? -38.651 8.288 9.122 1.00 97.06 369 ILE A CA 1
ATOM 2973 C C . ILE A 1 369 ? -38.368 6.844 9.538 1.00 97.06 369 ILE A C 1
ATOM 2975 O O . ILE A 1 369 ? -37.286 6.560 10.041 1.00 97.06 369 ILE A O 1
ATOM 2979 N N . ARG A 1 370 ? -39.304 5.909 9.349 1.00 95.94 370 ARG A N 1
ATOM 2980 C CA . ARG A 1 370 ? -39.119 4.516 9.782 1.00 95.94 370 ARG A CA 1
ATOM 2981 C C . ARG A 1 370 ? -39.599 3.464 8.791 1.00 95.94 370 ARG A C 1
ATOM 2983 O O . ARG A 1 370 ? -40.524 3.693 8.007 1.00 95.94 370 ARG A O 1
ATOM 2990 N N . LYS A 1 371 ? -39.060 2.258 8.969 1.00 96.88 371 LYS A N 1
ATOM 2991 C CA . LYS A 1 371 ? -39.548 1.003 8.394 1.00 96.88 371 LYS A CA 1
ATOM 2992 C C . LYS A 1 371 ? -39.512 -0.102 9.443 1.00 96.88 371 LYS A C 1
ATOM 2994 O O . LYS A 1 371 ? -38.581 -0.175 10.244 1.00 96.88 371 LYS A O 1
ATOM 2999 N N . ILE A 1 372 ? -40.528 -0.961 9.430 1.00 95.69 372 ILE A N 1
ATOM 3000 C CA . ILE A 1 372 ? -40.497 -2.235 10.152 1.00 95.69 372 ILE A CA 1
ATOM 3001 C C . ILE A 1 372 ? -40.141 -3.332 9.152 1.00 95.69 372 ILE A C 1
ATOM 3003 O O . ILE A 1 372 ? -40.775 -3.433 8.102 1.00 95.69 372 ILE A O 1
ATOM 3007 N N . VAL A 1 373 ? -39.126 -4.123 9.484 1.00 95.81 373 VAL A N 1
ATOM 3008 C CA . VAL A 1 373 ? -38.645 -5.258 8.693 1.00 95.81 373 VAL A CA 1
ATOM 3009 C C . VAL A 1 373 ? -38.739 -6.507 9.559 1.00 95.81 373 VAL A C 1
ATOM 3011 O O . VAL A 1 373 ? -38.288 -6.497 10.704 1.00 95.81 373 VAL A O 1
ATOM 3014 N N . THR A 1 374 ? -39.328 -7.572 9.031 1.00 96.56 374 THR A N 1
ATOM 3015 C CA . THR A 1 374 ? -39.421 -8.862 9.723 1.00 96.56 374 THR A CA 1
ATOM 3016 C C . THR A 1 374 ? -38.370 -9.805 9.158 1.00 96.56 374 THR A C 1
ATOM 3018 O O . THR A 1 374 ? -38.286 -9.935 7.941 1.00 96.56 374 THR A O 1
ATOM 3021 N N . LEU A 1 375 ? -37.586 -10.432 10.037 1.00 95.06 375 LEU A N 1
ATOM 3022 C CA . LEU A 1 375 ? -36.546 -11.399 9.683 1.00 95.06 375 LEU A CA 1
ATOM 3023 C C . LEU A 1 375 ? -36.895 -12.783 10.242 1.00 95.06 375 LEU A C 1
ATOM 3025 O O . LEU A 1 375 ? -37.272 -12.895 11.412 1.00 95.06 375 LEU A O 1
ATOM 3029 N N . ASP A 1 376 ? -36.727 -13.830 9.438 1.00 92.94 376 ASP A N 1
ATOM 3030 C CA . ASP A 1 376 ? -37.012 -15.212 9.855 1.00 92.94 376 ASP A CA 1
ATOM 3031 C C . ASP A 1 376 ? -35.982 -15.746 10.864 1.00 92.94 376 ASP A C 1
ATOM 3033 O O . ASP A 1 376 ? -36.307 -16.538 11.758 1.00 92.94 376 ASP A O 1
ATOM 3037 N N . GLU A 1 377 ? -34.749 -15.242 10.780 1.00 91.81 377 GLU A N 1
ATOM 3038 C CA . GLU A 1 377 ? -33.626 -15.557 11.663 1.00 91.81 377 GLU A CA 1
ATOM 3039 C C . GLU A 1 377 ? -32.848 -14.288 12.046 1.00 91.81 377 GLU A C 1
ATOM 3041 O O . GLU A 1 377 ? -33.086 -13.200 11.521 1.00 91.81 377 GLU A O 1
ATOM 3046 N N . ALA A 1 378 ? -31.936 -14.405 13.016 1.00 89.38 378 ALA A N 1
ATOM 3047 C CA . ALA A 1 378 ? -30.985 -13.331 13.285 1.00 89.38 378 ALA A CA 1
ATOM 3048 C C . ALA A 1 378 ? -29.978 -13.260 12.123 1.00 89.38 378 ALA A C 1
ATOM 3050 O O . ALA A 1 378 ? -29.457 -14.309 11.736 1.00 89.38 378 ALA A O 1
ATOM 3051 N N . PRO A 1 379 ? -29.694 -12.067 11.573 1.00 84.81 379 PRO A N 1
ATOM 3052 C CA . PRO A 1 379 ? -28.933 -11.986 10.339 1.00 84.81 379 PRO A CA 1
ATOM 3053 C C . PRO A 1 379 ? -27.473 -12.389 10.542 1.00 84.81 379 PRO A C 1
ATOM 3055 O O . PRO A 1 379 ? -26.847 -12.069 11.558 1.00 84.81 379 PRO A O 1
ATOM 3058 N N . LYS A 1 380 ? -26.906 -13.065 9.544 1.00 76.25 380 LYS A N 1
ATOM 3059 C CA . LYS A 1 380 ? -25.482 -13.424 9.509 1.00 76.25 380 LYS A CA 1
ATOM 3060 C C . LYS A 1 380 ? -24.634 -12.242 9.050 1.00 76.25 380 LYS A C 1
ATOM 3062 O O . LYS A 1 380 ? -23.517 -12.074 9.552 1.00 76.25 380 LYS A O 1
ATOM 3067 N N . GLN A 1 381 ? -25.188 -11.415 8.166 1.00 74.50 381 GLN A N 1
ATOM 3068 C CA . GLN A 1 381 ? -24.643 -10.150 7.680 1.00 74.50 381 GLN A CA 1
ATOM 3069 C C . GLN A 1 381 ? -25.772 -9.136 7.453 1.00 74.50 381 GLN A C 1
ATOM 3071 O O . GLN A 1 381 ? -26.852 -9.475 6.968 1.00 74.50 381 GLN A O 1
ATOM 3076 N N . ALA A 1 382 ? -25.523 -7.868 7.772 1.00 83.56 382 ALA A N 1
ATOM 3077 C CA . ALA A 1 382 ? -26.447 -6.801 7.421 1.00 83.56 382 ALA A CA 1
ATOM 3078 C C . ALA A 1 382 ? -25.683 -5.504 7.182 1.00 83.56 382 ALA A C 1
ATOM 3080 O O . ALA A 1 382 ? -24.996 -5.013 8.065 1.00 83.56 382 ALA A O 1
ATOM 3081 N N . ARG A 1 383 ? -25.805 -4.942 5.988 1.00 86.69 383 ARG A N 1
ATOM 3082 C CA . ARG A 1 383 ? -25.040 -3.776 5.537 1.00 86.69 383 ARG A CA 1
ATOM 3083 C C . ARG A 1 383 ? -25.987 -2.697 5.079 1.00 86.69 383 ARG A C 1
ATOM 3085 O O . ARG A 1 383 ? -26.906 -2.992 4.324 1.00 86.69 383 ARG A O 1
ATOM 3092 N N . ALA A 1 384 ? -25.772 -1.469 5.520 1.00 90.56 384 ALA A N 1
ATOM 3093 C CA . ALA A 1 384 ? -26.623 -0.349 5.165 1.00 90.56 384 ALA A CA 1
ATOM 3094 C C . ALA A 1 384 ? -25.813 0.875 4.775 1.00 90.56 384 ALA A C 1
ATOM 3096 O O . ALA A 1 384 ? -24.706 1.073 5.260 1.00 90.56 384 ALA A O 1
ATOM 3097 N N . VAL A 1 385 ? -26.407 1.714 3.942 1.00 90.44 385 VAL A N 1
ATOM 3098 C CA . VAL A 1 385 ? -25.972 3.081 3.680 1.00 90.44 385 VAL A CA 1
ATOM 3099 C C . VAL A 1 385 ? -27.112 4.026 3.984 1.00 90.44 385 VAL A C 1
ATOM 3101 O O . VAL A 1 385 ? -28.285 3.693 3.789 1.00 90.44 385 VAL A O 1
ATOM 3104 N N . VAL A 1 386 ? -26.767 5.214 4.457 1.00 92.44 386 VAL A N 1
ATOM 3105 C CA . VAL A 1 386 ? -27.735 6.279 4.698 1.00 92.44 386 VAL A CA 1
ATOM 3106 C C . VAL A 1 386 ? -27.091 7.628 4.449 1.00 92.44 386 VAL A C 1
ATOM 3108 O O . VAL A 1 386 ? -25.923 7.848 4.759 1.00 92.44 386 VAL A O 1
ATOM 3111 N N . THR A 1 387 ? -27.875 8.524 3.867 1.00 92.19 387 THR A N 1
ATOM 3112 C CA . THR A 1 387 ? -27.549 9.939 3.754 1.00 92.19 387 THR A CA 1
ATOM 3113 C C . THR A 1 387 ? -28.830 10.753 3.807 1.00 92.19 387 THR A C 1
ATOM 3115 O O . THR A 1 387 ? -29.909 10.281 3.439 1.00 92.19 387 THR A O 1
ATOM 3118 N N . VAL A 1 388 ? -28.720 11.976 4.304 1.00 92.69 388 VAL A N 1
ATOM 3119 C CA . VAL A 1 388 ? -29.820 12.926 4.382 1.00 92.69 388 VAL A CA 1
ATOM 3120 C C . VAL A 1 388 ? -29.253 14.299 4.116 1.00 92.69 388 VAL A C 1
ATOM 3122 O O . VAL A 1 388 ? -28.331 14.702 4.811 1.00 92.69 388 VAL A O 1
ATOM 3125 N N . ASP A 1 389 ? -29.835 15.023 3.168 1.00 90.06 389 ASP A N 1
ATOM 3126 C CA . ASP A 1 389 ? -29.598 16.456 3.012 1.00 90.06 389 ASP A CA 1
ATOM 3127 C C . ASP A 1 389 ? -30.453 17.167 4.084 1.00 90.06 389 ASP A C 1
ATOM 3129 O O . ASP A 1 389 ? -31.676 17.186 3.961 1.00 90.06 389 ASP A O 1
ATOM 3133 N N . ASN A 1 390 ? -29.918 17.602 5.236 1.00 86.62 390 ASN A N 1
ATOM 3134 C CA . ASN A 1 390 ? -28.498 17.853 5.540 1.00 86.62 390 ASN A CA 1
ATOM 3135 C C . ASN A 1 390 ? -27.852 16.923 6.572 1.00 86.62 390 ASN A C 1
ATOM 3137 O O . ASN A 1 390 ? -26.640 16.752 6.538 1.00 86.62 390 ASN A O 1
ATOM 3141 N N . SER A 1 391 ? -28.606 16.372 7.525 1.00 90.25 391 SER A N 1
ATOM 3142 C CA . SER A 1 391 ? -28.024 15.509 8.562 1.00 90.25 391 SER A CA 1
ATOM 3143 C C . SER A 1 391 ? -28.989 14.442 9.050 1.00 90.25 391 SER A C 1
ATOM 3145 O O . SER A 1 391 ? -30.211 14.572 8.907 1.00 90.25 391 SER A O 1
ATOM 3147 N N . TYR A 1 392 ? -28.447 13.387 9.658 1.00 94.19 392 TYR A N 1
ATOM 3148 C CA . TYR A 1 392 ? -29.257 12.304 10.198 1.00 94.19 392 TYR A CA 1
ATOM 3149 C C . TYR A 1 392 ? -28.695 11.637 11.445 1.00 94.19 392 TYR A C 1
ATOM 3151 O O . TYR A 1 392 ? -27.504 11.683 11.737 1.00 94.19 392 TYR A O 1
ATOM 3159 N N . GLU A 1 393 ? -29.580 10.926 12.141 1.00 93.94 393 GLU A N 1
ATOM 3160 C CA . GLU A 1 393 ? -29.223 9.891 13.104 1.00 93.94 393 GLU A CA 1
ATOM 3161 C C . GLU A 1 393 ? -29.937 8.589 12.722 1.00 93.94 393 GLU A C 1
ATOM 3163 O O . GLU A 1 393 ? -31.160 8.570 12.571 1.00 93.94 393 GLU A O 1
ATOM 3168 N N . LEU A 1 394 ? -29.186 7.498 12.575 1.00 95.06 394 LEU A N 1
ATOM 3169 C CA . LEU A 1 394 ? -29.708 6.165 12.294 1.00 95.06 394 LEU A CA 1
ATOM 3170 C C . LEU A 1 394 ? -29.851 5.375 13.596 1.00 95.06 394 LEU A C 1
ATOM 3172 O O . LEU A 1 394 ? -28.913 5.267 14.388 1.00 95.06 394 LEU A O 1
ATOM 3176 N N . TRP A 1 395 ? -31.019 4.774 13.780 1.00 95.38 395 TRP A N 1
ATOM 3177 C CA . TRP A 1 395 ? -31.380 3.967 14.934 1.00 95.38 395 TRP A CA 1
ATOM 3178 C C . TRP A 1 395 ? -31.975 2.643 14.473 1.00 95.38 395 TRP A C 1
ATOM 3180 O O . TRP A 1 395 ? -32.801 2.599 13.562 1.00 95.38 395 TRP A O 1
ATOM 3190 N N . VAL A 1 396 ? -31.601 1.560 15.145 1.00 95.31 396 VAL A N 1
ATOM 3191 C CA . VAL A 1 396 ? -32.183 0.238 14.918 1.00 95.31 396 VAL A CA 1
ATOM 3192 C C . VAL A 1 396 ? -32.600 -0.346 16.258 1.00 95.31 396 VAL A C 1
ATOM 3194 O O . VAL A 1 396 ? -31.809 -0.416 17.197 1.00 95.31 396 VAL A O 1
ATOM 3197 N N . ASN A 1 397 ? -33.875 -0.722 16.375 1.00 92.81 397 ASN A N 1
ATOM 3198 C CA . ASN A 1 397 ? -34.464 -1.264 17.605 1.00 92.81 397 ASN A CA 1
ATOM 3199 C C . ASN A 1 397 ? -34.214 -0.391 18.855 1.00 92.81 397 ASN A C 1
ATOM 3201 O O . ASN A 1 397 ? -33.989 -0.904 19.952 1.00 92.81 397 ASN A O 1
ATOM 3205 N N . GLY A 1 398 ? -34.239 0.936 18.685 1.00 87.56 398 GLY A N 1
ATOM 3206 C CA . GLY A 1 398 ? -34.005 1.908 19.760 1.00 87.56 398 GLY A CA 1
ATOM 3207 C C . GLY A 1 398 ? -32.538 2.076 20.171 1.00 87.56 398 GLY A C 1
ATOM 3208 O O . GLY A 1 398 ? -32.261 2.813 21.111 1.00 87.56 398 GLY A O 1
ATOM 3209 N N . LYS A 1 399 ? -31.590 1.424 19.487 1.00 88.25 399 LYS A N 1
ATOM 3210 C CA . LYS A 1 399 ? -30.148 1.642 19.665 1.00 88.25 399 LYS A CA 1
ATOM 3211 C C . LYS A 1 399 ? -29.618 2.540 18.553 1.00 88.25 399 LYS A C 1
ATOM 3213 O O . LYS A 1 399 ? -29.957 2.331 17.388 1.00 88.25 399 LYS A O 1
ATOM 3218 N N . LYS A 1 400 ? -28.786 3.523 18.904 1.00 90.69 400 LYS A N 1
ATOM 3219 C CA . LYS A 1 400 ? -28.137 4.394 17.919 1.00 90.69 400 LYS A CA 1
ATOM 3220 C C . LYS A 1 400 ? -27.086 3.595 17.160 1.00 90.69 400 LYS A C 1
ATOM 3222 O O . LYS A 1 400 ? -26.234 2.973 17.787 1.00 90.69 400 LYS A O 1
ATOM 3227 N N . VAL A 1 401 ? -27.168 3.626 15.836 1.00 89.25 401 VAL A N 1
ATOM 3228 C CA . VAL A 1 401 ? -26.178 3.034 14.932 1.00 89.25 401 VAL A CA 1
ATOM 3229 C C . VAL A 1 401 ? -25.126 4.079 14.562 1.00 89.25 401 VAL A C 1
ATOM 3231 O O . VAL A 1 401 ? -23.936 3.805 14.643 1.00 89.25 401 VAL A O 1
ATOM 3234 N N . GLY A 1 402 ? -25.554 5.296 14.209 1.00 85.88 402 GLY A N 1
ATOM 3235 C CA . GLY A 1 402 ? -24.652 6.378 13.808 1.00 85.88 402 GLY A CA 1
ATOM 3236 C C . GLY A 1 402 ? -25.390 7.639 13.368 1.00 85.88 402 GLY A C 1
ATOM 3237 O O . GLY A 1 402 ? -26.594 7.765 13.592 1.00 85.88 402 GLY A O 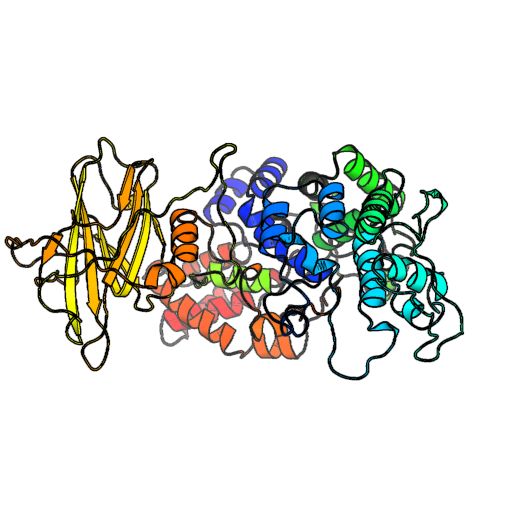1
ATOM 3238 N N . GLY A 1 403 ? -24.672 8.586 12.772 1.00 86.62 403 GLY A N 1
ATOM 3239 C CA . GLY A 1 403 ? -25.223 9.830 12.239 1.00 86.62 403 GLY A CA 1
ATOM 3240 C C . GLY A 1 403 ? -24.133 10.719 11.648 1.00 86.62 403 GLY A C 1
ATOM 3241 O O . GLY A 1 403 ? -22.986 10.627 12.078 1.00 86.62 403 GLY A O 1
ATOM 3242 N N . ASP A 1 404 ? -24.498 11.556 10.681 1.00 78.38 404 ASP A N 1
ATOM 3243 C CA . ASP A 1 404 ? -23.591 12.474 9.983 1.00 78.38 404 ASP A CA 1
ATOM 3244 C C . ASP A 1 404 ? -24.337 13.766 9.595 1.00 78.38 404 ASP A C 1
ATOM 3246 O O . ASP A 1 404 ? -25.572 13.793 9.594 1.00 78.38 404 ASP A O 1
ATOM 3250 N N . GLY A 1 405 ? -23.593 14.832 9.300 1.00 81.75 405 GLY A N 1
ATOM 3251 C CA . GLY A 1 405 ? -24.086 16.124 8.825 1.00 81.75 405 GLY A CA 1
ATOM 3252 C C . GLY A 1 405 ? -23.525 16.584 7.479 1.00 81.75 405 GLY A C 1
ATOM 3253 O O . GLY A 1 405 ? -23.828 17.703 7.069 1.00 81.75 405 GLY A O 1
ATOM 3254 N N . ASP A 1 406 ? -22.728 15.755 6.800 1.00 78.44 406 ASP A N 1
ATOM 3255 C CA . ASP A 1 406 ? -22.349 15.962 5.400 1.00 78.44 406 ASP A CA 1
ATOM 3256 C C . ASP A 1 406 ? -23.022 14.911 4.505 1.00 78.44 406 ASP A C 1
ATOM 3258 O O . ASP A 1 406 ? -22.670 13.731 4.505 1.00 78.44 406 ASP A O 1
ATOM 3262 N N . TRP A 1 407 ? -24.017 15.346 3.731 1.00 79.25 407 TRP A N 1
ATOM 3263 C CA . TRP A 1 407 ? -24.830 14.461 2.897 1.00 79.25 407 TRP A CA 1
ATOM 3264 C C . TRP A 1 407 ? -24.115 13.975 1.631 1.00 79.25 407 TRP A C 1
ATOM 3266 O O . TRP A 1 407 ? -24.535 12.976 1.035 1.00 79.25 407 TRP A O 1
ATOM 3276 N N . MET A 1 408 ? -23.040 14.654 1.215 1.00 73.00 408 MET A N 1
ATOM 3277 C CA . MET A 1 408 ? -22.249 14.262 0.046 1.00 73.00 408 MET A CA 1
ATOM 3278 C C . MET A 1 408 ? -21.329 13.074 0.355 1.00 73.00 408 MET A C 1
ATOM 3280 O O . MET A 1 408 ? -20.914 12.351 -0.554 1.00 73.00 408 MET A O 1
ATOM 3284 N N . THR A 1 409 ? -21.044 12.827 1.632 1.00 65.50 409 THR A N 1
ATOM 3285 C CA . THR A 1 409 ? -20.345 11.634 2.110 1.00 65.50 409 THR A CA 1
ATOM 3286 C C . THR A 1 409 ? -21.331 10.545 2.511 1.00 65.50 409 THR A C 1
ATOM 3288 O O . THR A 1 409 ? -22.132 10.699 3.428 1.00 65.50 409 THR A O 1
ATOM 3291 N N . ILE A 1 410 ? -21.260 9.394 1.837 1.00 78.00 410 ILE A N 1
ATOM 3292 C CA . ILE A 1 410 ? -22.078 8.240 2.207 1.00 78.00 410 ILE A CA 1
ATOM 3293 C C . ILE A 1 410 ? -21.410 7.466 3.337 1.00 78.00 410 ILE A C 1
ATOM 3295 O O . ILE A 1 410 ? -20.354 6.862 3.145 1.00 78.00 410 ILE A O 1
ATOM 3299 N N . ALA A 1 411 ? -22.073 7.426 4.490 1.00 69.88 411 ALA A N 1
ATOM 3300 C CA . ALA A 1 411 ? -21.704 6.516 5.560 1.00 69.88 411 ALA A CA 1
ATOM 3301 C C . ALA A 1 411 ? -22.318 5.130 5.330 1.00 69.88 411 ALA A C 1
ATOM 3303 O O . ALA A 1 411 ? -23.453 4.992 4.857 1.00 69.88 411 ALA A O 1
ATOM 3304 N N . ALA A 1 412 ? -21.562 4.104 5.713 1.00 80.19 412 ALA A N 1
ATOM 3305 C CA . ALA A 1 412 ? -21.974 2.712 5.672 1.00 80.19 412 ALA A CA 1
ATOM 3306 C C . ALA A 1 412 ? -21.959 2.115 7.085 1.00 80.19 412 ALA A C 1
ATOM 3308 O O . ALA A 1 412 ? -21.111 2.468 7.901 1.00 80.19 412 ALA A O 1
ATOM 3309 N N . PHE A 1 413 ? -22.891 1.212 7.375 1.00 82.00 413 PHE A N 1
ATOM 3310 C CA . PHE A 1 413 ? -23.101 0.659 8.710 1.00 82.00 413 PHE A CA 1
ATOM 3311 C C . PHE A 1 413 ? -23.293 -0.857 8.669 1.00 82.00 413 PHE A C 1
ATOM 3313 O O . PHE A 1 413 ? -24.102 -1.354 7.880 1.00 82.00 413 PHE A O 1
ATOM 3320 N N . ASP A 1 414 ? -22.610 -1.577 9.566 1.00 82.06 414 ASP A N 1
ATOM 3321 C CA . ASP A 1 414 ? -22.939 -2.970 9.891 1.00 82.06 414 ASP A CA 1
ATOM 3322 C C . ASP A 1 414 ? -24.123 -2.992 10.860 1.00 82.06 414 ASP A C 1
ATOM 3324 O O . ASP A 1 414 ? -24.035 -2.565 12.014 1.00 82.06 414 ASP A O 1
ATOM 3328 N N . LEU A 1 415 ? -25.261 -3.478 10.374 1.00 89.25 415 LEU A N 1
ATOM 3329 C CA . LEU A 1 415 ? -26.491 -3.594 11.145 1.00 89.25 415 LEU A CA 1
ATOM 3330 C C . LEU A 1 415 ? -26.627 -4.952 11.842 1.00 89.25 415 LEU A C 1
ATOM 3332 O O . LEU A 1 415 ? -27.579 -5.132 12.604 1.00 89.25 415 LEU A O 1
ATOM 3336 N N . LYS A 1 416 ? -25.710 -5.906 11.621 1.00 86.25 416 LYS A N 1
ATOM 3337 C CA . LYS A 1 416 ? -25.826 -7.286 12.119 1.00 86.25 416 LYS A CA 1
ATOM 3338 C C . LYS A 1 416 ? -26.085 -7.328 13.623 1.00 86.25 416 LYS A C 1
ATOM 3340 O O . LYS A 1 416 ? -27.030 -7.971 14.068 1.00 86.25 416 LYS A O 1
ATOM 3345 N N . GLY A 1 417 ? -25.288 -6.593 14.402 1.00 85.88 417 GLY A N 1
ATOM 3346 C CA . GLY A 1 417 ? -25.396 -6.541 15.867 1.00 85.88 417 GLY A CA 1
ATOM 3347 C C . GLY A 1 417 ? -26.620 -5.785 16.405 1.00 85.88 417 GLY A C 1
ATOM 3348 O O . GLY A 1 417 ? -26.884 -5.807 17.610 1.00 85.88 417 GLY A O 1
ATOM 3349 N N . PHE A 1 418 ? -27.373 -5.108 15.536 1.00 92.31 418 PHE A N 1
ATOM 3350 C CA . PHE A 1 418 ? -28.542 -4.308 15.908 1.00 92.31 418 PHE A CA 1
ATOM 3351 C C . PHE A 1 418 ? -29.872 -4.992 15.574 1.00 92.31 418 PHE A C 1
ATOM 3353 O O . PHE A 1 418 ? -30.912 -4.640 16.144 1.00 92.31 418 PHE A O 1
ATOM 3360 N N . LEU A 1 419 ? -29.844 -5.965 14.666 1.00 95.12 419 LEU A N 1
ATOM 3361 C CA . LEU A 1 419 ? -31.003 -6.705 14.186 1.00 95.12 419 LEU A CA 1
ATOM 3362 C C . LEU A 1 419 ? -31.188 -8.022 14.955 1.00 95.12 419 LEU A C 1
ATOM 3364 O O . LEU A 1 419 ? -30.262 -8.564 15.554 1.00 95.12 419 LEU A O 1
ATOM 3368 N N . ARG A 1 420 ? -32.413 -8.545 14.950 1.00 95.88 420 ARG A N 1
ATOM 3369 C CA . ARG A 1 420 ? -32.801 -9.798 15.616 1.00 95.88 420 ARG A CA 1
ATOM 3370 C C . ARG A 1 420 ? -33.836 -10.558 14.794 1.00 95.88 420 ARG A C 1
ATOM 3372 O O . ARG A 1 420 ? -34.498 -9.968 13.947 1.00 95.88 420 ARG A O 1
ATOM 3379 N N . LYS A 1 421 ? -34.046 -11.839 15.101 1.00 96.62 421 LYS A N 1
ATOM 3380 C CA . LYS A 1 421 ? -35.200 -12.593 14.590 1.00 96.62 421 LYS A CA 1
ATOM 3381 C C . LYS A 1 421 ? -36.516 -11.878 14.941 1.00 96.62 421 LYS A C 1
ATOM 3383 O O . LYS A 1 421 ? -36.677 -11.381 16.058 1.00 96.62 421 LYS A O 1
ATOM 3388 N N . GLY A 1 422 ? -37.460 -11.859 14.005 1.00 96.31 422 GLY A N 1
ATOM 3389 C CA . GLY A 1 422 ? -38.754 -11.193 14.134 1.00 96.31 422 GLY A CA 1
ATOM 3390 C C . GLY A 1 422 ? -38.726 -9.734 13.676 1.00 96.31 422 GLY A C 1
ATOM 3391 O O . GLY A 1 422 ? -37.982 -9.364 12.771 1.00 96.31 422 GLY A O 1
ATOM 3392 N N . ALA A 1 423 ? -39.582 -8.899 14.268 1.00 97.06 423 ALA A N 1
ATOM 3393 C CA . ALA A 1 423 ? -39.741 -7.507 13.857 1.00 97.06 423 ALA A CA 1
ATOM 3394 C C . ALA A 1 423 ? -38.577 -6.616 14.329 1.00 97.06 423 ALA A C 1
ATOM 3396 O O . ALA A 1 423 ? -38.241 -6.564 15.520 1.00 97.06 423 ALA A O 1
ATOM 3397 N N . ASN A 1 424 ? -38.029 -5.854 13.386 1.00 97.19 424 ASN A N 1
ATOM 3398 C CA . ASN A 1 424 ? -36.972 -4.873 13.577 1.00 97.19 424 ASN A CA 1
ATOM 3399 C C . ASN A 1 424 ? -37.437 -3.503 13.101 1.00 97.19 424 ASN A C 1
ATOM 3401 O O . ASN A 1 424 ? -37.977 -3.374 12.004 1.00 97.19 424 ASN A O 1
ATOM 3405 N N . GLN A 1 425 ? -37.203 -2.471 13.907 1.00 95.25 425 GLN A N 1
ATOM 3406 C CA . GLN A 1 425 ? -37.441 -1.091 13.496 1.00 95.25 425 GLN A CA 1
ATOM 3407 C C . GLN A 1 425 ? -36.138 -0.459 13.029 1.00 95.25 425 GLN A C 1
ATOM 3409 O O . GLN A 1 425 ? -35.193 -0.389 13.810 1.00 95.25 425 GLN A O 1
ATOM 3414 N N . ILE A 1 426 ? -36.137 0.058 11.803 1.00 96.94 426 ILE A N 1
ATOM 3415 C CA . ILE A 1 426 ? -35.121 0.976 11.288 1.00 96.94 426 ILE A CA 1
ATOM 3416 C C . ILE A 1 426 ? -35.728 2.376 11.337 1.00 96.94 426 ILE A C 1
ATOM 3418 O O . ILE A 1 426 ? -36.823 2.589 10.812 1.00 96.94 426 ILE A O 1
ATOM 3422 N N . LEU A 1 427 ? -35.049 3.307 11.998 1.00 96.44 427 LEU A N 1
ATOM 3423 C CA . LEU A 1 427 ? -35.503 4.673 12.231 1.00 96.44 427 LEU A CA 1
ATOM 3424 C C . LEU A 1 427 ? -34.387 5.653 11.859 1.00 96.44 427 LEU A C 1
ATOM 3426 O O . LEU A 1 427 ? -33.262 5.535 12.331 1.00 96.44 427 LEU A O 1
ATOM 3430 N N . ILE A 1 428 ? -34.722 6.642 11.043 1.00 96.88 428 ILE A N 1
ATOM 3431 C CA . ILE A 1 428 ? -33.853 7.734 10.621 1.00 96.88 428 ILE A CA 1
ATOM 3432 C C . ILE A 1 428 ? -34.454 9.015 11.188 1.00 96.88 428 ILE A C 1
ATOM 3434 O O . ILE A 1 428 ? -35.581 9.377 10.855 1.00 96.88 428 ILE A O 1
ATOM 3438 N N . VAL A 1 429 ? -33.715 9.697 12.054 1.00 96.12 429 VAL A N 1
ATOM 3439 C CA . VAL A 1 429 ? -34.035 11.070 12.446 1.00 96.12 429 VAL A CA 1
ATOM 3440 C C . VAL A 1 429 ? -33.363 11.973 11.429 1.00 96.12 429 VAL A C 1
ATOM 3442 O O . VAL A 1 429 ? -32.147 12.110 11.457 1.00 96.12 429 VAL A O 1
ATOM 3445 N N . ALA A 1 430 ? -34.142 12.531 10.513 1.00 94.56 430 ALA A N 1
ATOM 3446 C CA . ALA A 1 430 ? -33.665 13.315 9.386 1.00 94.56 430 ALA A CA 1
ATOM 3447 C C . ALA A 1 430 ? -33.856 14.810 9.669 1.00 94.56 430 ALA A C 1
ATOM 3449 O O . ALA A 1 430 ? -34.915 15.208 10.161 1.00 94.56 430 ALA A O 1
ATOM 3450 N N . ARG A 1 431 ? -32.843 15.638 9.392 1.00 93.56 431 ARG A N 1
ATOM 3451 C CA . ARG A 1 431 ? -32.869 17.076 9.696 1.00 93.56 431 ARG A CA 1
ATOM 3452 C C . ARG A 1 431 ? -32.443 17.905 8.490 1.00 93.56 431 ARG A C 1
ATOM 3454 O O . ARG A 1 431 ? -31.375 17.676 7.921 1.00 93.56 431 ARG A O 1
ATOM 3461 N N . ASN A 1 432 ? -33.260 18.900 8.171 1.00 89.50 432 ASN A N 1
ATOM 3462 C CA . ASN A 1 432 ? -32.951 19.932 7.199 1.00 89.50 432 ASN A CA 1
ATOM 3463 C C . ASN A 1 432 ? -32.154 21.071 7.865 1.00 89.50 432 ASN A C 1
ATOM 3465 O O . ASN A 1 432 ? -32.592 21.640 8.868 1.00 89.50 432 ASN A O 1
ATOM 3469 N N . GLY A 1 433 ? -30.987 21.398 7.321 1.00 79.69 433 GLY A N 1
ATOM 3470 C CA . GLY A 1 433 ? -30.102 22.471 7.772 1.00 79.69 433 GLY A CA 1
ATOM 3471 C C . GLY A 1 433 ? -30.155 23.681 6.834 1.00 79.69 433 GLY A C 1
ATOM 3472 O O . GLY A 1 433 ? -30.395 23.537 5.646 1.00 79.69 433 GLY A O 1
ATOM 3473 N N . GLY A 1 434 ? -29.928 24.890 7.353 1.00 68.12 434 GLY A N 1
ATOM 3474 C CA . GLY A 1 434 ? -29.915 26.124 6.555 1.00 68.12 434 GLY A CA 1
ATOM 3475 C C . GLY A 1 434 ? -30.615 27.300 7.239 1.00 68.12 434 GLY A C 1
ATOM 3476 O O . GLY A 1 434 ? -31.264 27.134 8.268 1.00 68.12 434 GLY A O 1
ATOM 3477 N N . ASN A 1 435 ? -30.485 28.497 6.653 1.00 71.12 435 ASN A N 1
ATOM 3478 C CA . ASN A 1 435 ? -31.079 29.746 7.166 1.00 71.12 435 ASN A CA 1
ATOM 3479 C C . ASN A 1 435 ? -32.406 30.130 6.469 1.00 71.12 435 ASN A C 1
ATOM 3481 O O . ASN A 1 435 ? -32.965 31.188 6.746 1.00 71.12 435 ASN A O 1
ATOM 3485 N N . GLY A 1 436 ? -32.909 29.292 5.556 1.00 69.94 436 GLY A N 1
ATOM 3486 C CA . GLY A 1 436 ? -34.170 29.472 4.825 1.00 69.94 436 GLY A CA 1
ATOM 3487 C C . GLY A 1 436 ? -34.642 28.152 4.193 1.00 69.94 436 GLY A C 1
ATOM 3488 O O . GLY A 1 436 ? -33.873 27.193 4.213 1.00 69.94 436 GLY A O 1
ATOM 3489 N N . PRO A 1 437 ? -35.885 28.061 3.674 1.00 73.75 437 PRO A N 1
ATOM 3490 C CA . PRO A 1 437 ? -36.404 26.831 3.069 1.00 73.75 437 PRO A CA 1
ATOM 3491 C C . PRO A 1 437 ? -35.527 26.334 1.912 1.00 73.75 437 PRO A C 1
ATOM 3493 O O . PRO A 1 437 ? -35.280 27.062 0.950 1.00 73.75 437 PRO A O 1
ATOM 3496 N N . ASN A 1 438 ? -35.073 25.089 1.999 1.00 81.56 438 ASN A N 1
ATOM 3497 C CA . ASN A 1 438 ? -34.160 24.439 1.059 1.00 81.56 438 ASN A CA 1
ATOM 3498 C C . ASN A 1 438 ? -34.561 22.974 0.864 1.00 81.56 438 ASN A C 1
ATOM 3500 O O . ASN A 1 438 ? -35.263 22.390 1.686 1.00 81.56 438 ASN A O 1
ATOM 3504 N N . ALA A 1 439 ? -34.164 22.392 -0.266 1.00 79.69 439 ALA A N 1
ATOM 3505 C CA . ALA A 1 439 ? -34.497 21.011 -0.576 1.00 79.69 439 ALA A CA 1
ATOM 3506 C C . ALA A 1 439 ? -33.776 20.060 0.391 1.00 79.69 439 ALA A C 1
ATOM 3508 O O . ALA A 1 439 ? -32.564 20.144 0.542 1.00 79.69 439 ALA A O 1
ATOM 3509 N N . ALA A 1 440 ? -34.536 19.154 1.004 1.00 84.81 440 ALA A N 1
ATOM 3510 C CA . ALA A 1 440 ? -34.042 18.147 1.929 1.00 84.81 440 ALA A CA 1
ATOM 3511 C C . ALA A 1 440 ? -34.757 16.828 1.665 1.00 84.81 440 ALA A C 1
ATOM 3513 O O . ALA A 1 440 ? -35.968 16.793 1.424 1.00 84.81 440 ALA A O 1
ATOM 3514 N N . ALA A 1 441 ? -34.003 15.739 1.682 1.00 90.44 441 ALA A N 1
ATOM 3515 C CA . ALA A 1 441 ? -34.543 14.405 1.508 1.00 90.44 441 ALA A CA 1
ATOM 3516 C C . ALA A 1 441 ? -33.631 13.380 2.185 1.00 90.44 441 ALA A C 1
ATOM 3518 O O . ALA A 1 441 ? -32.446 13.628 2.394 1.00 90.44 441 ALA A O 1
ATOM 3519 N N . ALA A 1 442 ? -34.192 12.220 2.515 1.00 94.50 442 ALA A N 1
ATOM 3520 C CA . ALA A 1 442 ? -33.468 11.102 3.095 1.00 94.50 442 ALA A CA 1
ATOM 3521 C C . ALA A 1 442 ? -33.358 9.940 2.110 1.00 94.50 442 ALA A C 1
ATOM 3523 O O . ALA A 1 442 ? -34.328 9.602 1.430 1.00 94.50 442 ALA A O 1
ATOM 3524 N N . TYR A 1 443 ? -32.196 9.301 2.092 1.00 95.31 443 TYR A N 1
ATOM 3525 C CA . TYR A 1 443 ? -31.928 8.062 1.382 1.00 95.31 443 TYR A CA 1
ATOM 3526 C C . TYR A 1 443 ? -31.364 7.034 2.358 1.00 95.31 443 TYR A C 1
ATOM 3528 O O . TYR A 1 443 ? -30.442 7.307 3.122 1.00 95.31 443 TYR A O 1
ATOM 3536 N N . PHE A 1 444 ? -31.900 5.825 2.304 1.00 95.88 444 PHE A N 1
ATOM 3537 C CA . PHE A 1 444 ? -31.378 4.655 2.997 1.00 95.88 444 PHE A CA 1
ATOM 3538 C C . PHE A 1 444 ? -31.525 3.434 2.107 1.00 95.88 444 PHE A C 1
ATOM 3540 O O . PHE A 1 444 ? -32.552 3.263 1.439 1.00 95.88 444 PHE A O 1
ATOM 3547 N N . GLU A 1 445 ? -30.529 2.562 2.155 1.00 94.81 445 GLU A N 1
ATOM 3548 C CA . GLU A 1 445 ? -30.598 1.252 1.534 1.00 94.81 445 GLU A CA 1
ATOM 3549 C C . GLU A 1 445 ? -29.772 0.236 2.321 1.00 94.81 445 GLU A C 1
ATOM 3551 O O . GLU A 1 445 ? -28.698 0.560 2.818 1.00 94.81 445 GLU A O 1
ATOM 3556 N N . ALA A 1 446 ? -30.273 -0.992 2.441 1.00 92.44 446 ALA A N 1
ATOM 3557 C CA . ALA A 1 446 ? -29.620 -2.076 3.152 1.00 92.44 446 ALA A CA 1
ATOM 3558 C C . ALA A 1 446 ? -29.775 -3.427 2.449 1.00 92.44 446 ALA A C 1
ATOM 3560 O O . ALA A 1 446 ? -30.770 -3.690 1.773 1.00 92.44 446 ALA A O 1
ATOM 3561 N N . ASP A 1 447 ? -28.782 -4.284 2.661 1.00 88.25 447 ASP A N 1
ATOM 3562 C CA . ASP A 1 447 ? -28.788 -5.713 2.364 1.00 88.25 447 ASP A CA 1
ATOM 3563 C C . ASP A 1 447 ? -28.750 -6.481 3.685 1.00 88.25 447 ASP A C 1
ATOM 3565 O O . ASP A 1 447 ? -27.822 -6.284 4.473 1.00 88.25 447 ASP A O 1
ATOM 3569 N N . ILE A 1 448 ? -29.734 -7.334 3.942 1.00 88.62 448 ILE A N 1
ATOM 3570 C CA . ILE A 1 448 ? -29.818 -8.148 5.156 1.00 88.62 448 ILE A CA 1
ATOM 3571 C C . ILE A 1 448 ? -29.925 -9.604 4.704 1.00 88.62 448 ILE A C 1
ATOM 3573 O O . ILE A 1 448 ? -30.999 -10.044 4.311 1.00 88.62 448 ILE A O 1
ATOM 3577 N N . ASP A 1 449 ? -28.805 -10.332 4.684 1.00 80.38 449 ASP A N 1
ATOM 3578 C CA . ASP A 1 449 ? -28.719 -11.699 4.138 1.00 80.38 449 ASP A CA 1
ATOM 3579 C C . ASP A 1 449 ? -29.357 -11.879 2.735 1.00 80.38 449 ASP A C 1
ATOM 3581 O O . ASP A 1 449 ? -29.935 -12.919 2.427 1.00 80.38 449 ASP A O 1
ATOM 3585 N N . GLY A 1 450 ? -29.249 -10.875 1.856 1.00 77.38 450 GLY A N 1
ATOM 3586 C CA . GLY A 1 450 ? -29.858 -10.869 0.521 1.00 77.38 450 GLY A CA 1
ATOM 3587 C C . GLY A 1 450 ? -31.225 -10.178 0.459 1.00 77.38 450 GLY A C 1
ATOM 3588 O O . GLY A 1 450 ? -31.677 -9.814 -0.628 1.00 77.38 450 GLY A O 1
ATOM 3589 N N . GLN A 1 451 ? -31.883 -9.934 1.598 1.00 87.38 451 GLN A N 1
ATOM 3590 C CA . GLN A 1 451 ? -33.114 -9.149 1.654 1.00 87.38 451 GLN A CA 1
ATOM 3591 C C . GLN A 1 451 ? -32.797 -7.656 1.510 1.00 87.38 451 GLN A C 1
ATOM 3593 O O . GLN A 1 451 ? -32.165 -7.044 2.374 1.00 87.38 451 GLN A O 1
ATOM 3598 N N . ARG A 1 452 ? -33.281 -7.048 0.423 1.00 89.88 452 ARG A N 1
ATOM 3599 C CA . ARG A 1 452 ? -33.110 -5.617 0.150 1.00 89.88 452 ARG A CA 1
ATOM 3600 C C . ARG A 1 452 ? -34.147 -4.785 0.896 1.00 89.88 452 ARG A C 1
ATOM 3602 O O . ARG A 1 452 ? -35.349 -5.028 0.795 1.00 89.88 452 ARG A O 1
ATOM 3609 N N . VAL A 1 453 ? -33.679 -3.772 1.619 1.00 94.12 453 VAL A N 1
ATOM 3610 C CA . VAL A 1 453 ? -34.525 -2.783 2.295 1.00 94.12 453 VAL A CA 1
ATOM 3611 C C . VAL A 1 453 ? -34.074 -1.402 1.862 1.00 94.12 453 VAL A C 1
ATOM 3613 O O . VAL A 1 453 ? -33.030 -0.929 2.295 1.00 94.12 453 VAL A O 1
ATOM 3616 N N . ALA A 1 454 ? -34.863 -0.741 1.025 1.00 95.75 454 ALA A N 1
ATOM 3617 C CA . ALA A 1 454 ? -34.538 0.578 0.507 1.00 95.75 454 ALA A CA 1
ATOM 3618 C C . ALA A 1 454 ? -35.655 1.576 0.811 1.00 95.75 454 ALA A C 1
ATOM 3620 O O . ALA A 1 454 ? -36.818 1.202 0.972 1.00 95.75 454 ALA A O 1
ATOM 3621 N N . THR A 1 455 ? -35.289 2.846 0.934 1.00 97.19 455 THR A N 1
ATOM 3622 C CA . THR A 1 455 ? -36.237 3.962 1.058 1.00 97.19 455 THR A CA 1
ATOM 3623 C C . THR A 1 455 ? -37.125 4.049 -0.174 1.00 97.19 455 THR A C 1
ATOM 3625 O O . THR A 1 455 ? -36.650 4.052 -1.303 1.00 97.19 455 THR A O 1
ATOM 3628 N N . ASP A 1 456 ? -38.435 4.077 0.045 1.00 95.19 456 ASP A N 1
ATOM 3629 C CA . ASP A 1 456 ? -39.462 4.150 -0.990 1.00 95.19 456 ASP A CA 1
ATOM 3630 C C . ASP A 1 456 ? -40.778 4.692 -0.392 1.00 95.19 456 ASP A C 1
ATOM 3632 O O . ASP A 1 456 ? -40.844 5.069 0.781 1.00 95.19 456 ASP A O 1
ATOM 3636 N N . GLY A 1 457 ? -41.861 4.706 -1.176 1.00 94.19 457 GLY A N 1
ATOM 3637 C CA . GLY A 1 457 ? -43.176 5.189 -0.729 1.00 94.19 457 GLY A CA 1
ATOM 3638 C C . GLY A 1 457 ? -43.865 4.337 0.350 1.00 94.19 457 GLY A C 1
ATOM 3639 O O . GLY A 1 457 ? -44.958 4.685 0.797 1.00 94.19 457 GLY A O 1
ATOM 3640 N N . THR A 1 458 ? -43.273 3.214 0.764 1.00 95.44 458 THR A N 1
ATOM 3641 C CA . THR A 1 458 ? -43.801 2.346 1.827 1.00 95.44 458 THR A CA 1
ATOM 3642 C C . THR A 1 458 ? -43.253 2.696 3.211 1.00 95.44 458 THR A C 1
ATOM 3644 O O . THR A 1 458 ? -43.718 2.139 4.211 1.00 95.44 458 THR A O 1
ATOM 3647 N N . TRP A 1 459 ? -42.269 3.596 3.289 1.00 97.62 459 TRP A N 1
ATOM 3648 C CA . TRP A 1 459 ? -41.751 4.111 4.551 1.00 97.62 459 TRP A CA 1
ATOM 3649 C C . TRP A 1 459 ? -42.742 5.071 5.210 1.00 97.62 459 TRP A C 1
ATOM 3651 O O . TRP A 1 459 ? -43.613 5.670 4.572 1.00 97.62 459 TRP A O 1
ATOM 3661 N N . GLN A 1 460 ? -42.619 5.196 6.526 1.00 96.88 460 GLN A N 1
ATOM 3662 C CA . GLN A 1 460 ? -43.498 6.031 7.332 1.00 96.88 460 GLN A CA 1
ATOM 3663 C C . GLN A 1 460 ? -42.735 7.203 7.934 1.00 96.88 460 GLN A C 1
ATOM 3665 O O . GLN A 1 460 ? -41.538 7.081 8.174 1.00 96.88 460 GLN A O 1
ATOM 3670 N N . TRP A 1 461 ? -43.422 8.299 8.247 1.00 95.94 461 TRP A N 1
ATOM 3671 C CA . TRP A 1 461 ? -42.831 9.438 8.946 1.00 95.94 461 TRP A CA 1
ATOM 3672 C C . TRP A 1 461 ? -43.722 9.995 10.062 1.00 95.94 461 TRP A C 1
ATOM 3674 O O . TRP A 1 461 ? -44.923 9.733 10.089 1.00 95.94 461 TRP A O 1
ATOM 3684 N N . SER A 1 462 ? -43.127 10.776 10.965 1.00 94.38 462 SER A N 1
ATOM 3685 C CA . SER A 1 462 ? -43.817 11.595 11.972 1.00 94.38 462 SER A CA 1
ATOM 3686 C C . SER A 1 462 ? -42.987 12.844 12.299 1.00 94.38 462 SER A C 1
ATOM 3688 O O . SER A 1 462 ? -41.758 12.831 12.182 1.00 94.38 462 SER A O 1
ATOM 3690 N N . LYS A 1 463 ? -43.650 13.919 12.748 1.00 91.88 463 LYS A N 1
ATOM 3691 C CA . LYS A 1 463 ? -42.985 15.102 13.334 1.00 91.88 463 LYS A CA 1
ATOM 3692 C C . LYS A 1 463 ? -42.429 14.825 14.732 1.00 91.88 463 LYS A C 1
ATOM 3694 O O . LYS A 1 463 ? -41.601 15.581 15.231 1.00 91.88 463 LYS A O 1
ATOM 3699 N N . THR A 1 464 ? -42.895 13.759 15.377 1.00 92.25 464 THR A N 1
ATOM 3700 C CA . THR A 1 464 ? -42.427 13.379 16.705 1.00 92.25 464 THR A CA 1
ATOM 3701 C C . THR A 1 464 ? -41.004 12.844 16.601 1.00 92.25 464 THR A C 1
ATOM 3703 O O . THR A 1 464 ? -40.724 11.964 15.786 1.00 92.25 464 THR A O 1
ATOM 3706 N N . LEU A 1 465 ? -40.105 13.358 17.438 1.00 92.50 465 LEU A N 1
ATOM 3707 C CA . LEU A 1 465 ? -38.714 12.920 17.512 1.00 92.50 465 LEU A CA 1
ATOM 3708 C C . LEU A 1 465 ? -38.491 12.035 18.744 1.00 92.50 465 LEU A C 1
ATOM 3710 O O . LEU A 1 465 ? -39.154 12.236 19.768 1.00 92.50 465 LEU A O 1
ATOM 3714 N N . PRO A 1 466 ? -37.569 11.064 18.675 1.00 90.19 466 PRO A N 1
ATOM 3715 C CA . PRO A 1 466 ? -37.136 10.337 19.856 1.00 90.19 466 PRO A CA 1
ATOM 3716 C C . PRO A 1 466 ? -36.276 11.225 20.770 1.00 90.19 466 PRO A C 1
ATOM 3718 O O . PRO A 1 466 ? -35.711 12.235 20.347 1.00 90.19 466 PRO A O 1
ATOM 3721 N N . ASP A 1 467 ? -36.157 10.829 22.036 1.00 87.12 467 ASP A N 1
ATOM 3722 C CA . ASP A 1 467 ? -35.214 11.421 22.981 1.00 87.12 467 ASP A CA 1
ATOM 3723 C C . ASP A 1 467 ? -33.750 11.065 22.641 1.00 87.12 467 ASP A C 1
ATOM 3725 O O . ASP A 1 467 ? -33.456 10.312 21.709 1.00 87.12 467 ASP A O 1
ATOM 3729 N N . LYS A 1 468 ? -32.799 11.567 23.442 1.00 80.81 468 LYS A N 1
ATOM 3730 C CA . LYS A 1 468 ? -31.356 11.290 23.274 1.00 80.81 468 LYS A CA 1
ATOM 3731 C C . LYS A 1 468 ? -30.985 9.800 23.381 1.00 80.81 468 LYS A C 1
ATOM 3733 O O . LYS A 1 468 ? -29.846 9.441 23.097 1.00 80.81 468 LYS A O 1
ATOM 3738 N N . ARG A 1 469 ? -31.906 8.939 23.823 1.00 77.06 469 ARG A N 1
ATOM 3739 C CA . ARG A 1 469 ? -31.746 7.484 23.949 1.00 77.06 469 ARG A CA 1
ATOM 3740 C C . ARG A 1 469 ? -32.545 6.724 22.883 1.00 77.06 469 ARG A C 1
ATOM 3742 O O . ARG A 1 469 ? -32.660 5.507 22.991 1.00 77.06 469 ARG A O 1
ATOM 3749 N N . GLY A 1 470 ? -33.102 7.410 21.883 1.00 75.88 470 GLY A N 1
ATOM 3750 C CA . GLY A 1 470 ? -33.850 6.779 20.796 1.00 75.88 470 GLY A CA 1
ATOM 3751 C C . GLY A 1 470 ? -35.269 6.360 21.178 1.00 75.88 470 GLY A C 1
ATOM 3752 O O . GLY A 1 470 ? -35.901 5.612 20.431 1.00 75.88 470 GLY A O 1
ATOM 3753 N N . LYS A 1 471 ? -35.782 6.795 22.337 1.00 83.38 471 LYS A N 1
ATOM 3754 C CA . LYS A 1 471 ? -37.119 6.435 22.820 1.00 83.38 471 LYS A CA 1
ATOM 3755 C C . LYS A 1 471 ? -38.107 7.566 22.583 1.00 83.38 471 LYS A C 1
ATOM 3757 O O . LYS A 1 471 ? -37.843 8.725 22.882 1.00 83.38 471 LYS A O 1
ATOM 3762 N N . PHE A 1 472 ? -39.289 7.218 22.093 1.00 84.81 472 PHE A N 1
ATOM 3763 C CA . PHE A 1 472 ? -40.400 8.158 22.022 1.00 84.81 472 PHE A CA 1
ATOM 3764 C C . PHE A 1 472 ? -41.068 8.275 23.394 1.00 84.81 472 PHE A C 1
ATOM 3766 O O . PHE A 1 472 ? -41.380 7.262 24.020 1.00 84.81 472 PHE A O 1
ATOM 3773 N N . ALA A 1 473 ? -41.309 9.508 23.850 1.00 78.00 473 ALA A N 1
ATOM 3774 C CA . ALA A 1 473 ? -41.925 9.779 25.153 1.00 78.00 473 ALA A CA 1
ATOM 3775 C C . ALA A 1 473 ? -43.341 9.183 25.286 1.00 78.00 473 ALA A C 1
ATOM 3777 O O . ALA A 1 473 ? -43.774 8.831 26.381 1.00 78.00 473 ALA A O 1
ATOM 3778 N N . LYS A 1 474 ? -44.059 9.058 24.165 1.00 77.75 474 LYS A N 1
ATOM 3779 C CA . LYS A 1 474 ? -45.340 8.354 24.040 1.00 77.75 474 LYS A CA 1
ATOM 3780 C C . LYS A 1 474 ? -45.326 7.522 22.760 1.00 77.75 474 LYS A C 1
ATOM 3782 O O . LYS A 1 474 ? -44.536 7.789 21.854 1.00 77.75 474 LYS A O 1
ATOM 3787 N N . LYS A 1 475 ? -46.202 6.516 22.672 1.00 79.69 475 LYS A N 1
ATOM 3788 C CA . LYS A 1 475 ? -46.403 5.762 21.429 1.00 79.69 475 LYS A CA 1
ATOM 3789 C C . LYS A 1 475 ? -46.804 6.748 20.328 1.00 79.69 475 LYS A C 1
ATOM 3791 O O . LYS A 1 475 ? -47.780 7.470 20.474 1.00 79.69 475 LYS A O 1
ATOM 3796 N N . VAL A 1 476 ? -46.022 6.790 19.256 1.00 83.25 476 VAL A N 1
ATOM 3797 C CA . VAL A 1 476 ? -46.310 7.629 18.089 1.00 83.25 476 VAL A CA 1
ATOM 3798 C C . VAL A 1 476 ? -47.415 6.938 17.293 1.00 83.25 476 VAL A C 1
ATOM 3800 O O . VAL A 1 476 ? -47.184 5.854 16.748 1.00 83.25 476 VAL A O 1
ATOM 3803 N N . GLU A 1 477 ? -48.616 7.511 17.294 1.00 77.31 477 GLU A N 1
ATOM 3804 C CA . GLU A 1 477 ? -49.804 6.947 16.629 1.00 77.31 477 GLU A CA 1
ATOM 3805 C C . GLU A 1 477 ? -50.025 7.528 15.221 1.00 77.31 477 GLU A C 1
ATOM 3807 O O . GLU A 1 477 ? -50.682 6.909 14.390 1.00 77.31 477 GLU A O 1
ATOM 3812 N N . ASP A 1 478 ? -49.393 8.659 14.909 1.00 76.75 478 ASP A N 1
ATOM 3813 C CA . ASP A 1 478 ? -49.574 9.477 13.707 1.00 76.75 478 ASP A CA 1
ATOM 3814 C C . ASP A 1 478 ? -48.524 9.204 12.613 1.00 76.75 478 ASP A C 1
ATOM 3816 O O . ASP A 1 478 ? -47.967 10.119 12.008 1.00 76.75 478 ASP A O 1
ATOM 3820 N N . TRP A 1 479 ? -48.226 7.934 12.333 1.00 91.88 479 TRP A N 1
ATOM 3821 C CA . TRP A 1 479 ? -47.288 7.593 11.258 1.00 91.88 479 TRP A CA 1
ATOM 3822 C C . TRP A 1 479 ? -47.919 7.789 9.876 1.00 91.88 479 TRP A C 1
ATOM 3824 O O . TRP A 1 479 ? -48.655 6.930 9.387 1.00 91.88 479 TRP A O 1
ATOM 3834 N N . GLY A 1 480 ? -47.590 8.904 9.223 1.00 92.19 480 GLY A N 1
ATOM 3835 C CA . GLY A 1 480 ? -47.952 9.171 7.832 1.00 92.19 480 GLY A CA 1
ATOM 3836 C C . GLY A 1 480 ? -47.073 8.395 6.848 1.00 92.19 480 GLY A C 1
ATOM 3837 O O . GLY A 1 480 ? -46.008 7.902 7.209 1.00 92.19 480 GLY A O 1
ATOM 3838 N N . LYS A 1 481 ? -47.484 8.298 5.578 1.00 94.69 481 LYS A N 1
ATOM 3839 C CA . LYS A 1 481 ? -46.613 7.791 4.500 1.00 94.69 481 LYS A CA 1
ATOM 3840 C C . LYS A 1 481 ? -45.663 8.889 4.032 1.00 94.69 481 LYS A C 1
ATOM 3842 O O . LYS A 1 481 ? -46.080 10.043 3.916 1.00 94.69 481 LYS A O 1
ATOM 3847 N N . VAL A 1 482 ? -44.403 8.541 3.782 1.00 95.56 482 VAL A N 1
ATOM 3848 C CA . VAL A 1 482 ? -43.453 9.476 3.159 1.00 95.56 482 VAL A CA 1
ATOM 3849 C C . VAL A 1 482 ? -43.847 9.764 1.710 1.00 95.56 482 VAL A C 1
ATOM 3851 O O . VAL A 1 482 ? -44.524 8.963 1.062 1.00 95.56 482 VAL A O 1
ATOM 3854 N N . LYS A 1 483 ? -43.384 10.895 1.181 1.00 94.81 483 LYS A N 1
ATOM 3855 C CA . LYS A 1 483 ? -43.427 11.208 -0.248 1.00 94.81 483 LYS A CA 1
ATOM 3856 C C . LYS A 1 483 ? -42.071 10.898 -0.870 1.00 94.81 483 LYS A C 1
ATOM 3858 O O . LYS A 1 483 ? -41.045 11.302 -0.330 1.00 94.81 483 LYS A O 1
ATOM 3863 N N . VAL A 1 484 ? -42.073 10.219 -2.017 1.00 94.69 484 VAL A N 1
ATOM 3864 C CA . VAL A 1 484 ? -40.874 10.083 -2.853 1.00 94.69 484 VAL A CA 1
ATOM 3865 C C . VAL A 1 484 ? -40.584 11.424 -3.519 1.00 94.69 484 VAL A C 1
ATOM 3867 O O . VAL A 1 484 ? -41.458 12.008 -4.161 1.00 94.69 484 VAL A O 1
ATOM 3870 N N . ILE A 1 485 ? -39.355 11.895 -3.363 1.00 92.31 485 ILE A N 1
ATOM 3871 C CA . ILE A 1 485 ? -38.858 13.153 -3.898 1.00 92.31 485 ILE A CA 1
ATOM 3872 C C . ILE A 1 485 ? -37.983 12.850 -5.113 1.00 92.31 485 ILE A C 1
ATOM 3874 O O . ILE A 1 485 ? -37.035 12.071 -5.037 1.00 92.31 485 ILE A O 1
ATOM 3878 N N . ALA A 1 486 ? -38.302 13.472 -6.245 1.00 84.50 486 ALA A N 1
ATOM 3879 C CA . ALA A 1 486 ? -37.434 13.452 -7.415 1.00 84.50 486 ALA A CA 1
ATOM 3880 C C . ALA A 1 486 ? -36.356 14.539 -7.281 1.00 84.50 486 ALA A C 1
ATOM 3882 O O . ALA A 1 486 ? -36.655 15.658 -6.864 1.00 84.50 486 ALA A O 1
ATOM 3883 N N . GLY A 1 487 ? -35.116 14.231 -7.661 1.00 78.31 487 GLY A N 1
ATOM 3884 C CA . GLY A 1 487 ? -34.029 15.208 -7.698 1.00 78.31 487 GLY A CA 1
ATOM 3885 C C . GLY A 1 487 ? -32.691 14.614 -8.130 1.00 78.31 487 GLY A C 1
ATOM 3886 O O . GLY A 1 487 ? -32.587 13.419 -8.403 1.00 78.31 487 GLY A O 1
ATOM 3887 N N . GLY A 1 488 ? -31.667 15.469 -8.205 1.00 80.81 488 GLY A N 1
ATOM 3888 C CA . GLY A 1 488 ? -30.343 15.136 -8.747 1.00 80.81 488 GLY A CA 1
ATOM 3889 C C . GLY A 1 488 ? -29.358 14.492 -7.764 1.00 80.81 488 GLY A C 1
ATOM 3890 O O . GLY A 1 488 ? -28.265 14.123 -8.185 1.00 80.81 488 GLY A O 1
ATOM 3891 N N . TRP A 1 489 ? -29.713 14.330 -6.482 1.00 87.06 489 TRP A N 1
ATOM 3892 C CA . TRP A 1 489 ? -28.791 13.850 -5.440 1.00 87.06 489 TRP A CA 1
ATOM 3893 C C . TRP A 1 489 ? -28.130 12.504 -5.773 1.00 87.06 489 TRP A C 1
ATOM 3895 O O . TRP A 1 489 ? -26.942 12.322 -5.509 1.00 87.06 489 TRP A O 1
ATOM 3905 N N . MET A 1 490 ? -28.857 11.572 -6.409 1.00 86.38 490 MET A N 1
ATOM 3906 C CA . MET A 1 490 ? -28.297 10.261 -6.773 1.00 86.38 490 MET A CA 1
ATOM 3907 C C . MET A 1 490 ? -27.078 10.360 -7.690 1.00 86.38 490 MET A C 1
ATOM 3909 O O . MET A 1 490 ? -26.173 9.544 -7.556 1.00 86.38 490 MET A O 1
ATOM 3913 N N . ALA A 1 491 ? -27.002 11.363 -8.570 1.00 79.62 491 ALA A N 1
ATOM 3914 C CA . ALA A 1 491 ? -25.832 11.546 -9.428 1.00 79.62 491 ALA A CA 1
ATOM 3915 C C . ALA A 1 491 ? -24.551 11.835 -8.622 1.00 79.62 491 ALA A C 1
ATOM 3917 O O . ALA A 1 491 ? -23.458 11.528 -9.087 1.00 79.62 491 ALA A O 1
ATOM 3918 N N . GLN A 1 492 ? -24.681 12.397 -7.416 1.00 77.31 492 GLN A N 1
ATOM 3919 C CA . GLN A 1 492 ? -23.551 12.719 -6.545 1.00 77.31 492 GLN A CA 1
ATOM 3920 C C . GLN A 1 492 ? -23.206 11.579 -5.586 1.00 77.31 492 GLN A C 1
ATOM 3922 O O . GLN A 1 492 ? -22.031 11.351 -5.306 1.00 77.31 492 GLN A O 1
ATOM 3927 N N . VAL A 1 493 ? -24.211 10.842 -5.103 1.00 78.88 493 VAL A N 1
ATOM 3928 C CA . VAL A 1 493 ? -24.005 9.859 -4.031 1.00 78.88 493 VAL A CA 1
ATOM 3929 C C . VAL A 1 493 ? -24.011 8.396 -4.479 1.00 78.88 493 VAL A C 1
ATOM 3931 O O . VAL A 1 493 ? -23.631 7.534 -3.691 1.00 78.88 493 VAL A O 1
ATOM 3934 N N . ALA A 1 494 ? -24.419 8.078 -5.715 1.00 78.75 494 ALA A N 1
ATOM 3935 C CA . ALA A 1 494 ? -24.584 6.688 -6.159 1.00 78.75 494 ALA A CA 1
ATOM 3936 C C . ALA A 1 494 ? -23.294 5.861 -6.047 1.00 78.75 494 ALA A C 1
ATOM 3938 O O . ALA A 1 494 ? -23.337 4.724 -5.583 1.00 78.75 494 ALA A O 1
ATOM 3939 N N . ASP A 1 495 ? -22.143 6.426 -6.418 1.00 64.44 495 ASP A N 1
ATOM 3940 C CA . ASP A 1 495 ? -20.850 5.746 -6.269 1.00 64.44 495 ASP A CA 1
ATOM 3941 C C . ASP A 1 495 ? -20.569 5.413 -4.797 1.00 64.44 495 ASP A C 1
ATOM 3943 O O . ASP A 1 495 ? -20.211 4.282 -4.470 1.00 64.44 495 ASP A O 1
ATOM 3947 N N . GLY A 1 496 ? -20.790 6.384 -3.904 1.00 67.00 496 GLY A N 1
ATOM 3948 C CA . GLY A 1 496 ? -20.619 6.222 -2.462 1.00 67.00 496 GLY A CA 1
ATOM 3949 C C . GLY A 1 496 ? -21.598 5.215 -1.860 1.00 67.00 496 GLY A C 1
ATOM 3950 O O . GLY A 1 496 ? -21.204 4.415 -1.021 1.00 67.00 496 GLY A O 1
ATOM 3951 N N . ALA A 1 497 ? -22.850 5.189 -2.322 1.00 77.19 497 ALA A N 1
ATOM 3952 C CA . ALA A 1 497 ? -23.873 4.250 -1.870 1.00 77.19 497 ALA A CA 1
ATOM 3953 C C . ALA A 1 497 ? -23.580 2.817 -2.320 1.00 77.19 497 ALA A C 1
ATOM 3955 O O . ALA A 1 497 ? -23.655 1.895 -1.505 1.00 77.19 497 ALA A O 1
ATOM 3956 N N . ARG A 1 498 ? -23.166 2.622 -3.580 1.00 78.31 498 ARG A N 1
ATOM 3957 C CA . ARG A 1 498 ? -22.701 1.312 -4.059 1.00 78.31 498 ARG A CA 1
ATOM 3958 C C . ARG A 1 498 ? -21.492 0.861 -3.261 1.00 78.31 498 ARG A C 1
ATOM 3960 O O . ARG A 1 498 ? -21.514 -0.240 -2.726 1.00 78.31 498 ARG A O 1
ATOM 3967 N N . ALA A 1 499 ? -20.479 1.716 -3.122 1.00 65.44 499 ALA A N 1
ATOM 3968 C CA . ALA A 1 499 ? -19.276 1.405 -2.361 1.00 65.44 499 ALA A CA 1
ATOM 3969 C C . ALA A 1 499 ? -19.584 1.110 -0.887 1.00 65.44 499 ALA A C 1
ATOM 3971 O O . ALA A 1 499 ? -19.053 0.152 -0.341 1.00 65.44 499 ALA A O 1
ATOM 3972 N N . GLY A 1 500 ? -20.458 1.880 -0.244 1.00 71.06 500 GLY A N 1
ATOM 3973 C CA . GLY A 1 500 ? -20.832 1.689 1.153 1.00 71.06 500 GLY A CA 1
ATOM 3974 C C . GLY A 1 500 ? -21.562 0.369 1.377 1.00 71.06 500 GLY A C 1
ATOM 3975 O O . GLY A 1 500 ? -21.145 -0.419 2.218 1.00 71.06 500 GLY A O 1
ATOM 3976 N N . LEU A 1 501 ? -22.574 0.061 0.558 1.00 74.94 501 LEU A N 1
ATOM 3977 C CA . LEU A 1 501 ? -23.260 -1.234 0.595 1.00 74.94 501 LEU A CA 1
ATOM 3978 C C . LEU A 1 501 ? -22.297 -2.380 0.325 1.00 74.94 501 LEU A C 1
ATOM 3980 O O . LEU A 1 501 ? -22.407 -3.437 0.927 1.00 74.94 501 LEU A O 1
ATOM 3984 N N . ALA A 1 502 ? -21.345 -2.176 -0.572 1.00 64.50 502 ALA A N 1
ATOM 3985 C CA . ALA A 1 502 ? -20.322 -3.144 -0.890 1.00 64.50 502 ALA A CA 1
ATOM 3986 C C . ALA A 1 502 ? -19.392 -3.376 0.334 1.00 64.50 502 ALA A C 1
ATOM 3988 O O . ALA A 1 502 ? -19.211 -4.516 0.754 1.00 64.50 502 ALA A O 1
ATOM 3989 N N . ASN A 1 503 ? -18.900 -2.311 0.976 1.00 59.28 503 ASN A N 1
ATOM 3990 C CA . ASN A 1 503 ? -17.737 -2.297 1.874 1.00 59.28 503 ASN A CA 1
ATOM 3991 C C . ASN A 1 503 ? -18.034 -2.310 3.398 1.00 59.28 503 ASN A C 1
ATOM 3993 O O . ASN A 1 503 ? -17.142 -1.973 4.168 1.00 59.28 503 ASN A O 1
ATOM 3997 N N . VAL A 1 504 ? -19.228 -2.668 3.886 1.00 55.31 504 VAL A N 1
ATOM 3998 C CA . VAL A 1 504 ? -19.577 -2.534 5.329 1.00 55.31 504 VAL A CA 1
ATOM 3999 C C . VAL A 1 504 ? -18.642 -3.259 6.320 1.00 55.31 504 VAL A C 1
ATOM 4001 O O . VAL A 1 504 ? -18.500 -2.802 7.449 1.00 55.31 504 VAL A O 1
ATOM 4004 N N . ASN A 1 505 ? -17.955 -4.324 5.898 1.00 57.88 505 ASN A N 1
ATOM 4005 C CA . ASN A 1 505 ? -16.946 -5.035 6.704 1.00 57.88 505 ASN A CA 1
ATOM 4006 C C . ASN A 1 505 ? -15.511 -4.793 6.211 1.00 57.88 505 ASN A C 1
ATOM 4008 O O . ASN A 1 505 ? -14.628 -5.624 6.423 1.00 57.88 505 ASN A O 1
ATOM 4012 N N . ALA A 1 506 ? -15.281 -3.704 5.477 1.00 67.50 506 ALA A N 1
ATOM 4013 C CA . ALA A 1 506 ? -13.945 -3.360 5.024 1.00 67.50 506 ALA A CA 1
ATOM 4014 C C . ALA A 1 506 ? -13.025 -3.081 6.225 1.00 67.50 506 ALA A C 1
ATOM 4016 O O . ALA A 1 506 ? -13.472 -2.488 7.213 1.00 67.50 506 ALA A O 1
ATOM 4017 N N . PRO A 1 507 ? -11.735 -3.446 6.137 1.00 81.31 507 PRO A N 1
ATOM 4018 C CA . PRO A 1 507 ? -10.740 -3.011 7.105 1.00 81.31 507 PRO A CA 1
ATOM 4019 C C . PRO A 1 507 ? -10.726 -1.477 7.261 1.00 81.31 507 PRO A C 1
ATOM 4021 O O . PRO A 1 507 ? -11.132 -0.749 6.340 1.00 81.31 507 PRO A O 1
ATOM 4024 N N . PRO A 1 508 ? -10.223 -0.948 8.392 1.00 88.25 508 PRO A N 1
ATOM 4025 C CA . PRO A 1 508 ? -10.044 0.492 8.580 1.00 88.25 508 PRO A CA 1
ATOM 4026 C C . PRO A 1 508 ? -9.311 1.147 7.401 1.00 88.25 508 PRO A C 1
ATOM 4028 O O . PRO A 1 508 ? -8.459 0.517 6.776 1.00 88.25 508 PRO A O 1
ATOM 4031 N N . VAL A 1 509 ? -9.657 2.392 7.050 1.00 89.44 509 VAL A N 1
ATOM 4032 C CA . VAL A 1 509 ? -9.022 3.100 5.921 1.00 89.44 509 VAL A CA 1
ATOM 4033 C C . VAL A 1 509 ? -7.513 3.215 6.143 1.00 89.44 509 VAL A C 1
ATOM 4035 O O . VAL A 1 509 ? -7.066 3.596 7.228 1.00 89.44 509 VAL A O 1
ATOM 4038 N N . ARG A 1 510 ? -6.750 2.885 5.095 1.00 96.00 510 ARG A N 1
ATOM 4039 C CA . ARG A 1 510 ? -5.284 2.885 5.074 1.00 96.00 510 ARG A CA 1
ATOM 4040 C C . ARG A 1 510 ? -4.719 4.152 4.440 1.00 96.00 510 ARG A C 1
ATOM 4042 O O . ARG A 1 510 ? -5.325 4.745 3.544 1.00 96.00 510 ARG A O 1
ATOM 4049 N N . ALA A 1 511 ? -3.526 4.550 4.867 1.00 97.44 511 ALA A N 1
ATOM 4050 C CA . ALA A 1 511 ? -2.839 5.758 4.418 1.00 97.44 511 ALA A CA 1
ATOM 4051 C C . ALA A 1 511 ? -2.543 5.744 2.906 1.00 97.44 511 ALA A C 1
ATOM 4053 O O . ALA A 1 511 ? -2.546 6.789 2.244 1.00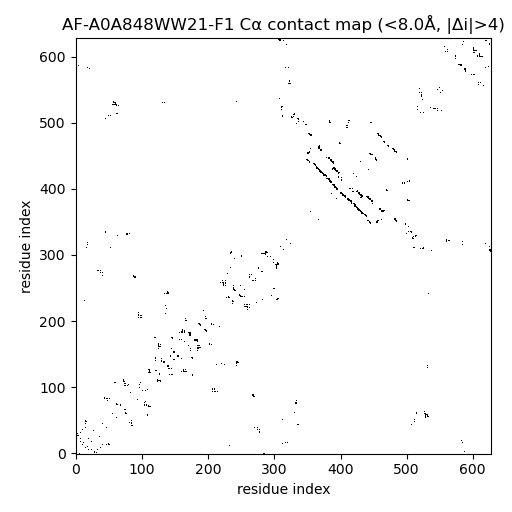 97.44 511 ALA A O 1
ATOM 4054 N N . SER A 1 512 ? -2.361 4.553 2.331 1.00 96.69 512 SER A N 1
ATOM 4055 C CA . SER A 1 512 ? -2.187 4.347 0.890 1.00 96.69 512 SER A CA 1
ATOM 4056 C C . SER A 1 512 ? -3.419 4.732 0.062 1.00 96.69 512 SER A C 1
ATOM 4058 O O . SER A 1 512 ? -3.285 4.963 -1.140 1.00 96.69 512 SER A O 1
ATOM 4060 N N . LEU A 1 513 ? -4.601 4.851 0.682 1.00 94.44 513 LEU A N 1
ATOM 4061 C CA . LEU A 1 513 ? -5.881 5.174 0.039 1.00 94.44 513 LEU A CA 1
ATOM 4062 C C . LEU A 1 513 ? -6.302 6.642 0.164 1.00 94.44 513 LEU A C 1
ATOM 4064 O O . LEU A 1 513 ? -7.374 7.022 -0.319 1.00 94.44 513 LEU A O 1
ATOM 4068 N N . VAL A 1 514 ? -5.485 7.471 0.811 1.00 92.56 514 VAL A N 1
ATOM 4069 C CA . VAL A 1 514 ? -5.757 8.900 0.996 1.00 92.56 514 VAL A CA 1
ATOM 4070 C C . VAL A 1 514 ? -4.675 9.766 0.359 1.00 92.56 514 VAL A C 1
ATOM 4072 O O . VAL A 1 514 ? -3.554 9.320 0.075 1.00 92.56 514 VAL A O 1
ATOM 4075 N N . LYS A 1 515 ? -5.023 11.034 0.121 1.00 92.00 515 LYS A N 1
ATOM 4076 C CA . LYS A 1 515 ? -4.075 12.060 -0.328 1.00 92.00 515 LYS A CA 1
ATOM 4077 C C . LYS A 1 515 ? -2.963 12.235 0.702 1.00 92.00 515 LYS A C 1
ATOM 4079 O O . LYS A 1 515 ? -3.220 12.222 1.900 1.00 92.00 515 LYS A O 1
ATOM 4084 N N . SER A 1 516 ? -1.743 12.455 0.219 1.00 93.19 516 SER A N 1
ATOM 4085 C CA . SER A 1 516 ? -0.618 12.775 1.093 1.00 93.19 516 SER A CA 1
ATOM 4086 C C . SER A 1 516 ? -0.807 14.145 1.743 1.00 93.19 516 SER A C 1
ATOM 4088 O O . SER A 1 516 ? -0.901 15.155 1.033 1.00 93.19 516 SER A O 1
ATOM 4090 N N . ASP A 1 517 ? -0.780 14.178 3.073 1.00 93.56 517 ASP A N 1
ATOM 4091 C CA . ASP A 1 517 ? -0.670 15.400 3.872 1.00 93.56 517 ASP A CA 1
ATOM 4092 C C . ASP A 1 517 ? 0.805 15.777 4.129 1.00 93.56 517 ASP A C 1
ATOM 4094 O O . ASP A 1 517 ? 1.717 15.169 3.560 1.00 93.56 517 ASP A O 1
ATOM 4098 N N . LEU A 1 518 ? 1.038 16.822 4.933 1.00 93.50 518 LEU A N 1
ATOM 4099 C CA . LEU A 1 518 ? 2.387 17.300 5.257 1.00 93.50 518 LEU A CA 1
ATOM 4100 C C . LEU A 1 518 ? 3.188 16.294 6.090 1.00 93.50 518 LEU A C 1
ATOM 4102 O O . LEU A 1 518 ? 4.367 16.106 5.805 1.00 93.50 518 LEU A O 1
ATOM 4106 N N . LEU A 1 519 ? 2.548 15.608 7.041 1.00 95.75 519 LEU A N 1
ATOM 4107 C CA . LEU A 1 519 ? 3.216 14.630 7.898 1.00 95.75 519 LEU A CA 1
ATOM 4108 C C . LEU A 1 519 ? 3.669 13.414 7.083 1.00 95.75 519 LEU A C 1
ATOM 4110 O O . LEU A 1 519 ? 4.796 12.956 7.211 1.00 95.75 519 LEU A O 1
ATOM 4114 N N . MET A 1 520 ? 2.835 12.913 6.171 1.00 96.19 520 MET A N 1
ATOM 4115 C CA . MET A 1 520 ? 3.240 11.824 5.279 1.00 96.19 520 MET A CA 1
ATOM 4116 C C . MET A 1 520 ? 4.424 12.219 4.388 1.00 96.19 520 MET A C 1
ATOM 4118 O O . MET A 1 520 ? 5.297 11.391 4.132 1.00 96.19 520 MET A O 1
ATOM 4122 N N . ARG A 1 521 ? 4.477 13.474 3.922 1.00 94.38 521 ARG A N 1
ATOM 4123 C CA . ARG A 1 521 ? 5.591 13.977 3.098 1.00 94.38 521 ARG A CA 1
ATOM 4124 C C . ARG A 1 521 ? 6.880 14.092 3.902 1.00 94.38 521 ARG A C 1
ATOM 4126 O O . ARG A 1 521 ? 7.920 13.678 3.400 1.00 94.38 521 ARG A O 1
ATOM 4133 N N . SER A 1 522 ? 6.827 14.604 5.134 1.00 94.62 522 SER A N 1
ATOM 4134 C CA . SER A 1 522 ? 8.009 14.673 6.003 1.00 94.62 522 SER A CA 1
ATOM 4135 C C . SER A 1 522 ? 8.499 13.288 6.428 1.00 94.62 522 SER A C 1
ATOM 4137 O O . SER A 1 522 ? 9.704 13.075 6.519 1.00 94.62 522 SER A O 1
ATOM 4139 N N . LEU A 1 523 ? 7.593 12.315 6.564 1.00 94.75 523 LEU A N 1
ATOM 4140 C CA . LEU A 1 523 ? 7.898 10.888 6.734 1.00 94.75 523 LEU A CA 1
ATOM 4141 C C . LEU A 1 523 ? 8.381 10.190 5.441 1.00 94.75 523 LEU A C 1
ATOM 4143 O O . LEU A 1 523 ? 8.554 8.970 5.426 1.00 94.75 523 LEU A O 1
ATOM 4147 N N . GLY A 1 524 ? 8.581 10.927 4.344 1.00 93.75 524 GLY A N 1
ATOM 4148 C CA . GLY A 1 524 ? 9.198 10.413 3.121 1.00 93.75 524 GLY A CA 1
ATOM 4149 C C . GLY A 1 524 ? 8.241 9.820 2.082 1.00 93.75 524 GLY A C 1
ATOM 4150 O O . GLY A 1 524 ? 8.697 9.100 1.193 1.00 93.75 524 GLY A O 1
ATOM 4151 N N . ARG A 1 525 ? 6.926 10.090 2.142 1.00 95.00 525 ARG A N 1
ATOM 4152 C CA . ARG A 1 525 ? 6.014 9.783 1.021 1.00 95.00 525 ARG A CA 1
ATOM 4153 C C . ARG A 1 525 ? 6.346 10.699 -0.171 1.00 95.00 525 ARG A C 1
ATOM 4155 O O . ARG A 1 525 ? 6.221 11.919 -0.035 1.00 95.00 525 ARG A O 1
ATOM 4162 N N . PRO A 1 526 ? 6.756 10.151 -1.331 1.00 92.88 526 PRO A N 1
ATOM 4163 C CA . PRO A 1 526 ? 7.186 10.965 -2.464 1.00 92.88 526 PRO A CA 1
ATOM 4164 C C . PRO A 1 526 ? 6.001 11.620 -3.186 1.00 92.88 526 PRO A C 1
ATOM 4166 O O . PRO A 1 526 ? 4.866 11.165 -3.082 1.00 92.88 526 PRO A O 1
ATOM 4169 N N . ASN A 1 527 ? 6.280 12.647 -3.994 1.00 85.19 527 ASN A N 1
ATOM 4170 C CA . ASN A 1 527 ? 5.301 13.305 -4.874 1.00 85.19 527 ASN A CA 1
ATOM 4171 C C . ASN A 1 527 ? 4.973 12.507 -6.157 1.00 85.19 527 ASN A C 1
ATOM 4173 O O . ASN A 1 527 ? 4.201 12.985 -6.981 1.00 85.19 527 ASN A O 1
ATOM 4177 N N . ARG A 1 528 ? 5.567 11.315 -6.339 1.00 90.56 528 ARG A N 1
ATOM 4178 C CA . ARG A 1 528 ? 5.288 10.318 -7.398 1.00 90.56 528 ARG A CA 1
ATOM 4179 C C . ARG A 1 528 ? 5.200 10.874 -8.830 1.00 90.56 528 ARG A C 1
ATOM 4181 O O . ARG A 1 528 ? 4.609 10.256 -9.710 1.00 90.56 528 ARG A O 1
ATOM 4188 N N . GLU A 1 529 ? 5.839 12.008 -9.112 1.00 86.06 529 GLU A N 1
ATOM 4189 C CA . GLU A 1 529 ? 5.953 12.555 -10.473 1.00 86.06 529 GLU A CA 1
ATOM 4190 C C . GLU A 1 529 ? 7.057 11.858 -11.276 1.00 86.06 529 GLU A C 1
ATOM 4192 O O . GLU A 1 529 ? 7.035 11.858 -12.509 1.00 86.06 529 GLU A O 1
ATOM 4197 N N . GLN A 1 530 ? 7.992 11.213 -10.580 1.00 88.25 530 GLN A N 1
ATOM 4198 C CA . GLN A 1 530 ? 9.065 10.384 -11.116 1.00 88.25 530 GLN A CA 1
ATOM 4199 C C . GLN A 1 530 ? 9.030 9.001 -10.466 1.00 88.25 530 GLN A C 1
ATOM 4201 O O . GLN A 1 530 ? 8.429 8.826 -9.406 1.00 88.25 530 GLN A O 1
ATOM 4206 N N . VAL A 1 531 ? 9.643 8.018 -11.128 1.00 92.50 531 VAL A N 1
ATOM 4207 C CA . VAL A 1 531 ? 9.803 6.671 -10.572 1.00 92.50 531 VAL A CA 1
ATOM 4208 C C . VAL A 1 531 ? 10.660 6.766 -9.312 1.00 92.50 531 VAL A C 1
ATOM 4210 O O . VAL A 1 531 ? 11.775 7.290 -9.365 1.00 92.50 531 VAL A O 1
ATOM 4213 N N . VAL A 1 532 ? 10.149 6.244 -8.199 1.00 94.38 532 VAL A N 1
ATOM 4214 C CA . VAL A 1 532 ? 10.885 6.122 -6.937 1.00 94.38 532 VAL A CA 1
ATOM 4215 C C . VAL A 1 532 ? 11.108 4.642 -6.658 1.00 94.38 532 VAL A C 1
ATOM 4217 O O . VAL A 1 532 ? 10.170 3.886 -6.425 1.00 94.38 532 VAL A O 1
ATOM 4220 N N . THR A 1 533 ? 12.367 4.221 -6.734 1.00 93.44 533 THR A N 1
ATOM 4221 C CA . THR A 1 533 ? 12.791 2.819 -6.610 1.00 93.44 533 THR A CA 1
ATOM 4222 C C . THR A 1 533 ? 13.221 2.453 -5.192 1.00 93.44 533 THR A C 1
ATOM 4224 O O . THR A 1 533 ? 13.101 1.293 -4.802 1.00 93.44 533 THR A O 1
ATOM 4227 N N . VAL A 1 534 ? 13.699 3.443 -4.435 1.00 91.31 534 VAL A N 1
ATOM 4228 C CA . VAL A 1 534 ? 14.144 3.357 -3.040 1.00 91.31 534 VAL A CA 1
ATOM 4229 C C . VAL A 1 534 ? 13.735 4.652 -2.336 1.00 91.31 534 VAL A C 1
ATOM 4231 O O . VAL A 1 534 ? 13.785 5.726 -2.939 1.00 91.31 534 VAL A O 1
ATOM 4234 N N . ARG A 1 535 ? 13.319 4.562 -1.068 1.00 91.12 535 ARG A N 1
ATOM 4235 C CA . ARG A 1 535 ? 13.104 5.731 -0.203 1.00 91.12 535 ARG A CA 1
ATOM 4236 C C . ARG A 1 535 ? 14.319 5.906 0.722 1.00 91.12 535 ARG A C 1
ATOM 4238 O O . ARG A 1 535 ? 14.916 4.900 1.092 1.00 91.12 535 ARG A O 1
ATOM 4245 N N . PRO A 1 536 ? 14.690 7.138 1.109 1.00 85.12 536 PRO A N 1
ATOM 4246 C CA . PRO A 1 536 ? 15.755 7.349 2.086 1.00 85.12 536 PRO A CA 1
ATOM 4247 C C . PRO A 1 536 ? 15.431 6.685 3.434 1.00 85.12 536 PRO A C 1
ATOM 4249 O O . PRO A 1 536 ? 14.330 6.853 3.954 1.00 85.12 536 PRO A O 1
ATOM 4252 N N . GLU A 1 537 ? 16.399 5.971 4.010 1.00 82.94 537 GLU A N 1
ATOM 4253 C CA . GLU A 1 537 ? 16.269 5.293 5.315 1.00 82.94 537 GLU A CA 1
ATOM 4254 C C . GLU A 1 537 ? 16.791 6.155 6.486 1.00 82.94 537 GLU A C 1
ATOM 4256 O O . GLU A 1 537 ? 16.551 5.864 7.661 1.00 82.94 537 GLU A O 1
ATOM 4261 N N . GLN A 1 538 ? 17.503 7.245 6.187 1.00 85.00 538 GLN A N 1
ATOM 4262 C CA . GLN A 1 538 ? 18.012 8.176 7.194 1.00 85.00 538 GLN A CA 1
ATOM 4263 C C . GLN A 1 538 ? 16.924 9.163 7.640 1.00 85.00 538 GLN A C 1
ATOM 4265 O O . GLN A 1 538 ? 16.121 9.634 6.834 1.00 85.00 538 GLN A O 1
ATOM 4270 N N . LEU A 1 539 ? 16.915 9.500 8.935 1.00 87.69 539 LEU A N 1
ATOM 4271 C CA . LEU A 1 539 ? 16.005 10.507 9.484 1.00 87.69 539 LEU A CA 1
ATOM 4272 C C . LEU A 1 539 ? 16.382 11.885 8.938 1.00 87.69 539 LEU A C 1
ATOM 4274 O O . LEU A 1 539 ? 17.489 12.362 9.182 1.00 87.69 539 LEU A O 1
ATOM 4278 N N . SER A 1 540 ? 15.456 12.550 8.252 1.00 90.94 540 SER A N 1
ATOM 4279 C CA . SER A 1 540 ? 15.678 13.935 7.834 1.00 90.94 540 SER A CA 1
ATOM 4280 C C . SER A 1 540 ? 15.419 14.916 8.981 1.00 90.94 540 SER A C 1
ATOM 4282 O O . SER A 1 540 ? 14.612 14.654 9.875 1.00 90.94 540 SER A O 1
ATOM 4284 N N . THR A 1 541 ? 16.044 16.096 8.928 1.00 92.31 541 THR A N 1
ATOM 4285 C CA . THR A 1 541 ? 15.781 17.182 9.889 1.00 92.31 541 THR A CA 1
ATOM 4286 C C . THR A 1 541 ? 14.302 17.569 9.921 1.00 92.31 541 THR A C 1
ATOM 4288 O O . THR A 1 541 ? 13.742 17.759 10.997 1.00 92.31 541 THR A O 1
ATOM 4291 N N . LEU A 1 542 ? 13.652 17.644 8.753 1.00 92.38 542 LEU A N 1
ATOM 4292 C CA . LEU A 1 542 ? 12.223 17.953 8.656 1.00 92.38 542 LEU A CA 1
ATOM 4293 C C . LEU A 1 542 ? 11.377 16.890 9.366 1.00 92.38 542 LEU A C 1
ATOM 4295 O O . LEU A 1 542 ? 10.473 17.232 10.120 1.00 92.38 542 LEU A O 1
ATOM 4299 N N . GLN A 1 543 ? 11.703 15.612 9.161 1.00 92.88 543 GLN A N 1
ATOM 4300 C CA . GLN A 1 543 ? 11.022 14.503 9.823 1.00 92.88 543 GLN A CA 1
ATOM 4301 C C . GLN A 1 543 ? 11.188 14.568 11.344 1.00 92.88 543 GLN A C 1
ATOM 4303 O O . GLN A 1 543 ? 10.217 14.387 12.071 1.00 92.88 543 GLN A O 1
ATOM 4308 N N . ALA A 1 544 ? 12.400 14.852 11.830 1.00 93.00 544 ALA A N 1
ATOM 4309 C CA . ALA A 1 544 ? 12.675 14.983 13.258 1.00 93.00 544 ALA A CA 1
ATOM 4310 C C . ALA A 1 544 ? 11.860 16.118 13.905 1.00 93.00 544 ALA A C 1
ATOM 4312 O O . ALA A 1 544 ? 11.290 15.926 14.977 1.00 93.00 544 ALA A O 1
ATOM 4313 N N . ILE A 1 545 ? 11.763 17.275 13.239 1.00 94.12 545 ILE A N 1
ATOM 4314 C CA . ILE A 1 545 ? 10.966 18.416 13.713 1.00 94.12 545 ILE A CA 1
ATOM 4315 C C . ILE A 1 545 ? 9.474 18.055 13.741 1.00 94.12 545 ILE A C 1
ATOM 4317 O O . ILE A 1 545 ? 8.832 18.218 14.776 1.00 94.12 545 ILE A O 1
ATOM 4321 N N . ASP A 1 546 ? 8.936 17.502 12.651 1.00 93.88 546 ASP A N 1
ATOM 4322 C CA . ASP A 1 546 ? 7.513 17.149 12.561 1.00 93.88 546 ASP A CA 1
ATOM 4323 C C . ASP A 1 546 ? 7.102 16.062 13.569 1.00 93.88 546 ASP A C 1
ATOM 4325 O O . ASP A 1 546 ? 6.004 16.124 14.120 1.00 93.88 546 ASP A O 1
ATOM 4329 N N . LEU A 1 547 ? 7.967 15.082 13.851 1.00 94.38 547 LEU A N 1
ATOM 4330 C CA . LEU A 1 547 ? 7.708 14.071 14.883 1.00 94.38 547 LEU A CA 1
ATOM 4331 C C . LEU A 1 547 ? 7.738 14.657 16.305 1.00 94.38 547 LEU A C 1
ATOM 4333 O O . LEU A 1 547 ? 7.007 14.187 17.179 1.00 94.38 547 LEU A O 1
ATOM 4337 N N . ALA A 1 548 ? 8.554 15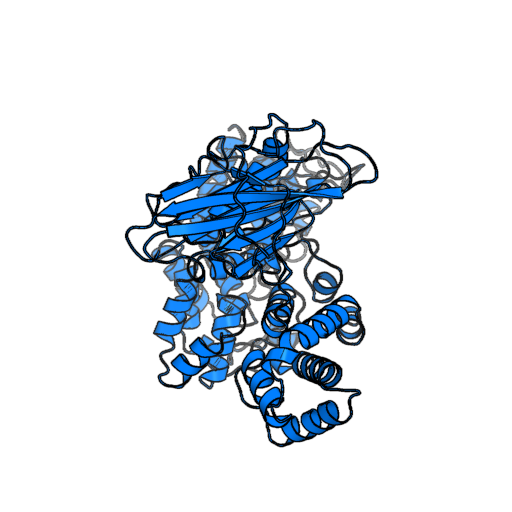.688 16.536 1.00 92.44 548 ALA A N 1
ATOM 4338 C CA . ALA A 1 548 ? 8.684 16.325 17.841 1.00 92.44 548 ALA A CA 1
ATOM 4339 C C . ALA A 1 548 ? 7.557 17.326 18.141 1.00 92.44 548 ALA A C 1
ATOM 4341 O O . ALA A 1 548 ? 7.091 17.389 19.274 1.00 92.44 548 ALA A O 1
ATOM 4342 N N . ASN A 1 549 ? 7.129 18.129 17.161 1.00 92.19 549 ASN A N 1
ATOM 4343 C CA . ASN A 1 549 ? 6.183 19.230 17.400 1.00 92.19 549 ASN A CA 1
ATOM 4344 C C . ASN A 1 549 ? 5.162 19.471 16.268 1.00 92.19 549 ASN A C 1
ATOM 4346 O O . ASN A 1 549 ? 4.476 20.499 16.247 1.00 92.19 549 ASN A O 1
ATOM 4350 N N . GLY A 1 550 ? 5.033 18.537 15.324 1.00 95.44 550 GLY A N 1
ATOM 4351 C CA . GLY A 1 550 ? 4.120 18.656 14.194 1.00 95.44 550 GLY A CA 1
ATOM 4352 C C . GLY A 1 550 ? 2.648 18.571 14.606 1.00 95.44 550 GLY A C 1
ATOM 4353 O O . GLY A 1 550 ? 2.178 17.568 15.143 1.00 95.44 550 GLY A O 1
ATOM 4354 N N . LYS A 1 551 ? 1.868 19.599 14.244 1.00 96.00 551 LYS A N 1
ATOM 4355 C CA . LYS A 1 551 ? 0.441 19.726 14.607 1.00 96.00 551 LYS A CA 1
ATOM 4356 C C . LYS A 1 551 ? -0.428 18.533 14.196 1.00 96.00 551 LYS A C 1
ATOM 4358 O O . LYS A 1 551 ? -1.402 18.231 14.880 1.00 96.00 551 LYS A O 1
ATOM 4363 N N . ILE A 1 552 ? -0.118 17.886 13.069 1.00 95.31 552 ILE A N 1
ATOM 4364 C CA . ILE A 1 552 ? -0.902 16.745 12.571 1.00 95.31 552 ILE A CA 1
ATOM 4365 C C . ILE A 1 552 ? -0.754 15.554 13.520 1.00 95.31 552 ILE A C 1
ATOM 4367 O O . ILE A 1 552 ? -1.768 14.984 13.924 1.00 95.31 552 ILE A O 1
ATOM 4371 N N . LEU A 1 553 ? 0.481 15.212 13.908 1.00 96.94 553 LEU A N 1
ATOM 4372 C CA . LEU A 1 553 ? 0.741 14.102 14.822 1.00 96.94 553 LEU A CA 1
AT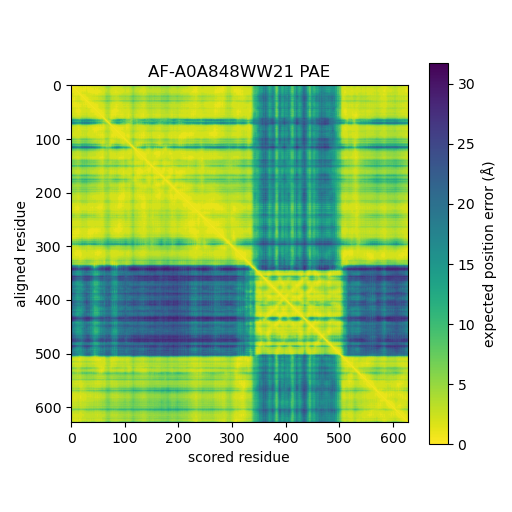OM 4373 C C . LEU A 1 553 ? 0.160 14.399 16.206 1.00 96.94 553 LEU A C 1
ATOM 4375 O O . LEU A 1 553 ? -0.612 13.591 16.712 1.00 96.94 553 LEU A O 1
ATOM 4379 N N . THR A 1 554 ? 0.425 15.584 16.762 1.00 96.25 554 THR A N 1
ATOM 4380 C CA . THR A 1 554 ? -0.156 16.014 18.045 1.00 96.25 554 THR A CA 1
ATOM 4381 C C . THR A 1 554 ? -1.684 15.925 18.026 1.00 96.25 554 THR A C 1
ATOM 4383 O O . THR A 1 554 ? -2.290 15.341 18.918 1.00 96.25 554 THR A O 1
ATOM 4386 N N . GLY A 1 555 ? -2.336 16.403 16.961 1.00 95.69 555 GLY A N 1
ATOM 4387 C CA . GLY A 1 555 ? -3.790 16.314 16.834 1.00 95.69 555 GLY A CA 1
ATOM 4388 C C . GLY A 1 555 ? -4.320 14.875 16.739 1.00 95.69 555 GLY A C 1
ATOM 4389 O O . GLY A 1 555 ? -5.427 14.604 17.207 1.00 95.69 555 GLY A O 1
ATOM 4390 N N . LEU A 1 556 ? -3.565 13.948 16.135 1.00 95.44 556 LEU A N 1
ATOM 4391 C CA . LEU A 1 556 ? -3.907 12.519 16.119 1.00 95.44 556 LEU A CA 1
ATOM 4392 C C . LEU A 1 556 ? -3.800 11.906 17.518 1.00 95.44 556 LEU A C 1
ATOM 4394 O O . LEU A 1 556 ? -4.701 11.172 17.920 1.00 95.44 556 LEU A O 1
ATOM 4398 N N . LEU A 1 557 ? -2.750 12.246 18.265 1.00 96.94 557 LEU A N 1
ATOM 4399 C CA . LEU A 1 557 ? -2.533 11.764 19.628 1.00 96.94 557 LEU A CA 1
ATOM 4400 C C . LEU A 1 557 ? -3.591 12.287 20.602 1.00 96.94 557 LEU A C 1
ATOM 4402 O O . LEU A 1 557 ? -4.170 11.491 21.332 1.00 96.94 557 LEU A O 1
ATOM 4406 N N . GLN A 1 558 ? -3.945 13.572 20.527 1.00 94.88 558 GLN A N 1
ATOM 4407 C CA . GLN A 1 558 ? -5.014 14.177 21.334 1.00 94.88 558 GLN A CA 1
ATOM 4408 C C . GLN A 1 558 ? -6.365 13.485 21.133 1.00 94.88 558 GLN A C 1
ATOM 4410 O O . GLN A 1 558 ? -7.053 13.125 22.093 1.00 94.88 558 GLN A O 1
ATOM 4415 N N . ARG A 1 559 ? -6.756 13.261 19.869 1.00 91.50 559 ARG A N 1
ATOM 4416 C CA . ARG A 1 559 ? -7.979 12.504 19.551 1.00 91.50 559 ARG A CA 1
ATOM 4417 C C . ARG A 1 559 ? -7.865 11.051 20.003 1.00 91.50 559 ARG A C 1
ATOM 4419 O O . ARG A 1 559 ? -8.839 10.494 20.499 1.00 91.50 559 ARG A O 1
ATOM 4426 N N . GLY A 1 560 ? -6.683 10.458 19.862 1.00 91.19 560 GLY A N 1
ATOM 4427 C CA . GLY A 1 560 ? -6.389 9.107 20.315 1.00 91.19 560 GLY A CA 1
ATOM 4428 C C . GLY A 1 560 ? -6.577 8.922 21.810 1.00 91.19 560 GLY A C 1
ATOM 4429 O O . GLY A 1 560 ? -7.307 8.030 22.230 1.00 91.19 560 GLY A O 1
ATOM 4430 N N . ALA A 1 561 ? -5.990 9.806 22.610 1.00 94.12 561 ALA A N 1
ATOM 4431 C CA . ALA A 1 561 ? -6.147 9.807 24.054 1.00 94.12 561 ALA A CA 1
ATOM 4432 C C . ALA A 1 561 ? -7.624 9.924 24.458 1.00 94.12 561 ALA A C 1
ATOM 4434 O O . ALA A 1 561 ? -8.091 9.162 25.300 1.00 94.12 561 ALA A O 1
ATOM 4435 N N . ALA A 1 562 ? -8.394 10.799 23.799 1.00 89.19 562 ALA A N 1
ATOM 4436 C CA . ALA A 1 562 ? -9.835 10.911 24.033 1.00 89.19 562 ALA A CA 1
ATOM 4437 C C . ALA A 1 562 ? -10.609 9.626 23.666 1.00 89.19 562 ALA A C 1
ATOM 4439 O O . ALA A 1 562 ? -11.514 9.222 24.395 1.00 89.19 562 ALA A O 1
ATOM 4440 N N . ASN A 1 563 ? -10.246 8.954 22.569 1.00 88.31 563 ASN A N 1
ATOM 4441 C CA . ASN A 1 563 ? -10.873 7.697 22.144 1.00 88.31 563 ASN A CA 1
ATOM 4442 C C . ASN A 1 563 ? -10.549 6.515 23.074 1.00 88.31 563 ASN A C 1
ATOM 4444 O O . ASN A 1 563 ? -11.340 5.575 23.181 1.00 88.31 563 ASN A O 1
ATOM 4448 N N . LEU A 1 564 ? -9.374 6.534 23.704 1.00 90.94 564 LEU A N 1
ATOM 4449 C CA . LEU A 1 564 ? -8.869 5.458 24.557 1.00 90.94 564 LEU A CA 1
ATOM 4450 C C . LEU A 1 564 ? -9.201 5.651 26.041 1.00 90.94 564 LEU A C 1
ATOM 4452 O O . LEU A 1 564 ? -9.186 4.681 26.793 1.00 90.94 564 LEU A O 1
ATOM 4456 N N . GLU A 1 565 ? -9.546 6.864 26.471 1.00 86.44 565 GLU A N 1
ATOM 4457 C CA . GLU A 1 565 ? -9.851 7.185 27.871 1.00 86.44 565 GLU A CA 1
ATOM 4458 C C . GLU A 1 565 ? -10.907 6.248 28.479 1.00 86.44 565 GLU A C 1
ATOM 4460 O O . GLU A 1 565 ? -10.745 5.757 29.595 1.00 86.44 565 GLU A O 1
ATOM 4465 N N . GLY A 1 566 ? -11.965 5.937 27.723 1.00 87.75 566 GLY A N 1
ATOM 4466 C CA . GLY A 1 566 ? -13.007 5.009 28.170 1.00 87.75 566 GLY A CA 1
ATOM 4467 C C . GLY A 1 566 ? -12.530 3.558 28.302 1.00 87.75 566 GLY A C 1
ATOM 4468 O O . GLY A 1 566 ? -13.034 2.830 29.151 1.00 87.75 566 GLY A O 1
ATOM 4469 N N . GLU A 1 567 ? -11.555 3.138 27.492 1.00 89.94 567 GLU A N 1
ATOM 4470 C CA . GLU A 1 567 ? -10.972 1.790 27.546 1.00 89.94 567 GLU A CA 1
ATOM 4471 C C . GLU A 1 567 ? -10.087 1.605 28.785 1.00 89.94 567 GLU A C 1
ATOM 4473 O O . GLU A 1 567 ? -10.107 0.549 29.419 1.00 89.94 567 GLU A O 1
ATOM 4478 N N . PHE A 1 568 ? -9.338 2.645 29.149 1.00 93.31 568 PHE A N 1
ATOM 4479 C CA . PHE A 1 568 ? -8.372 2.613 30.247 1.00 93.31 568 PHE A CA 1
ATOM 4480 C C . PHE A 1 568 ? -8.904 3.180 31.567 1.00 93.31 568 PHE A C 1
ATOM 4482 O O . PHE A 1 568 ? -8.161 3.293 32.541 1.00 93.31 568 PHE A O 1
ATOM 4489 N N . SER A 1 569 ? -10.193 3.515 31.630 1.00 91.75 569 SER A N 1
ATOM 4490 C CA . SER A 1 569 ? -10.807 4.093 32.823 1.00 91.75 569 SER A CA 1
ATOM 4491 C C . SER A 1 569 ? -10.628 3.187 34.049 1.00 91.75 569 SER A C 1
ATOM 4493 O O . SER A 1 569 ? -11.023 2.022 34.042 1.00 91.75 569 SER A O 1
ATOM 4495 N N . GLY A 1 570 ? -10.014 3.730 35.105 1.00 88.81 570 GLY A N 1
ATOM 4496 C CA . GLY A 1 570 ? -9.766 3.024 36.367 1.00 88.81 570 GLY A CA 1
ATOM 4497 C C . GLY A 1 570 ? -8.623 2.002 36.338 1.00 88.81 570 GLY A C 1
ATOM 4498 O O . GLY A 1 570 ? -8.408 1.328 37.344 1.00 88.81 570 GLY A O 1
ATOM 4499 N N . GLN A 1 571 ? -7.890 1.874 35.227 1.00 94.44 571 GLN A N 1
ATOM 4500 C CA . GLN A 1 571 ? -6.713 1.007 35.159 1.00 94.44 571 GLN A CA 1
ATOM 4501 C C . GLN A 1 571 ? -5.467 1.713 35.725 1.00 94.44 571 GLN A C 1
ATOM 4503 O O . GLN A 1 571 ? -5.323 2.923 35.543 1.00 94.44 571 GLN A O 1
ATOM 4508 N N . PRO A 1 572 ? -4.550 0.981 36.387 1.00 94.50 572 PRO A N 1
ATOM 4509 C CA . PRO A 1 572 ? -3.274 1.540 36.826 1.00 94.50 572 PRO A CA 1
ATOM 4510 C C . PRO A 1 572 ? -2.369 1.855 35.626 1.00 94.50 572 PRO A C 1
ATOM 4512 O O . PRO A 1 572 ? -2.443 1.173 34.596 1.00 94.50 572 PRO A O 1
ATOM 4515 N N . ALA A 1 573 ? -1.495 2.857 35.771 1.00 94.81 573 ALA A N 1
ATOM 4516 C CA . ALA A 1 573 ? -0.614 3.340 34.704 1.00 94.81 573 ALA A CA 1
ATOM 4517 C C . ALA A 1 573 ? 0.209 2.204 34.075 1.00 94.81 573 ALA A C 1
ATOM 4519 O O . ALA A 1 573 ? 0.264 2.080 32.853 1.00 94.81 573 ALA A O 1
ATOM 4520 N N . GLU A 1 574 ? 0.739 1.296 34.895 1.00 96.25 574 GLU A N 1
ATOM 4521 C CA . GLU A 1 574 ? 1.553 0.155 34.463 1.00 96.25 574 GLU A CA 1
ATOM 4522 C C . GLU A 1 574 ? 0.794 -0.737 33.476 1.00 96.25 574 GLU A C 1
ATOM 4524 O O . GLU A 1 574 ? 1.355 -1.205 32.484 1.00 96.25 574 GLU A O 1
ATOM 4529 N N . LYS A 1 575 ? -0.508 -0.951 33.708 1.00 96.06 575 LYS A N 1
ATOM 4530 C CA . LYS A 1 575 ? -1.330 -1.802 32.841 1.00 96.06 575 LYS A CA 1
ATOM 4531 C C . LYS A 1 575 ? -1.647 -1.125 31.512 1.00 96.06 575 LYS A C 1
ATOM 4533 O O . LYS A 1 575 ? -1.669 -1.790 30.470 1.00 96.06 575 LYS A O 1
ATOM 4538 N N . ILE A 1 576 ? -1.867 0.187 31.546 1.00 95.94 576 ILE A N 1
ATOM 4539 C CA . ILE A 1 576 ? -2.065 1.013 30.352 1.00 95.94 576 ILE A CA 1
ATOM 4540 C C . ILE A 1 576 ? -0.799 0.957 29.489 1.00 95.94 576 ILE A C 1
ATOM 4542 O O . ILE A 1 576 ? -0.871 0.610 28.309 1.00 95.94 576 ILE A O 1
ATOM 4546 N N . ILE A 1 577 ? 0.364 1.215 30.094 1.00 97.38 577 ILE A N 1
ATOM 4547 C CA . ILE A 1 577 ? 1.671 1.213 29.425 1.00 97.38 577 ILE A CA 1
ATOM 4548 C C . ILE A 1 577 ? 1.984 -0.171 28.850 1.00 97.38 577 ILE A C 1
ATOM 4550 O O . ILE A 1 577 ? 2.348 -0.264 27.678 1.00 97.38 577 ILE A O 1
ATOM 4554 N N . GLU A 1 578 ? 1.775 -1.250 29.618 1.00 97.19 578 GLU A N 1
ATOM 4555 C CA . GLU A 1 578 ? 1.946 -2.627 29.134 1.00 97.19 578 GLU A CA 1
ATOM 4556 C C . GLU A 1 578 ? 1.108 -2.873 27.875 1.00 97.19 578 GLU A C 1
ATOM 4558 O O . GLU A 1 578 ? 1.618 -3.374 26.872 1.00 97.19 578 GLU A O 1
ATOM 4563 N N . THR A 1 579 ? -0.167 -2.477 27.901 1.00 95.94 579 THR A N 1
ATOM 4564 C CA . THR A 1 579 ? -1.091 -2.665 26.776 1.00 95.94 579 THR A CA 1
ATOM 4565 C C . THR A 1 579 ? -0.641 -1.879 25.542 1.00 95.94 579 THR A C 1
ATOM 4567 O O . THR A 1 579 ? -0.627 -2.424 24.436 1.00 95.94 579 THR A O 1
ATOM 4570 N N . LEU A 1 580 ? -0.231 -0.617 25.711 1.00 96.06 580 LEU A N 1
ATOM 4571 C CA . LEU A 1 580 ? 0.240 0.229 24.611 1.00 96.06 580 LEU A CA 1
ATOM 4572 C C . LEU A 1 580 ? 1.546 -0.293 23.995 1.00 96.06 580 LEU A C 1
ATOM 4574 O O . LEU A 1 580 ? 1.639 -0.382 22.771 1.00 96.06 580 LEU A O 1
ATOM 4578 N N . PHE A 1 581 ? 2.511 -0.724 24.811 1.00 96.38 581 PHE A N 1
ATOM 4579 C CA . PHE A 1 581 ? 3.751 -1.358 24.340 1.00 96.38 581 PHE A CA 1
ATOM 4580 C C . PHE A 1 581 ? 3.471 -2.618 23.537 1.00 96.38 581 PHE A C 1
ATOM 4582 O O . PHE A 1 581 ? 3.951 -2.790 22.417 1.00 96.38 581 PHE A O 1
ATOM 4589 N N . VAL A 1 582 ? 2.638 -3.489 24.089 1.00 95.69 582 VAL A N 1
ATOM 4590 C CA . VAL A 1 582 ? 2.304 -4.758 23.462 1.00 95.69 582 VAL A CA 1
ATOM 4591 C C . VAL A 1 582 ? 1.590 -4.540 22.121 1.00 95.69 582 VAL A C 1
ATOM 4593 O O . VAL A 1 582 ? 1.852 -5.274 21.168 1.00 95.69 582 VAL A O 1
ATOM 4596 N N . ARG A 1 583 ? 0.745 -3.508 21.996 1.00 95.81 583 ARG A N 1
ATOM 4597 C CA . ARG A 1 583 ? 0.109 -3.135 20.720 1.00 95.81 583 ARG A CA 1
ATOM 4598 C C . ARG A 1 583 ? 1.083 -2.497 19.726 1.00 95.81 583 ARG A C 1
ATOM 4600 O O . ARG A 1 583 ? 0.991 -2.782 18.538 1.00 95.81 583 ARG A O 1
ATOM 4607 N N . ALA A 1 584 ? 2.009 -1.657 20.185 1.00 96.50 584 ALA A N 1
ATOM 4608 C CA . ALA A 1 584 ? 2.892 -0.870 19.321 1.00 96.50 584 ALA A CA 1
ATOM 4609 C C . ALA A 1 584 ? 4.154 -1.629 18.863 1.00 96.50 584 ALA A C 1
ATOM 4611 O O . ALA A 1 584 ? 4.577 -1.533 17.706 1.00 96.50 584 ALA A O 1
ATOM 4612 N N . VAL A 1 585 ? 4.760 -2.401 19.767 1.00 95.38 585 VAL A N 1
ATOM 4613 C CA . VAL A 1 585 ? 6.061 -3.064 19.568 1.00 95.38 585 VAL A CA 1
ATOM 4614 C C . VAL A 1 585 ? 6.034 -4.572 19.841 1.00 95.38 585 VAL A C 1
ATOM 4616 O O . VAL A 1 585 ? 7.070 -5.218 19.753 1.00 95.38 585 VAL A O 1
ATOM 4619 N N . SER A 1 586 ? 4.858 -5.161 20.101 1.00 94.81 586 SER A N 1
ATOM 4620 C CA . SER A 1 586 ? 4.651 -6.621 20.240 1.00 94.81 586 SER A CA 1
ATOM 4621 C C . SER A 1 586 ? 5.383 -7.302 21.406 1.00 94.81 586 SER A C 1
ATOM 4623 O O . SER A 1 586 ? 5.397 -8.527 21.480 1.00 94.81 586 SER A O 1
ATOM 4625 N N . ARG A 1 587 ? 5.917 -6.530 22.358 1.00 93.44 587 ARG A N 1
ATOM 4626 C CA . ARG A 1 587 ? 6.513 -7.011 23.614 1.00 93.44 587 ARG A CA 1
ATOM 4627 C C . ARG A 1 587 ? 6.021 -6.183 24.797 1.00 93.44 587 ARG A C 1
ATOM 4629 O O . ARG A 1 587 ? 5.488 -5.093 24.608 1.00 93.44 587 ARG A O 1
ATOM 4636 N N . LYS A 1 588 ? 6.252 -6.674 26.012 1.00 95.06 588 LYS A N 1
ATOM 4637 C CA . LYS A 1 588 ? 6.057 -5.890 27.239 1.00 95.06 588 LYS A CA 1
ATOM 4638 C C . LYS A 1 588 ? 7.153 -4.818 27.389 1.00 95.06 588 LYS A C 1
ATOM 4640 O O . LYS A 1 588 ? 8.256 -5.016 26.858 1.00 95.06 588 LYS A O 1
ATOM 4645 N N . PRO A 1 589 ? 6.875 -3.700 28.084 1.00 96.75 589 PRO A N 1
ATOM 4646 C CA . PRO A 1 589 ? 7.919 -2.767 28.494 1.00 96.75 589 PRO A CA 1
ATOM 4647 C C . PRO A 1 589 ? 8.868 -3.470 29.473 1.00 96.75 589 PRO A C 1
ATOM 4649 O O . PRO A 1 589 ? 8.459 -4.370 30.207 1.00 96.75 589 PRO A O 1
ATOM 4652 N N . SER A 1 590 ? 10.136 -3.075 29.476 1.00 96.50 590 SER A N 1
ATOM 4653 C CA . SER A 1 590 ? 11.062 -3.397 30.564 1.00 96.50 590 SER A CA 1
ATOM 4654 C C . SER A 1 590 ? 10.674 -2.647 31.839 1.00 96.50 590 SER A C 1
ATOM 4656 O O . SER A 1 590 ? 9.962 -1.643 31.780 1.00 96.50 590 SER A O 1
ATOM 4658 N N . ASP A 1 591 ? 11.190 -3.085 32.987 1.00 96.88 591 ASP A N 1
ATOM 4659 C CA . ASP A 1 591 ? 10.909 -2.433 34.271 1.00 96.88 591 ASP A CA 1
ATOM 4660 C C . ASP A 1 591 ? 11.308 -0.947 34.260 1.00 96.88 591 ASP A C 1
ATOM 4662 O O . ASP A 1 591 ? 10.572 -0.097 34.757 1.00 96.88 591 ASP A O 1
ATOM 4666 N N . SER A 1 592 ? 12.432 -0.616 33.612 1.00 96.62 592 SER A N 1
ATOM 4667 C CA . SER A 1 592 ? 12.877 0.771 33.441 1.00 96.62 592 SER A CA 1
ATOM 4668 C C . SER A 1 592 ? 11.948 1.578 32.533 1.00 96.62 592 SER A C 1
ATOM 4670 O O . SER A 1 592 ? 11.646 2.723 32.857 1.00 96.62 592 SER A O 1
ATOM 4672 N N . GLU A 1 593 ? 11.503 1.018 31.402 1.00 97.06 593 GLU A N 1
ATOM 4673 C CA . GLU A 1 593 ? 10.553 1.698 30.507 1.00 97.06 593 GLU A CA 1
ATOM 4674 C C . GLU A 1 593 ? 9.216 1.935 31.221 1.00 97.06 593 GLU A C 1
ATOM 4676 O O . GLU A 1 593 ? 8.662 3.030 31.145 1.00 97.06 593 GLU A O 1
ATOM 4681 N N . SER A 1 594 ? 8.722 0.932 31.953 1.00 97.31 594 SER A N 1
ATOM 4682 C CA . SER A 1 594 ? 7.474 1.036 32.708 1.00 97.31 594 SER A CA 1
ATOM 4683 C C . SER A 1 594 ? 7.564 2.093 33.806 1.00 97.31 594 SER A C 1
ATOM 4685 O O . SER A 1 594 ? 6.637 2.882 33.946 1.00 97.31 594 SER A O 1
ATOM 4687 N N . ALA A 1 595 ? 8.665 2.141 34.562 1.00 96.62 595 ALA A N 1
ATOM 4688 C CA . ALA A 1 595 ? 8.839 3.115 35.637 1.00 96.62 595 ALA A CA 1
ATOM 4689 C C . ALA A 1 595 ? 8.840 4.559 35.111 1.00 96.62 595 ALA A C 1
ATOM 4691 O O . ALA A 1 595 ? 8.085 5.393 35.609 1.00 96.62 595 ALA A O 1
ATOM 4692 N N . VAL A 1 596 ? 9.629 4.836 34.065 1.00 97.00 596 VAL A N 1
ATOM 4693 C CA . VAL A 1 596 ? 9.729 6.178 33.463 1.00 97.00 596 VAL A CA 1
ATOM 4694 C C . VAL A 1 596 ? 8.388 6.627 32.882 1.00 97.00 596 VAL A C 1
ATOM 4696 O O . VAL A 1 596 ? 7.969 7.766 33.075 1.00 97.00 596 VAL A O 1
ATOM 4699 N N . LEU A 1 597 ? 7.677 5.738 32.188 1.00 97.06 597 LEU A N 1
ATOM 4700 C CA . LEU A 1 597 ? 6.394 6.087 31.581 1.00 97.06 597 LEU A CA 1
ATOM 4701 C C . LEU A 1 597 ? 5.268 6.214 32.607 1.00 97.06 597 LEU A C 1
ATOM 4703 O O . LEU A 1 597 ? 4.384 7.045 32.409 1.00 97.06 597 LEU A O 1
ATOM 4707 N N . SER A 1 598 ? 5.301 5.450 33.705 1.00 96.94 598 SER A N 1
ATOM 4708 C CA . SER A 1 598 ? 4.372 5.641 34.825 1.00 96.94 598 SER A CA 1
ATOM 4709 C C . SER A 1 598 ? 4.578 7.011 35.470 1.00 96.94 598 SER A C 1
ATOM 4711 O O . SER A 1 598 ? 3.599 7.674 35.804 1.00 96.94 598 SER A O 1
ATOM 4713 N N . GLU A 1 599 ? 5.824 7.469 35.620 1.00 96.31 599 GLU A N 1
ATOM 4714 C CA . GLU A 1 599 ? 6.121 8.815 36.124 1.00 96.31 599 GLU A CA 1
ATOM 4715 C C . GLU A 1 599 ? 5.551 9.898 35.198 1.00 96.31 599 GLU A C 1
ATOM 4717 O O . GLU A 1 599 ? 4.813 10.764 35.664 1.00 96.31 599 GLU A O 1
ATOM 4722 N N . ILE A 1 600 ? 5.803 9.794 33.887 1.00 95.00 600 ILE A N 1
ATOM 4723 C CA . ILE A 1 600 ? 5.257 10.716 32.875 1.00 95.00 600 ILE A CA 1
ATOM 4724 C C . ILE A 1 600 ? 3.724 10.734 32.922 1.00 95.00 600 ILE A C 1
ATOM 4726 O O . ILE A 1 600 ? 3.117 11.801 32.978 1.00 95.00 600 ILE A O 1
ATOM 4730 N N . PHE A 1 601 ? 3.090 9.559 32.950 1.00 96.38 601 PHE A N 1
ATOM 4731 C CA . PHE A 1 601 ? 1.634 9.442 32.975 1.00 96.38 601 PHE A CA 1
ATOM 4732 C C . PHE A 1 601 ? 1.020 10.091 34.222 1.00 96.38 601 PHE A C 1
ATOM 4734 O O . PHE A 1 601 ? 0.015 10.793 34.126 1.00 96.38 601 PHE A O 1
ATOM 4741 N N . ASN A 1 602 ? 1.618 9.855 35.393 1.00 94.56 602 ASN A N 1
ATOM 4742 C CA . ASN A 1 602 ? 1.106 10.345 36.673 1.00 94.56 602 ASN A CA 1
ATOM 4743 C C . ASN A 1 602 ? 1.408 11.833 36.918 1.00 94.56 602 ASN A C 1
ATOM 4745 O O . ASN A 1 602 ? 0.716 12.458 37.719 1.00 94.56 602 ASN A O 1
ATOM 4749 N N . ALA A 1 603 ? 2.424 12.394 36.256 1.00 95.56 603 ALA A N 1
ATOM 4750 C CA . ALA A 1 603 ? 2.766 13.814 36.337 1.00 95.56 603 ALA A CA 1
ATOM 4751 C C . ALA A 1 603 ? 1.877 14.715 35.457 1.00 95.56 603 ALA A C 1
ATOM 4753 O O . ALA A 1 603 ? 1.895 15.933 35.625 1.00 95.56 603 ALA A O 1
ATOM 4754 N N . ALA A 1 604 ? 1.123 14.136 34.520 1.00 94.31 604 ALA A N 1
ATOM 4755 C CA . ALA A 1 604 ? 0.264 14.868 33.597 1.00 94.31 604 ALA A CA 1
ATOM 4756 C C . ALA A 1 604 ? -1.000 15.443 34.273 1.00 94.31 604 ALA A C 1
ATOM 4758 O O . ALA A 1 604 ? -1.477 14.914 35.281 1.00 94.31 604 ALA A O 1
ATOM 4759 N N . ASP A 1 605 ? -1.621 16.466 33.667 1.00 92.31 605 ASP A N 1
ATOM 4760 C CA . ASP A 1 605 ? -2.862 17.104 34.143 1.00 92.31 605 ASP A CA 1
ATOM 4761 C C . ASP A 1 605 ? -4.110 16.246 33.827 1.00 92.31 605 ASP A C 1
ATOM 4763 O O . ASP A 1 605 ? -5.114 16.696 33.264 1.00 92.31 605 ASP A O 1
ATOM 4767 N N . GLY A 1 606 ? -4.047 14.963 34.185 1.00 90.75 606 GLY A N 1
ATOM 4768 C CA . GLY A 1 606 ? -5.116 13.982 34.049 1.00 90.75 606 GLY A CA 1
ATOM 4769 C C . GLY A 1 606 ? -4.824 12.856 33.048 1.00 90.75 606 GLY A C 1
ATOM 4770 O O . GLY A 1 606 ? -3.886 12.920 32.250 1.00 90.75 606 GLY A O 1
ATOM 4771 N N . PRO A 1 607 ? -5.675 11.810 33.040 1.00 89.50 607 PRO A N 1
ATOM 4772 C CA . PRO A 1 607 ? -5.422 10.574 32.297 1.00 89.50 607 PRO A CA 1
ATOM 4773 C C . PRO A 1 607 ? -5.348 10.783 30.783 1.00 89.50 607 PRO A C 1
ATOM 4775 O O . PRO A 1 607 ? -4.667 10.033 30.093 1.00 89.50 607 PRO A O 1
ATOM 4778 N N . ARG A 1 608 ? -6.027 11.803 30.245 1.00 93.81 608 ARG A N 1
ATOM 4779 C CA . ARG A 1 608 ? -5.989 12.095 28.808 1.00 93.81 608 ARG A CA 1
ATOM 4780 C C . ARG A 1 608 ? -4.625 12.628 28.371 1.00 93.81 608 ARG A C 1
ATOM 4782 O O . ARG A 1 608 ? -4.102 12.151 27.373 1.00 93.81 608 ARG A O 1
ATOM 4789 N N . GLN A 1 609 ? -4.048 13.572 29.113 1.00 95.38 609 GLN A N 1
ATOM 4790 C CA . GLN A 1 609 ? -2.710 14.071 28.801 1.00 95.38 609 GLN A CA 1
ATOM 4791 C C . GLN A 1 609 ? -1.661 12.978 29.046 1.00 95.38 609 GLN A C 1
ATOM 4793 O O . GLN A 1 609 ? -0.830 12.740 28.179 1.00 95.38 609 GLN A O 1
ATOM 4798 N N . GLY A 1 610 ? -1.781 12.215 30.139 1.00 95.62 610 GLY A N 1
ATOM 4799 C CA . GLY A 1 610 ? -0.891 11.077 30.386 1.00 95.62 610 GLY A CA 1
ATOM 4800 C C . GLY A 1 610 ? -0.914 10.040 29.252 1.00 95.62 610 GLY A C 1
ATOM 4801 O O . GLY A 1 610 ? 0.133 9.546 28.840 1.00 95.62 610 GLY A O 1
ATOM 4802 N N . LEU A 1 611 ? -2.092 9.735 28.688 1.00 96.19 611 LEU A N 1
ATOM 4803 C CA . LEU A 1 611 ? -2.215 8.866 27.509 1.00 96.19 611 LEU A CA 1
ATOM 4804 C C . LEU A 1 611 ? -1.538 9.461 26.267 1.00 96.19 611 LEU A C 1
ATOM 4806 O O . LEU A 1 611 ? -0.892 8.723 25.525 1.00 96.19 611 LEU A O 1
ATOM 4810 N N . GLU A 1 612 ? -1.704 10.762 26.022 1.00 96.12 612 GLU A N 1
ATOM 4811 C CA . GLU A 1 612 ? -1.060 11.466 24.906 1.00 96.12 612 GLU A CA 1
ATOM 4812 C C . GLU A 1 612 ? 0.469 11.377 25.003 1.00 96.12 612 GLU A C 1
ATOM 4814 O O . GLU A 1 612 ? 1.116 10.966 24.036 1.00 96.12 612 GLU A O 1
ATOM 4819 N N . ASP A 1 613 ? 1.024 11.664 26.181 1.00 95.94 613 ASP A N 1
ATOM 4820 C CA . ASP A 1 613 ? 2.467 11.669 26.432 1.00 95.94 613 ASP A CA 1
ATOM 4821 C C . ASP A 1 613 ? 3.073 10.261 26.311 1.00 95.94 613 ASP A C 1
ATOM 4823 O O . ASP A 1 613 ? 4.101 10.072 25.653 1.00 95.94 613 ASP A O 1
ATOM 4827 N N . VAL A 1 614 ? 2.409 9.240 26.871 1.00 96.75 614 VAL A N 1
ATOM 4828 C CA . VAL A 1 614 ? 2.854 7.841 26.745 1.00 96.75 614 VAL A CA 1
ATOM 4829 C C . VAL A 1 614 ? 2.783 7.368 25.294 1.00 96.75 614 VAL A C 1
ATOM 4831 O O . VAL A 1 614 ? 3.721 6.724 24.819 1.00 96.75 614 VAL A O 1
ATOM 4834 N N . LEU A 1 615 ? 1.707 7.685 24.564 1.00 96.81 615 LEU A N 1
ATOM 4835 C CA . LEU A 1 615 ? 1.613 7.353 23.141 1.00 96.81 615 LEU A CA 1
ATOM 4836 C C . LEU A 1 615 ? 2.765 7.994 22.366 1.00 96.81 615 LEU A C 1
ATOM 4838 O O . LEU A 1 615 ? 3.442 7.294 21.617 1.00 96.81 615 LEU A O 1
ATOM 4842 N N . TRP A 1 616 ? 3.019 9.290 22.564 1.00 96.94 616 TRP A N 1
ATOM 4843 C CA . TRP A 1 616 ? 4.129 9.974 21.905 1.00 96.94 616 TRP A CA 1
ATOM 4844 C C . TRP A 1 616 ? 5.468 9.291 22.206 1.00 96.94 616 TRP A C 1
ATOM 4846 O O . TRP A 1 616 ? 6.198 8.945 21.275 1.00 96.94 616 TRP A O 1
ATOM 4856 N N . ALA A 1 617 ? 5.755 9.009 23.479 1.00 96.25 617 ALA A N 1
ATOM 4857 C CA . ALA A 1 617 ? 7.003 8.377 23.893 1.00 96.25 617 ALA A CA 1
ATOM 4858 C C . ALA A 1 617 ? 7.209 7.002 23.233 1.00 96.25 617 ALA A C 1
ATOM 4860 O O . ALA A 1 617 ? 8.293 6.717 22.725 1.00 96.25 617 ALA A O 1
ATOM 4861 N N . VAL A 1 618 ? 6.157 6.176 23.158 1.00 96.38 618 VAL A N 1
ATOM 4862 C CA . VAL A 1 618 ? 6.203 4.865 22.488 1.00 96.38 618 VAL A CA 1
ATOM 4863 C C . VAL A 1 618 ? 6.453 5.006 20.985 1.00 96.38 618 VAL A C 1
ATOM 4865 O O . VAL A 1 618 ? 7.256 4.257 20.429 1.00 96.38 618 VAL A O 1
ATOM 4868 N N . LEU A 1 619 ? 5.808 5.967 20.315 1.00 96.50 619 LEU A N 1
ATOM 4869 C CA . LEU A 1 619 ? 6.019 6.212 18.882 1.00 96.50 619 LEU A CA 1
ATOM 4870 C C . LEU A 1 619 ? 7.441 6.705 18.573 1.00 96.50 619 LEU A C 1
ATOM 4872 O O . LEU A 1 619 ? 7.941 6.505 17.463 1.00 96.50 619 LEU A O 1
ATOM 4876 N N . MET A 1 620 ? 8.090 7.362 19.536 1.00 95.25 620 MET A N 1
ATOM 4877 C CA . MET A 1 620 ? 9.455 7.865 19.385 1.00 95.25 620 MET A CA 1
ATOM 4878 C C . MET A 1 620 ? 10.526 6.786 19.573 1.00 95.25 620 MET A C 1
ATOM 4880 O O . MET A 1 620 ? 11.676 7.013 19.195 1.00 95.25 620 MET A O 1
ATOM 4884 N N . LEU A 1 621 ? 10.166 5.598 20.066 1.00 95.38 621 LEU A N 1
ATOM 4885 C CA . LEU A 1 621 ? 11.104 4.487 20.190 1.00 95.38 621 LEU A CA 1
ATOM 4886 C C . LEU A 1 621 ? 11.652 4.063 18.814 1.00 95.38 621 LEU A C 1
ATOM 4888 O O . LEU A 1 621 ? 10.873 3.870 17.870 1.00 95.38 621 LEU A O 1
ATOM 4892 N N . PRO A 1 622 ? 12.970 3.819 18.687 1.00 92.44 622 PRO A N 1
ATOM 4893 C CA . PRO A 1 622 ? 13.539 3.205 17.490 1.00 92.44 622 PRO A CA 1
ATOM 4894 C C . PRO A 1 622 ? 12.856 1.878 17.131 1.00 92.44 622 PRO A C 1
ATOM 4896 O O . PRO A 1 622 ? 12.653 1.583 15.959 1.00 92.44 622 PRO A O 1
ATOM 4899 N N . GLU A 1 623 ? 12.460 1.085 18.127 1.00 93.00 623 GLU A N 1
ATOM 4900 C CA . GLU A 1 623 ? 11.717 -0.172 17.965 1.00 93.00 623 GLU A CA 1
ATOM 4901 C C . GLU A 1 623 ? 10.376 0.031 17.255 1.00 93.00 623 GLU A C 1
ATOM 4903 O O . GLU A 1 623 ? 9.960 -0.818 16.465 1.00 93.00 623 GLU A O 1
ATOM 4908 N N . PHE A 1 624 ? 9.691 1.145 17.529 1.00 96.81 624 PHE A N 1
ATOM 4909 C CA . PHE A 1 624 ? 8.440 1.466 16.859 1.00 96.81 624 PHE A CA 1
ATOM 4910 C C . PHE A 1 624 ? 8.700 1.879 15.411 1.00 96.81 624 PHE A C 1
ATOM 4912 O O . PHE A 1 624 ? 8.080 1.344 14.492 1.00 96.81 624 PHE A O 1
ATOM 4919 N N . GLN A 1 625 ? 9.651 2.791 15.206 1.00 95.44 625 GLN A N 1
ATOM 4920 C CA . GLN A 1 625 ? 9.929 3.394 13.901 1.00 95.44 625 GLN A CA 1
ATOM 4921 C C . GLN A 1 625 ? 10.623 2.460 12.907 1.00 95.44 625 GLN A C 1
ATOM 4923 O O . GLN A 1 625 ? 10.736 2.820 11.734 1.00 95.44 625 GLN A O 1
ATOM 4928 N N . LEU A 1 626 ? 11.092 1.291 13.348 1.00 94.94 626 LEU A N 1
ATOM 4929 C CA . LEU A 1 626 ? 11.815 0.339 12.514 1.00 94.94 626 LEU A CA 1
ATOM 4930 C C . LEU A 1 626 ? 11.038 -0.972 12.330 1.00 94.94 626 LEU A C 1
ATOM 4932 O O . LEU A 1 626 ? 10.446 -1.511 13.267 1.00 94.94 626 LEU A O 1
ATOM 4936 N N . VAL A 1 627 ? 11.098 -1.526 11.123 1.00 95.62 627 VAL A N 1
ATOM 4937 C CA . VAL A 1 627 ? 10.933 -2.958 10.875 1.00 95.62 627 VAL A CA 1
ATOM 4938 C C . VAL A 1 627 ? 12.286 -3.599 11.170 1.00 95.62 627 VAL A C 1
ATOM 4940 O O . VAL A 1 627 ? 13.281 -3.239 10.539 1.00 95.62 627 VAL A O 1
ATOM 4943 N N . ARG A 1 628 ? 12.333 -4.498 12.153 1.00 90.25 628 ARG A N 1
ATOM 4944 C CA . ARG A 1 628 ? 13.540 -5.234 12.530 1.00 90.25 628 ARG A CA 1
ATOM 4945 C C . ARG A 1 628 ? 13.390 -6.667 12.125 1.00 90.25 628 ARG A C 1
ATOM 4947 O O . ARG A 1 628 ? 12.359 -7.280 12.455 1.00 90.25 628 ARG A O 1
#

Foldseek 3Di:
DDLLLLQQLLCCLQQLEFDDPVNLVVCVVPPDQLVSLVVSLLLLQSRLLNCLLVVCLLLLAALDDQQPPVVQADHLSAVSSVCSSVLPFVLVVLLCLLQPPDPNNPRRLRARDDPDDDKQCRPSLLQNLQRLCQRQQLEGCSCLCQAQDPPDGRHVLQSQLCSLLQDPDFAFRHNTRHGPPDTHANWDPCCVLHIADSPDPSSSSSNVVSCSSSPLPPLSRLLLVLQLSCCSSQVHGLDPPSSNVVGDGPDPVVSSVLSNVCVVVRNRVSVSVSVCSPDPQSVDDADEDDDPCCNRPDPDRPHGHKFFSALQSLVNHLCVLLVPFDQDFLDLYQQDDDPPPDDPPPPAPAFWWDAPPDPLDWAFQKKKKKDKDADQFQFPWKKKKKAKAAKKWKDKPLATQGMDGHRLAIGMTTCSVRDGHTIMMIMITHTHHDDGRDHMTMWMWMAGVNDIDTHDQAMWMDSQAADPSSHGPDPDPPTHTIDGDDDDSCVSCVSNRSSRNSDNPGDGDTPSRHHDDPLSVQSFSDSSSHNDSDTDRDRDPSNVVCLVDNPVSLVSLLSSLVVCCVVCPPPQQLVVLQVSCCRQQVHGDDPVLSVVLSVQCVPDPDNSVSSSVSNSVSSPDPSRRISD

Solvent-accessible surface area (backbone atoms only — not comparable to full-atom values): 33507 Å² total; per-residue (Å²): 78,55,70,50,48,46,49,45,29,50,30,39,68,59,36,31,36,63,54,52,70,66,62,46,53,56,36,74,75,59,77,48,70,64,61,49,50,52,58,53,70,65,36,35,52,50,31,17,53,34,50,44,48,64,48,24,28,44,50,34,45,57,90,66,56,80,42,51,75,81,66,68,19,53,69,29,61,53,45,51,41,48,39,48,43,68,57,52,30,46,53,59,50,49,26,34,36,58,35,44,88,50,80,51,35,39,24,56,58,34,35,51,83,74,85,76,92,70,58,55,47,60,35,40,36,37,41,33,29,27,48,56,32,31,64,47,43,10,34,72,34,65,54,8,37,30,38,59,31,92,86,55,92,49,38,33,65,55,30,41,11,41,8,26,35,72,42,92,58,89,41,69,41,39,56,42,79,44,72,72,89,46,70,40,55,23,38,56,94,53,61,91,79,44,81,43,63,61,87,48,57,49,72,57,29,26,44,45,48,26,48,53,59,54,30,88,84,38,56,52,34,40,37,30,52,48,28,48,52,42,19,73,70,27,58,53,36,50,29,51,58,66,50,40,65,84,47,78,44,74,45,56,68,60,46,52,50,52,21,48,52,32,55,75,62,58,31,32,63,68,59,48,51,49,56,48,60,69,30,69,62,60,47,38,44,59,27,79,76,74,51,76,63,38,60,77,48,89,54,71,92,74,39,27,28,62,33,57,49,48,26,44,35,47,50,37,38,50,22,62,78,23,72,61,51,56,92,70,58,70,53,82,64,83,47,53,90,70,59,90,93,57,77,87,76,70,74,83,78,50,34,37,30,34,76,73,82,59,84,57,37,53,45,64,40,56,36,26,37,36,46,80,46,76,33,96,48,59,53,90,43,24,23,24,25,47,36,17,41,28,20,36,36,37,28,33,68,50,39,81,76,50,66,53,68,56,42,76,53,52,48,49,38,66,42,33,92,56,51,47,55,38,83,32,42,42,36,34,42,38,31,29,68,63,97,48,67,44,84,50,38,36,37,35,37,31,39,44,75,80,48,76,50,52,31,44,62,86,29,29,27,32,74,67,64,54,48,102,68,50,46,56,96,58,87,84,82,69,69,40,62,29,33,70,51,88,77,70,64,57,84,71,33,46,67,38,41,44,46,18,46,69,29,42,84,33,72,78,50,50,50,64,34,41,72,83,52,69,67,34,41,48,48,59,46,74,79,24,85,52,71,42,92,73,75,85,74,69,88,47,72,64,29,55,50,40,74,73,73,26,66,68,58,53,53,49,35,52,53,11,17,63,65,42,44,77,78,50,63,93,57,57,57,60,61,53,51,36,52,50,32,35,51,66,59,51,41,71,60,53,73,67,56,41,53,55,46,36,50,54,29,70,71,33,97,41,72,46,50,12,43,28,54,48,51,52,54,53,61,68,33,68,70,47,44,32,45,81

Sequence (628 aa):
ASDEVFLRRAFLDLLGILPPEKERADFLANPNREKLIDDLLARDVDYAEHWLTFWNDLLRNDYVGTGFIDGGRKQITGWLHHALKQNVPYDQFVRQLIAPPTDDSQGFIAGIKWRGEVNASQRRELQFSQNISQVFLGINMKCASCHDSFIDRWKLEEAYHLAAIIAEQPLEIHRCDKPIGETAKAAWIFPELGEINPQAPKPARLQQLAGLMTHRENGRFTRTLVNRIWHRMMGRGIVHPVDAMHTEPWNGDLLDWLAEDFAENGYDIKKLLARIANSAAYQSETAPTPTEDELVDGFTYRGPVARRLTAEQFIDAVWTLTKTHPVTPTAKVTRYKVEPGKFLDVELTGKWVWSPTEWPPKAGEAISIRKIVTLDEAPKQARAVVTVDNSYELWVNGKKVGGDGDWMTIAAFDLKGFLRKGANQILIVARNGGNGPNAAAAYFEADIDGQRVATDGTWQWSKTLPDKRGKFAKKVEDWGKVKVIAGGWMAQVADGARAGLANVNAPPVRASLVKSDLLMRSLGRPNREQVVTVRPEQLSTLQAIDLANGKILTGLLQRGAANLEGEFSGQPAEKIIETLFVRAVSRKPSDSESAVLSEIFNAADGPRQGLEDVLWAVLMLPEFQLVR

Secondary structure (DSSP, 8-state):
--HHHHHHHHHHHHTSSPPPHHHHHHHHHS--HHHHHHHHHT-HHHHHHHHHHHHHHHTT--SSSGGGTTSSS---HHHHHHHHHTT--HHHHHHHHHS-SSGGGTTTT-----SS---GGGSHHHHHHHHHHHHHH----TGGGTSS-SSSS--HHHHHHHHHTT-SS-EEEEETTEEEEEEEP---S-GGG----TTS-HHHHHHHHHHHHT-TT-HHHHHHHHHHHHHHHHSS-SSSSTT-TTSPPS-HHHHHHHHHHHHHTTS-HHHHHHHHHTSHHHHSPPBPPPPHHHHHSS----SPBPEEPPHHHHHHHHHHHHT---SS-SS----SPPPTT-----------EE-SSSSSPPTT-EEEEEEEEEESS--S-EEEEEEESSEEEEEETTEEEEEES-TTSPEEEE-GGG--SEEEEEEEEEE--SSS-----EEEEEEETTEEEE-STT-EEESPPP-TTS--SS-----EEPEEPP-SHHHHHHHHHHHHHH-TTPPPPPGGGS---HHHHHTT----SS--S----SPPHHHHHHHHH-HHHHHHHHHHHHHHTTTSTT--HHHHHHHHHHHHHSSPPPHHHHHHHHHHHHHSSSHHHHHHHHHHHHHHSHHHHEE-

Mean predicted aligned error: 9.63 Å

pLDDT: mean 90.9, std 9.71, range [34.22, 98.88]

Nearest PDB structures (foldseek):
  6li7-assembly1_A  TM=7.454E-01  e=2.548E-07  Pleurotus ostreatus
  6t0q-assembly1_A  TM=7.482E-01  e=4.581E-07  Pleurotus ostreatus
  6d89-assembly1_A  TM=6.006E-01  e=1.073E-03  Bacteroides uniformis
  6d8k-assembly1_D  TM=4.792E-01  e=5.205E-03  Bacteroides ovatus
  8u01-assembly1_A  TM=5.132E-01  e=1.682E-02  Phocaeicola plebeius

Radius of gyration: 28.15 Å; Cα contacts (8 Å, |Δi|>4): 1141; chains: 1; bounding box: 82×52×76 Å